Protein AF-A0A2D5FGM2-F1 (afdb_monomer_lite)

Secondary structure (DSSP, 8-state):
--------GGGSPPHHHHHHHEEE-TTS-EEESS--SSS-TTPBPPPEE-TTS-EEEEEEETTTTEEEEEEHHHHHHHHHHSSPPPTT-EEESSS-TT---GGGEEE---------TTTHHHHEEEETTTTEEEE-----TT-S-TTHHHHHTTSBP--EEETTEEEEEETTEEEEHHHHHHHHHHSSPPPTTEEEEETTS-TT---GGGEEEEEHHHHHHTS-----------PPP-PPPPPHHHHHHHEEEETTTTEEEEPPPP--SHHHHHHHHHHBTSBPSB--TTS--EEEETTEEEEHHHHHHHHTTPPPPTT-EEESSS-TT---GGGEEE----HHHHHHHHSGGGSHHHHHHHEEE-TTT--EEEPP-----TTTHHHHHHHTT--TT-EEETTEEEEEETTEEEEHHHHHHHHHHSSPPPTTTEEEEETTS-TT---GGGEEEEEHHHHHHTSPPPTT-TTSSTTEEE-TTTTTPEEEEETTEEEEEESSHHHHHHHHHHHHHHHTT--

Foldseek 3Di:
DPDDPQPPCVLDDFLVVLLCFWAQDPVRFIFGCDPQDVDDGGDGQDFDQDPLRFTKHWGADPVVRDIGIDTLLQSLCCNVVVGGDGSQDKAFCVLRNVDNDPVRIDRDHPPQPPDFQVCLVQAWDADQAQLWIAGAPHDDPDDSPVPPSVVRHRHTFDWDDDPQATWGDDSNDIDGSLQSSCRNPVRDGDDPQKDWAFQVNHRHRSRNVRIDIDGPVVNVVVDDPDDDDDPDDPDPDPDDQDAQVVLLLFWDADLVQLFIAGDQDDPPDPVSVVCCVPGHRHTAADDDPLDFGWGQDPNDIDGSLSSVCNNVVHDDQPVDKFQFVLPNSNNNNVRIDRDDDDPVQVVLVVPQCQALVSVVQFWDADLAQLFIDGDDDDPPDDPCPVVVVQQVPWPRRADDDDQFGWTADSNDIDTSLQSLCCNRRVGRPHPPQWDWDFQVNRRHRSRSVRIGIDGPVVNVVPDQDPPPQPLNDPQWDQDPVPDRWIWGDDPNHTQDTHNDSVVSRVSNVVVVVVVVVPD

Radius of gyration: 36.67 Å; chains: 1; bounding box: 67×70×108 Å

pLDDT: mean 72.75, std 15.91, range [26.27, 95.5]

Sequence (519 aa):
MTLVKKLDLSIYPTPLEIKNLFYLDSAGELRWKTDHLRNKAGDNVTFYLEKDRSLRLRYWSKKSRKFHLISGAIIVWVLIKGELPSERGIFALNGDNTDLSFANWAEQDVSPVKIDASNIKEFVYYDQQTGTFKWQFRRPRNSNDRSFLNKNAGKPVCVRYHDGYQTFKICNKDRKAHRWAWLYVFGELPAEGLVIDHIDRNPANNSINNLRVVTQAENARNTSKYKPKIKKGKTPIKQPYPYGAEVRAAFYYDAVRGELHWRKREEVTKSDKKHNKQYTGERAGRYTKGQPVLVRFKSRRYTAQELIWSYEGRPKPDHGLICKNGDKHDLRIDNWLAACPSEDYFQSEKDPIKKQAVLKELIHYDPHTGIFTLRQRNLKRKGDAGLNTRLTKAEPGGFRRNRYHYCTVLGKDYHSSHLAWLYCYGVWPPATGLEIDHINLNSLDNRIANLRLVSHAQNMANQPLMKSNNSGFAGVIKDSQHEGKWRAYLSGKTIGTFHTKEEAIKARKHAENKSKRFG

Structure (mmCIF, N/CA/C/O backbone):
data_AF-A0A2D5FGM2-F1
#
_entry.id   AF-A0A2D5FGM2-F1
#
loop_
_atom_site.group_PDB
_atom_site.id
_atom_site.type_symbol
_atom_site.label_atom_id
_atom_site.label_alt_id
_atom_site.label_comp_id
_atom_site.label_asym_id
_atom_site.label_entity_id
_atom_site.label_seq_id
_atom_site.pdbx_PDB_ins_code
_atom_site.Cartn_x
_atom_site.Cartn_y
_atom_site.Cartn_z
_atom_site.occupancy
_atom_site.B_iso_or_equiv
_atom_site.auth_seq_id
_atom_site.auth_comp_id
_atom_site.auth_asym_id
_atom_site.auth_atom_id
_atom_site.pdbx_PDB_model_num
ATOM 1 N N . MET A 1 1 ? 13.872 -4.547 32.664 1.00 26.27 1 MET A N 1
ATOM 2 C CA . MET A 1 1 ? 12.932 -4.149 33.736 1.00 26.27 1 MET A CA 1
ATOM 3 C C . MET A 1 1 ? 11.897 -3.181 33.178 1.00 26.27 1 MET A C 1
ATOM 5 O O . MET A 1 1 ? 12.220 -2.029 32.929 1.00 26.27 1 MET A O 1
ATOM 9 N N . THR A 1 2 ? 10.680 -3.637 32.874 1.00 27.05 2 THR A N 1
ATOM 10 C CA . THR A 1 2 ? 9.603 -2.719 32.464 1.00 27.05 2 THR A CA 1
ATOM 11 C C . THR A 1 2 ? 8.946 -2.186 33.731 1.00 27.05 2 THR A C 1
ATOM 13 O O . THR A 1 2 ? 8.292 -2.958 34.425 1.00 27.05 2 THR A O 1
ATOM 16 N N . LEU A 1 3 ? 9.149 -0.902 34.036 1.00 27.31 3 LEU A N 1
ATOM 17 C CA . LEU A 1 3 ? 8.467 -0.191 35.119 1.00 27.31 3 LEU A CA 1
ATOM 18 C C . LEU A 1 3 ? 6.952 -0.413 35.000 1.00 27.31 3 LEU A C 1
ATOM 20 O O . LEU A 1 3 ? 6.314 0.051 34.052 1.00 27.31 3 LEU A O 1
ATOM 24 N N . VAL A 1 4 ? 6.390 -1.172 35.942 1.00 37.75 4 VAL A N 1
ATOM 25 C CA . VAL A 1 4 ? 4.949 -1.198 36.198 1.00 37.75 4 VAL A CA 1
ATOM 26 C C . VAL A 1 4 ? 4.569 0.237 36.556 1.00 37.75 4 VAL A C 1
ATOM 28 O O . VAL A 1 4 ? 5.228 0.850 37.396 1.00 37.75 4 VAL A O 1
ATOM 31 N N . LYS A 1 5 ? 3.547 0.809 35.908 1.00 39.66 5 LYS A N 1
ATOM 32 C CA . LYS A 1 5 ? 2.931 2.030 36.437 1.00 39.66 5 LYS A CA 1
ATOM 33 C C . LYS A 1 5 ? 2.295 1.633 37.764 1.00 39.66 5 LYS A C 1
ATOM 35 O O . LYS A 1 5 ? 1.208 1.064 37.756 1.00 39.66 5 LYS A O 1
ATOM 40 N N . LYS A 1 6 ? 3.019 1.856 38.861 1.00 51.19 6 LYS A N 1
ATOM 41 C CA . LYS A 1 6 ? 2.490 1.758 40.219 1.00 51.19 6 LYS A CA 1
ATOM 42 C C . LYS A 1 6 ? 1.195 2.561 40.279 1.00 51.19 6 LYS A C 1
ATOM 44 O O . LYS A 1 6 ? 1.100 3.608 39.627 1.00 51.19 6 LYS A O 1
ATOM 49 N N . LEU A 1 7 ? 0.196 2.049 40.995 1.00 57.03 7 LEU A N 1
ATOM 50 C CA . LEU A 1 7 ? -0.999 2.830 41.277 1.00 57.03 7 LEU A CA 1
ATOM 51 C C . LEU A 1 7 ? -0.535 4.080 42.029 1.00 57.03 7 LEU A C 1
ATOM 53 O O . LEU A 1 7 ? -0.015 3.977 43.134 1.00 57.03 7 LEU A O 1
ATOM 57 N N . ASP A 1 8 ? -0.646 5.244 41.394 1.00 64.69 8 ASP A N 1
ATOM 58 C CA . ASP A 1 8 ? -0.300 6.501 42.041 1.00 64.69 8 ASP A CA 1
ATOM 59 C C . ASP A 1 8 ? -1.356 6.766 43.113 1.00 64.69 8 ASP A C 1
ATOM 61 O O . ASP A 1 8 ? -2.474 7.166 42.802 1.00 64.69 8 ASP A O 1
ATOM 65 N N . LEU A 1 9 ? -1.038 6.458 44.369 1.00 65.75 9 LEU A N 1
ATOM 66 C CA . LEU A 1 9 ? -1.963 6.644 45.483 1.00 65.75 9 LEU A CA 1
ATOM 67 C C . LEU A 1 9 ? -2.149 8.130 45.829 1.00 65.75 9 LEU A C 1
ATOM 69 O O . LEU A 1 9 ? -3.139 8.477 46.467 1.00 65.75 9 LEU A O 1
ATOM 73 N N . SER A 1 10 ? -1.256 9.015 45.361 1.00 66.44 10 SER A N 1
ATOM 74 C CA . SER A 1 10 ? -1.287 10.449 45.682 1.00 66.44 10 SER A CA 1
ATOM 75 C C . SER A 1 10 ? -2.453 11.204 45.038 1.00 66.44 10 SER A C 1
ATOM 77 O O . SER A 1 10 ? -2.830 12.278 45.508 1.00 66.44 10 SER A O 1
ATOM 79 N N . ILE A 1 11 ? -3.058 10.644 43.984 1.00 70.00 11 ILE A N 1
ATOM 80 C CA . ILE A 1 11 ? -4.236 11.228 43.324 1.00 70.00 11 ILE A CA 1
ATOM 81 C C . ILE A 1 11 ? -5.548 10.880 44.034 1.00 70.00 11 ILE A C 1
ATOM 83 O O . ILE A 1 11 ? -6.588 11.437 43.679 1.00 70.00 11 ILE A O 1
ATOM 87 N N . TYR A 1 12 ? -5.525 9.939 44.986 1.00 73.56 12 TYR A N 1
ATOM 88 C CA . TYR A 1 12 ? -6.716 9.524 45.711 1.00 73.56 12 TYR A CA 1
ATOM 89 C C . TYR A 1 12 ? -6.887 10.321 47.009 1.00 73.56 12 TYR A C 1
ATOM 91 O O . TYR A 1 12 ? -5.905 10.696 47.651 1.00 73.56 12 TYR A O 1
ATOM 99 N N . PRO A 1 13 ? -8.138 10.568 47.429 1.00 76.62 13 PRO A N 1
ATOM 100 C CA . PRO A 1 13 ? -8.422 11.124 48.744 1.00 76.62 13 PRO A CA 1
ATOM 101 C C . PRO A 1 13 ? -7.921 10.186 49.842 1.00 76.62 13 PRO A C 1
ATOM 103 O O . PRO A 1 13 ? -7.873 8.966 49.668 1.00 76.62 13 PRO A O 1
ATOM 106 N N . THR A 1 14 ? -7.587 10.752 50.995 1.00 84.06 14 THR A N 1
ATOM 107 C CA . THR A 1 14 ? -7.128 9.955 52.141 1.00 84.06 14 THR A CA 1
ATOM 108 C C . THR A 1 14 ? -8.234 9.010 52.639 1.00 84.06 14 THR A C 1
ATOM 110 O O . THR A 1 14 ? -9.420 9.340 52.512 1.00 84.06 14 THR A O 1
ATOM 113 N N . PRO A 1 15 ? -7.896 7.868 53.276 1.00 87.19 15 PRO A N 1
ATOM 114 C CA . PRO A 1 15 ? -8.894 6.983 53.877 1.00 87.19 15 PRO A CA 1
ATOM 115 C C . PRO A 1 15 ? -9.880 7.709 54.796 1.00 87.19 15 PRO A C 1
ATOM 117 O O . PRO A 1 15 ? -11.074 7.420 54.786 1.00 87.19 15 PRO A O 1
ATOM 120 N N . LEU A 1 16 ? -9.385 8.689 55.558 1.00 85.12 16 LEU A N 1
ATOM 121 C CA . LEU A 1 16 ? -10.200 9.513 56.445 1.00 85.12 16 LEU A CA 1
ATOM 122 C C . LEU A 1 16 ? -11.196 10.386 55.667 1.00 85.12 16 LEU A C 1
ATOM 124 O O . LEU A 1 16 ? -12.368 10.439 56.023 1.00 85.12 16 LEU A O 1
ATOM 128 N N . GLU A 1 17 ? -10.765 11.028 54.578 1.00 81.81 17 GLU A N 1
ATOM 129 C CA . GLU A 1 17 ? -11.656 11.816 53.715 1.00 81.81 17 GLU A CA 1
ATOM 130 C C . GLU A 1 17 ? -12.761 10.945 53.100 1.00 81.81 17 GLU A C 1
ATOM 132 O O . GLU A 1 17 ? -13.916 11.360 53.075 1.00 81.81 17 GLU A O 1
ATOM 137 N N . ILE A 1 18 ? -12.443 9.720 52.671 1.00 86.38 18 ILE A N 1
ATOM 138 C CA . ILE A 1 18 ? -13.432 8.775 52.128 1.00 86.38 18 ILE A CA 1
ATOM 139 C C . ILE A 1 18 ? -14.422 8.340 53.218 1.00 86.38 18 ILE A C 1
ATOM 141 O O . ILE A 1 18 ? -15.632 8.420 53.010 1.00 86.38 18 ILE A O 1
ATOM 145 N N . LYS A 1 19 ? -13.937 7.947 54.403 1.00 86.56 19 LYS A N 1
ATOM 146 C CA . LYS A 1 19 ? -14.789 7.547 55.541 1.00 86.56 19 LYS A CA 1
ATOM 147 C C . LYS A 1 19 ? -15.659 8.682 56.082 1.00 86.56 19 LYS A C 1
ATOM 149 O O . LYS A 1 19 ? -16.690 8.406 56.695 1.00 86.56 19 LYS A O 1
ATOM 154 N N . ASN A 1 20 ? -15.260 9.935 55.876 1.00 84.00 20 ASN A N 1
ATOM 155 C CA . ASN A 1 20 ? -16.061 11.104 56.236 1.00 84.00 20 ASN A CA 1
ATOM 156 C C . ASN A 1 20 ? -17.165 11.395 55.213 1.00 84.00 20 ASN A C 1
ATOM 158 O O . ASN A 1 20 ? -18.166 12.002 55.573 1.00 84.00 20 ASN A O 1
ATOM 162 N N . LEU A 1 21 ? -17.000 10.964 53.961 1.00 80.38 21 LEU A N 1
ATOM 163 C CA . LEU A 1 21 ? -17.951 11.217 52.876 1.00 80.38 21 LEU A CA 1
ATOM 164 C C . LEU A 1 21 ? -18.964 10.089 52.684 1.00 80.38 21 LEU A C 1
ATOM 166 O O . LEU A 1 21 ? -20.105 10.364 52.313 1.00 80.38 21 LEU A O 1
ATOM 170 N N . PHE A 1 22 ? -18.562 8.843 52.931 1.00 87.00 22 PHE A N 1
ATOM 171 C CA . PHE A 1 22 ? -19.337 7.660 52.564 1.00 87.00 22 PHE A CA 1
ATOM 172 C C . PHE A 1 22 ? -19.549 6.705 53.738 1.00 87.00 22 PHE A C 1
ATOM 174 O O . PHE A 1 22 ? -18.749 6.653 54.676 1.00 87.00 22 PHE A O 1
ATOM 181 N N . TYR A 1 23 ? -20.623 5.925 53.666 1.00 87.31 23 TYR A N 1
ATOM 182 C CA . TYR A 1 23 ? -20.852 4.748 54.503 1.00 87.31 23 TYR A CA 1
ATOM 183 C C . TYR A 1 23 ? -21.614 3.674 53.727 1.00 87.31 23 TYR A C 1
ATOM 185 O O . TYR A 1 23 ? -22.201 3.963 52.684 1.00 87.31 23 TYR A O 1
ATOM 193 N N . LEU A 1 24 ? -21.581 2.446 54.241 1.00 85.06 24 LEU A N 1
ATOM 194 C CA . LEU A 1 24 ? -22.469 1.365 53.823 1.00 85.06 24 LEU A CA 1
ATOM 195 C C . LEU A 1 24 ? -23.624 1.299 54.825 1.00 85.06 24 LEU A C 1
ATOM 197 O O . LEU A 1 24 ? -23.371 1.315 56.032 1.00 85.06 24 LEU A O 1
ATOM 201 N N . ASP A 1 25 ? -24.864 1.285 54.342 1.00 83.25 25 ASP A N 1
ATOM 202 C CA . ASP A 1 25 ? -26.036 1.096 55.202 1.00 83.25 25 ASP A CA 1
ATOM 203 C C . ASP A 1 25 ? -26.190 -0.370 55.653 1.00 83.25 25 ASP A C 1
ATOM 205 O O . ASP A 1 25 ? -25.366 -1.232 55.338 1.00 83.25 25 ASP A O 1
ATOM 209 N N . SER A 1 26 ? -27.245 -0.667 56.418 1.00 80.62 26 SER A N 1
ATOM 210 C CA . SER A 1 26 ? -27.527 -2.022 56.912 1.00 80.62 26 SER A CA 1
ATOM 211 C C . SER A 1 26 ? -27.820 -3.040 55.804 1.00 80.62 26 SER A C 1
ATOM 213 O O . SER A 1 26 ? -27.693 -4.238 56.050 1.00 80.62 26 SER A O 1
ATOM 215 N N . ALA A 1 27 ? -28.177 -2.590 54.597 1.00 79.06 27 ALA A N 1
ATOM 216 C CA . ALA A 1 27 ? -28.359 -3.433 53.418 1.00 79.06 27 ALA A CA 1
ATOM 217 C C . ALA A 1 27 ? -27.064 -3.584 52.594 1.00 79.06 27 ALA A C 1
ATOM 219 O O . ALA A 1 27 ? -27.037 -4.327 51.613 1.00 79.06 27 ALA A O 1
ATOM 220 N N . GLY A 1 28 ? -25.979 -2.909 52.990 1.00 74.12 28 GLY A N 1
ATOM 221 C CA . GLY A 1 28 ? -24.714 -2.894 52.262 1.00 74.12 28 GLY A CA 1
ATOM 222 C C . GLY A 1 28 ? -24.707 -1.951 51.056 1.00 74.12 28 GLY A C 1
ATOM 223 O O . GLY A 1 28 ? -23.795 -2.040 50.232 1.00 74.12 28 GLY A O 1
ATOM 224 N N . GLU A 1 29 ? -25.681 -1.043 50.934 1.00 79.94 29 GLU A N 1
ATOM 225 C CA . GLU A 1 29 ? -25.704 -0.037 49.872 1.00 79.94 29 GLU A CA 1
ATOM 226 C C . GLU A 1 29 ? -24.855 1.183 50.244 1.00 79.94 29 GLU A C 1
ATOM 228 O O . GLU A 1 29 ? -24.786 1.611 51.399 1.00 79.94 29 GLU A O 1
ATOM 233 N N . LEU A 1 30 ? -24.203 1.777 49.241 1.00 83.94 30 LEU A N 1
ATOM 234 C CA . LEU A 1 30 ? -23.332 2.930 49.441 1.00 83.94 30 LEU A CA 1
ATOM 235 C C . LEU A 1 30 ? -24.126 4.244 49.516 1.00 83.94 30 LEU A C 1
ATOM 237 O O . LEU A 1 30 ? -24.824 4.624 48.571 1.00 83.94 30 LEU A O 1
ATOM 241 N N . ARG A 1 31 ? -23.925 4.990 50.608 1.00 83.25 31 ARG A N 1
ATOM 242 C CA . ARG A 1 31 ? -24.637 6.234 50.944 1.00 83.25 31 ARG A CA 1
ATOM 243 C C . ARG A 1 31 ? -23.686 7.403 51.223 1.00 83.25 31 ARG A C 1
ATOM 245 O O . ARG A 1 31 ? -22.527 7.209 51.602 1.00 83.25 31 ARG A O 1
ATOM 252 N N . TRP A 1 32 ? -24.196 8.631 51.092 1.00 82.62 32 TRP A N 1
ATOM 253 C CA . TRP A 1 32 ? -23.503 9.865 51.496 1.00 82.62 32 TRP A CA 1
ATOM 254 C C . TRP A 1 32 ? -23.676 10.165 52.989 1.00 82.62 32 TRP A C 1
ATOM 256 O O . TRP A 1 32 ? -24.805 10.219 53.471 1.00 82.62 32 TRP A O 1
ATOM 266 N N . LYS A 1 33 ? -22.581 10.456 53.707 1.00 76.88 33 LYS A N 1
ATOM 267 C CA . LYS A 1 33 ? -22.616 10.966 55.096 1.00 76.88 33 LYS A CA 1
ATOM 268 C C . LYS A 1 33 ? -22.902 12.467 55.201 1.00 76.88 33 LYS A C 1
ATOM 270 O O . LYS A 1 33 ? -23.276 12.943 56.264 1.00 76.88 33 LYS A O 1
ATOM 275 N N . THR A 1 34 ? -22.659 13.223 54.134 1.00 64.81 34 THR A N 1
ATOM 276 C CA . THR A 1 34 ? -22.612 14.695 54.165 1.00 64.81 34 THR A CA 1
ATOM 277 C C . THR A 1 34 ? -23.330 15.303 52.968 1.00 64.81 34 THR A C 1
ATOM 279 O O . THR A 1 34 ? -23.246 14.738 51.877 1.00 64.81 34 THR A O 1
ATOM 282 N N . ASP A 1 35 ? -23.856 16.520 53.118 1.00 56.91 35 ASP A N 1
ATOM 283 C CA . ASP A 1 35 ? -24.500 17.337 52.066 1.00 56.91 35 ASP A CA 1
ATOM 284 C C . ASP A 1 35 ? -23.517 17.880 50.991 1.00 56.91 35 ASP A C 1
ATOM 286 O O . ASP A 1 35 ? -23.647 18.994 50.480 1.00 56.91 35 ASP A O 1
ATOM 290 N N . HIS A 1 36 ? -22.441 17.148 50.675 1.00 55.00 36 HIS A N 1
ATOM 291 C CA . HIS A 1 36 ? -21.347 17.607 49.803 1.00 55.00 36 HIS A CA 1
ATOM 292 C C . HIS A 1 36 ? -21.650 17.562 48.300 1.00 55.00 36 HIS A C 1
ATOM 294 O O . HIS A 1 36 ? -20.847 18.028 47.487 1.00 55.00 36 HIS A O 1
ATOM 300 N N . LEU A 1 37 ? -22.835 17.097 47.932 1.00 53.25 37 LEU A N 1
ATOM 301 C CA . LEU A 1 37 ? -23.458 17.293 46.630 1.00 53.25 37 LEU A CA 1
ATOM 302 C C . LEU A 1 37 ? -24.898 17.740 46.900 1.00 53.25 37 LEU A C 1
ATOM 304 O O . LEU A 1 37 ? -25.376 17.588 48.013 1.00 53.25 37 LEU A O 1
ATOM 308 N N . ARG A 1 38 ? -25.594 18.306 45.913 1.00 50.88 38 ARG A N 1
ATOM 309 C CA . ARG A 1 38 ? -26.974 18.834 46.022 1.00 50.88 38 ARG A CA 1
ATOM 310 C C . ARG A 1 38 ? -28.057 17.796 46.416 1.00 50.88 38 ARG A C 1
ATOM 312 O O . ARG A 1 38 ? -29.236 18.046 46.188 1.00 50.88 38 ARG A O 1
ATOM 319 N N . ASN A 1 39 ? -27.670 16.657 46.975 1.00 47.66 39 ASN A N 1
ATOM 320 C CA . ASN A 1 39 ? -28.517 15.541 47.359 1.00 47.66 39 ASN A CA 1
ATOM 321 C C . ASN A 1 39 ? -28.551 15.478 48.890 1.00 47.66 39 ASN A C 1
ATOM 323 O O . ASN A 1 39 ? -27.553 15.791 49.543 1.00 47.66 39 ASN A O 1
ATOM 327 N N . LYS A 1 40 ? -29.702 15.125 49.459 1.00 53.41 40 LYS A N 1
ATOM 328 C CA . LYS A 1 40 ? -29.896 15.126 50.912 1.00 53.41 40 LYS A CA 1
ATOM 329 C C . LYS A 1 40 ? -29.074 13.986 51.527 1.00 53.41 40 LYS A C 1
ATOM 331 O O . LYS A 1 40 ? -28.922 12.927 50.914 1.00 53.41 40 LYS A O 1
ATOM 336 N N . ALA A 1 41 ? -28.538 14.189 52.732 1.00 56.75 41 ALA A N 1
ATOM 337 C CA . ALA A 1 41 ? -27.931 13.107 53.507 1.00 56.75 41 ALA A CA 1
ATOM 338 C C . ALA A 1 41 ? -28.869 11.877 53.542 1.00 56.75 41 ALA A C 1
ATOM 340 O O . ALA A 1 41 ? -30.052 12.011 53.854 1.00 56.75 41 ALA A O 1
ATOM 341 N N . GLY A 1 42 ? -28.347 10.694 53.193 1.00 59.56 42 GLY A N 1
ATOM 342 C CA . GLY A 1 42 ? -29.123 9.444 53.094 1.00 59.56 42 GLY A CA 1
ATOM 343 C C . GLY A 1 42 ? -29.489 8.988 51.672 1.00 59.56 42 GLY A C 1
ATOM 344 O O . GLY A 1 42 ? -29.921 7.847 51.496 1.00 59.56 42 GLY A O 1
ATOM 345 N N . ASP A 1 43 ? -29.252 9.809 50.645 1.00 67.62 43 ASP A N 1
ATOM 346 C CA . ASP A 1 43 ? -29.471 9.403 49.251 1.00 67.62 43 ASP A CA 1
ATOM 347 C C . ASP A 1 43 ? -28.387 8.430 48.734 1.00 67.62 43 ASP A C 1
ATOM 349 O O . ASP A 1 43 ? -27.228 8.442 49.171 1.00 67.62 43 ASP A O 1
ATOM 353 N N . ASN A 1 44 ? -28.763 7.607 47.748 1.00 69.44 44 ASN A N 1
ATOM 354 C CA . ASN A 1 44 ? -27.861 6.675 47.065 1.00 69.44 44 ASN A CA 1
ATOM 355 C C . ASN A 1 44 ? -26.743 7.401 46.304 1.00 69.44 44 ASN A C 1
ATOM 357 O O . ASN A 1 44 ? -26.963 8.403 45.612 1.00 69.44 44 ASN A O 1
ATOM 361 N N . VAL A 1 45 ? -25.526 6.852 46.367 1.00 78.62 45 VAL A N 1
ATOM 362 C CA . VAL A 1 45 ? -24.404 7.342 45.560 1.00 78.62 45 VAL A CA 1
ATOM 363 C C . VAL A 1 45 ? -24.620 6.958 44.096 1.00 78.62 45 VAL A C 1
ATOM 365 O O . VAL A 1 45 ? -24.667 5.783 43.743 1.00 78.62 45 VAL A O 1
ATOM 368 N N . THR A 1 46 ? -24.722 7.953 43.213 1.00 78.19 46 THR A N 1
ATOM 369 C CA . THR A 1 46 ? -24.840 7.707 41.770 1.00 78.19 46 THR A CA 1
ATOM 370 C C . THR A 1 46 ? -23.462 7.623 41.125 1.00 78.19 46 THR A C 1
ATOM 372 O O . THR A 1 46 ? -22.708 8.598 41.098 1.00 78.19 46 THR A O 1
ATOM 375 N N . PHE A 1 47 ? -23.151 6.461 40.561 1.00 81.50 47 PHE A N 1
ATOM 376 C CA . PHE A 1 47 ? -21.959 6.245 39.751 1.00 81.50 47 PHE A CA 1
ATOM 377 C C . PHE A 1 47 ? -22.269 6.429 38.269 1.00 81.50 47 PHE A C 1
ATOM 379 O O . PHE A 1 47 ? -23.382 6.170 37.813 1.00 81.50 47 PHE A O 1
ATOM 386 N N . TYR A 1 48 ? -21.263 6.822 37.496 1.00 80.69 48 TYR A N 1
ATOM 387 C CA . TYR A 1 48 ? -21.316 6.723 36.044 1.00 80.69 48 TYR A CA 1
ATOM 388 C C . TYR A 1 48 ? -20.341 5.659 35.548 1.00 80.69 48 TYR A C 1
ATOM 390 O O . TYR A 1 48 ? -19.325 5.363 36.183 1.00 80.69 48 TYR A O 1
ATOM 398 N N . LEU A 1 49 ? -20.674 5.078 34.397 1.00 72.44 49 LEU A N 1
ATOM 399 C CA . LEU A 1 49 ? -19.880 4.033 33.772 1.00 72.44 49 LEU A CA 1
ATOM 400 C C . LEU A 1 49 ? -18.812 4.652 32.866 1.00 72.44 49 LEU A C 1
ATOM 402 O O . LEU A 1 49 ? -19.132 5.373 31.918 1.00 72.44 49 LEU A O 1
ATOM 406 N N . GLU A 1 50 ? -17.543 4.353 33.130 1.00 74.06 50 GLU A N 1
ATOM 407 C CA . GLU A 1 50 ? -16.439 4.754 32.255 1.00 74.06 50 GLU A CA 1
ATOM 408 C C . GLU A 1 50 ? -16.213 3.788 31.082 1.00 74.06 50 GLU A C 1
ATOM 410 O O . GLU A 1 50 ? -16.832 2.727 30.975 1.00 74.06 50 GLU A O 1
ATOM 415 N N . LYS A 1 51 ? -15.325 4.159 30.146 1.00 61.97 51 LYS A N 1
ATOM 416 C CA . LYS A 1 51 ? -15.057 3.361 28.930 1.00 61.97 51 LYS A CA 1
ATOM 417 C C . LYS A 1 51 ? -14.547 1.949 29.239 1.00 61.97 51 LYS A C 1
ATOM 419 O O . LYS A 1 51 ? -14.734 1.049 28.423 1.00 61.97 51 LYS A O 1
ATOM 424 N N . ASP A 1 52 ? -13.912 1.768 30.394 1.00 57.66 52 ASP A N 1
ATOM 425 C CA . ASP A 1 52 ? -13.414 0.491 30.912 1.00 57.66 52 ASP A CA 1
ATOM 426 C C . ASP A 1 52 ? -14.467 -0.308 31.704 1.00 57.66 52 ASP A C 1
ATOM 428 O O . ASP A 1 52 ? -14.159 -1.381 32.221 1.00 57.66 52 ASP A O 1
ATOM 432 N N . ARG A 1 53 ? -15.715 0.183 31.764 1.00 69.94 53 ARG A N 1
ATOM 433 C CA . ARG A 1 53 ? -16.830 -0.369 32.548 1.00 69.94 53 ARG A CA 1
ATOM 434 C C . ARG A 1 53 ? -16.615 -0.361 34.065 1.00 69.94 53 ARG A C 1
ATOM 436 O O . ARG A 1 53 ? -17.294 -1.101 34.768 1.00 69.94 53 ARG A O 1
ATOM 443 N N . SER A 1 54 ? -15.707 0.467 34.578 1.00 72.50 54 SER A N 1
ATOM 444 C CA . SER A 1 54 ? -15.622 0.729 36.016 1.00 72.50 54 SER A CA 1
ATOM 445 C C . SER A 1 54 ? -16.678 1.750 36.447 1.00 72.50 54 SER A C 1
ATOM 447 O O . SER A 1 54 ? -16.946 2.722 35.731 1.00 72.50 54 SER A O 1
ATOM 449 N N . LEU A 1 55 ? -17.280 1.532 37.621 1.00 80.44 55 LEU A N 1
ATOM 450 C CA . LEU A 1 55 ? -18.135 2.531 38.258 1.00 80.44 55 LEU A CA 1
ATOM 451 C C . LEU A 1 55 ? -17.272 3.620 38.893 1.00 80.44 55 LEU A C 1
ATOM 453 O O . LEU A 1 55 ? -16.419 3.358 39.748 1.00 80.44 55 LEU A O 1
ATOM 457 N N . ARG A 1 56 ? -17.492 4.859 38.459 1.00 86.00 56 ARG A N 1
ATOM 458 C CA . ARG A 1 56 ? -16.729 6.028 38.891 1.00 86.00 56 ARG A CA 1
ATOM 459 C C . ARG A 1 56 ? -17.648 7.099 39.446 1.00 86.00 56 ARG A C 1
ATOM 461 O O . ARG A 1 56 ? -18.762 7.301 38.966 1.00 86.00 56 ARG A O 1
ATOM 468 N N . LEU A 1 57 ? -17.154 7.784 40.467 1.00 85.38 57 LEU A N 1
ATOM 469 C CA . LEU A 1 57 ? -17.841 8.888 41.110 1.00 85.38 57 LEU A CA 1
ATOM 470 C C . LEU A 1 57 ? -16.994 10.147 41.000 1.00 85.38 57 LEU A C 1
ATOM 472 O O . LEU A 1 57 ? -15.818 10.160 41.369 1.00 85.38 57 LEU A O 1
ATOM 476 N N . ARG A 1 58 ? -17.624 11.222 40.529 1.00 84.12 58 ARG A N 1
ATOM 477 C CA . ARG A 1 58 ? -17.050 12.563 40.543 1.00 84.12 58 ARG A CA 1
ATOM 478 C C . ARG A 1 58 ? -17.645 13.342 41.708 1.00 84.12 58 ARG A C 1
ATOM 480 O O . ARG A 1 58 ? -18.856 13.522 41.756 1.00 84.12 58 ARG A O 1
ATOM 487 N N . TYR A 1 59 ? -16.802 13.847 42.603 1.00 77.19 59 TYR A N 1
ATOM 488 C CA . TYR A 1 59 ? -17.250 14.636 43.753 1.00 77.19 59 TYR A CA 1
ATOM 489 C C . TYR A 1 59 ? -16.395 15.892 43.941 1.00 77.19 59 TYR A C 1
ATOM 491 O O . TYR A 1 59 ? -15.270 15.971 43.449 1.00 77.19 59 TYR A O 1
ATOM 499 N N . TRP A 1 60 ? -16.936 16.903 44.618 1.00 73.12 60 TRP A N 1
ATOM 500 C CA . TRP A 1 60 ? -16.230 18.150 44.913 1.00 73.12 60 TRP A CA 1
ATOM 501 C C . TRP A 1 60 ? -15.584 18.096 46.303 1.00 73.12 60 TRP A C 1
ATOM 503 O O . TRP A 1 60 ? -16.279 17.893 47.295 1.00 73.12 60 TRP A O 1
ATOM 513 N N . SER A 1 61 ? -14.270 18.315 46.402 1.00 69.56 61 SER A N 1
ATOM 514 C CA . SER A 1 61 ? -13.585 18.426 47.699 1.00 69.56 61 SER A CA 1
ATOM 515 C C . SER A 1 61 ? -13.528 19.881 48.158 1.00 69.56 61 SER A C 1
ATOM 517 O O . SER A 1 61 ? -12.959 20.732 47.470 1.00 69.56 61 SER A O 1
ATOM 519 N N . LYS A 1 62 ? -14.067 20.173 49.353 1.00 66.12 62 LYS A N 1
ATOM 520 C CA . LYS A 1 62 ? -13.966 21.506 49.976 1.00 66.12 62 LYS A CA 1
ATOM 521 C C . LYS A 1 62 ? -12.517 21.881 50.302 1.00 66.12 62 LYS A C 1
ATOM 523 O O . LYS A 1 62 ? -12.126 23.018 50.064 1.00 66.12 62 LYS A O 1
ATOM 528 N N . LYS A 1 63 ? -11.719 20.918 50.779 1.00 67.62 63 LYS A N 1
ATOM 529 C CA . LYS A 1 63 ? -10.318 21.119 51.182 1.00 67.62 63 LYS A CA 1
ATOM 530 C C . LYS A 1 63 ? -9.427 21.489 50.000 1.00 67.62 63 LYS A C 1
ATOM 532 O O . LYS A 1 63 ? -8.648 22.428 50.091 1.00 67.62 63 LYS A O 1
ATOM 537 N N . SER A 1 64 ? -9.565 20.788 48.873 1.00 70.81 64 SER A N 1
ATOM 538 C CA . SER A 1 64 ? -8.748 21.064 47.683 1.00 70.81 64 SER A CA 1
ATOM 539 C C . SER A 1 64 ? -9.398 22.036 46.694 1.00 70.81 64 SER A C 1
ATOM 541 O O . SER A 1 64 ? -8.771 22.368 45.691 1.00 70.81 64 SER A O 1
ATOM 543 N N . ARG A 1 65 ? -10.667 22.421 46.910 1.00 74.81 65 ARG A N 1
ATOM 544 C CA . ARG A 1 65 ? -11.500 23.228 45.994 1.00 74.81 65 ARG A CA 1
ATOM 545 C C . ARG A 1 65 ? -11.456 22.735 44.538 1.00 74.81 65 ARG A C 1
ATOM 547 O O . ARG A 1 65 ? -11.343 23.531 43.607 1.00 74.81 65 ARG A O 1
ATOM 554 N N . LYS A 1 66 ? -11.494 21.412 44.339 1.00 76.94 66 LYS A N 1
ATOM 555 C CA . LYS A 1 66 ? -11.433 20.755 43.019 1.00 76.94 66 LYS A CA 1
ATOM 556 C C . LYS A 1 66 ? -12.347 19.532 42.976 1.00 76.94 66 LYS A C 1
ATOM 558 O O . LYS A 1 66 ? -12.664 18.946 44.011 1.00 76.94 66 LYS A O 1
ATOM 563 N N . PHE A 1 67 ? -12.736 19.142 41.762 1.00 77.88 67 PHE A N 1
ATOM 564 C CA . PHE A 1 67 ? -13.389 17.859 41.528 1.00 77.88 67 PHE A CA 1
ATOM 565 C C . PHE A 1 67 ? -12.369 16.724 41.557 1.00 77.88 67 PHE A C 1
ATOM 567 O O . PHE A 1 67 ? -11.335 16.812 40.898 1.00 77.88 67 PHE A O 1
ATOM 574 N N . HIS A 1 68 ? -12.716 15.654 42.259 1.00 77.06 68 HIS A N 1
ATOM 575 C CA . HIS A 1 68 ? -11.971 14.403 42.297 1.00 77.06 68 HIS A CA 1
ATOM 576 C C . HIS A 1 68 ? -12.766 13.300 41.624 1.00 77.06 68 HIS A C 1
ATOM 578 O O . HIS A 1 68 ? -14.000 13.306 41.649 1.00 77.06 68 HIS A O 1
ATOM 584 N N . LEU A 1 69 ? -12.039 12.361 41.028 1.00 81.75 69 LEU A N 1
ATOM 585 C CA . LEU A 1 69 ? -12.588 11.165 40.416 1.00 81.75 69 LEU A CA 1
ATOM 586 C C . LEU A 1 69 ? -12.111 9.950 41.203 1.00 81.75 69 LEU A C 1
ATOM 588 O O . LEU A 1 69 ? -10.911 9.705 41.285 1.00 81.75 69 LEU A O 1
ATOM 592 N N . ILE A 1 70 ? -13.041 9.169 41.740 1.00 85.25 70 ILE A N 1
ATOM 593 C CA . ILE A 1 70 ? -12.714 7.987 42.536 1.00 85.25 70 ILE A CA 1
ATOM 594 C C . ILE A 1 70 ? -13.472 6.755 42.031 1.00 85.25 70 ILE A C 1
ATOM 596 O O . ILE A 1 70 ? -14.582 6.855 41.507 1.00 85.25 70 ILE A O 1
ATOM 600 N N . SER A 1 71 ? -12.828 5.590 42.121 1.00 86.12 71 SER A N 1
ATOM 601 C CA . SER A 1 71 ? -13.436 4.293 41.797 1.00 86.12 71 SER A CA 1
ATOM 602 C C . SER A 1 71 ? -14.381 3.854 42.908 1.00 86.12 71 SER A C 1
ATOM 604 O O . SER A 1 71 ? -13.999 3.919 44.076 1.00 86.12 71 SER A O 1
ATOM 606 N N . GLY A 1 72 ? -15.567 3.349 42.552 1.00 86.06 72 GLY A N 1
ATOM 607 C CA . GLY A 1 72 ? -16.485 2.740 43.518 1.00 86.06 72 GLY A CA 1
ATOM 608 C C . GLY A 1 72 ? -15.825 1.603 44.301 1.00 86.06 72 GLY A C 1
ATOM 609 O O . GLY A 1 72 ? -15.963 1.541 45.518 1.00 86.06 72 GLY A O 1
ATOM 610 N N . ALA A 1 73 ? -14.997 0.795 43.632 1.00 85.25 73 ALA A N 1
ATOM 611 C CA . ALA A 1 73 ? -14.238 -0.284 44.264 1.00 85.25 73 ALA A CA 1
ATOM 612 C C . ALA A 1 73 ? -13.289 0.221 45.364 1.00 85.25 73 ALA A C 1
ATOM 614 O O . ALA A 1 73 ? -13.172 -0.399 46.415 1.00 85.25 73 ALA A O 1
ATOM 615 N N . ILE A 1 74 ? -12.638 1.373 45.152 1.00 87.44 74 ILE A N 1
ATOM 616 C CA . ILE A 1 74 ? -11.724 1.970 46.142 1.00 87.44 74 ILE A CA 1
ATOM 617 C C . ILE A 1 74 ? -12.510 2.516 47.335 1.00 87.44 74 ILE A C 1
ATOM 619 O O . ILE A 1 74 ? -12.056 2.377 48.467 1.00 87.44 74 ILE A O 1
ATOM 623 N N . ILE A 1 75 ? -13.690 3.103 47.100 1.00 88.12 75 ILE A N 1
ATOM 624 C CA . ILE A 1 75 ? -14.561 3.557 48.191 1.00 88.12 75 ILE A CA 1
ATOM 625 C C . ILE A 1 75 ? -14.943 2.363 49.071 1.00 88.12 75 ILE A C 1
ATOM 627 O O . ILE A 1 75 ? -14.701 2.402 50.275 1.00 88.12 75 ILE A O 1
ATOM 631 N N . VAL A 1 76 ? -15.483 1.292 48.477 1.00 87.62 76 VAL A N 1
ATOM 632 C CA . VAL A 1 76 ? -15.884 0.086 49.221 1.00 87.62 76 VAL A CA 1
ATOM 633 C C . VAL A 1 76 ? -14.696 -0.529 49.961 1.00 87.62 76 VAL A C 1
ATOM 635 O O . VAL A 1 76 ? -14.808 -0.846 51.144 1.00 87.62 76 VAL A O 1
ATOM 638 N N . TRP A 1 77 ? -13.538 -0.625 49.305 1.00 89.25 77 TRP A N 1
ATOM 639 C CA . TRP A 1 77 ? -12.314 -1.132 49.920 1.00 89.25 77 TRP A CA 1
ATOM 640 C C . TRP A 1 77 ? -11.932 -0.355 51.180 1.00 89.25 77 TRP A C 1
ATOM 642 O O . TRP A 1 77 ? -11.752 -0.944 52.242 1.00 89.25 77 TRP A O 1
ATOM 652 N N . VAL A 1 78 ? -11.869 0.974 51.090 1.00 89.94 78 VAL A N 1
ATOM 653 C CA . VAL A 1 78 ? -11.476 1.845 52.204 1.00 89.94 78 VAL A CA 1
ATOM 654 C C . VAL A 1 78 ? -12.491 1.812 53.345 1.00 89.94 78 VAL A C 1
ATOM 656 O O . VAL A 1 78 ? -12.097 1.864 54.512 1.00 89.94 78 VAL A O 1
ATOM 659 N N . LEU A 1 79 ? -13.788 1.729 53.037 1.00 88.69 79 LEU A N 1
ATOM 660 C CA . LEU A 1 79 ? -14.827 1.647 54.064 1.00 88.69 79 LEU A CA 1
ATOM 661 C C . LEU A 1 79 ? -14.730 0.357 54.884 1.00 88.69 79 LEU A C 1
ATOM 663 O O . LEU A 1 79 ? -15.040 0.386 56.071 1.00 88.69 79 LEU A O 1
ATOM 667 N N . ILE A 1 80 ? -14.259 -0.738 54.281 1.00 85.25 80 ILE A N 1
ATOM 668 C CA . ILE A 1 80 ? -14.225 -2.056 54.928 1.00 85.25 80 ILE A CA 1
ATOM 669 C C . ILE A 1 80 ? -12.849 -2.382 55.511 1.00 85.25 80 ILE A C 1
ATOM 671 O O . ILE A 1 80 ? -12.749 -2.817 56.654 1.00 85.25 80 ILE A O 1
ATOM 675 N N . LYS A 1 81 ? -11.777 -2.180 54.741 1.00 86.81 81 LYS A N 1
ATOM 676 C CA . LYS A 1 81 ? -10.393 -2.461 55.162 1.00 86.81 81 LYS A CA 1
ATOM 677 C C . LYS A 1 81 ? -9.772 -1.325 55.957 1.00 86.81 81 LYS A C 1
ATOM 679 O O . LYS A 1 81 ? -8.819 -1.526 56.694 1.00 86.81 81 LYS A O 1
ATOM 684 N N . GLY A 1 82 ? -10.329 -0.128 55.834 1.00 88.06 82 GLY A N 1
ATOM 685 C CA . GLY A 1 82 ? -9.917 1.023 56.613 1.00 88.06 82 GLY A CA 1
ATOM 686 C C . GLY A 1 82 ? -8.711 1.786 56.066 1.00 88.06 82 GLY A C 1
ATOM 687 O O . GLY A 1 82 ? -8.421 2.861 56.595 1.00 88.06 82 GLY A O 1
ATOM 688 N N . GLU A 1 83 ? -8.082 1.283 55.009 1.00 88.06 83 GLU A N 1
ATOM 689 C CA . GLU A 1 83 ? -6.868 1.799 54.378 1.00 88.06 83 GLU A CA 1
ATOM 690 C C . GLU A 1 83 ? -7.013 1.851 52.850 1.00 88.06 83 GLU A C 1
ATOM 692 O O . GLU A 1 83 ? -7.917 1.237 52.276 1.00 88.06 83 GLU A O 1
ATOM 697 N N . LEU A 1 84 ? -6.148 2.622 52.181 1.00 85.12 84 LEU A N 1
ATOM 698 C CA . LEU A 1 84 ? -6.046 2.572 50.721 1.00 85.12 84 LEU A CA 1
ATOM 699 C C . LEU A 1 84 ? -5.445 1.221 50.307 1.00 85.12 84 LEU A C 1
ATOM 701 O O . LEU A 1 84 ? -4.612 0.690 51.039 1.00 85.12 84 LEU A O 1
ATOM 705 N N . PRO A 1 85 ? -5.825 0.676 49.139 1.00 81.62 85 PRO A N 1
ATOM 706 C CA . PRO A 1 85 ? -5.176 -0.521 48.628 1.00 81.62 85 PRO A CA 1
ATOM 707 C C . PRO A 1 85 ? -3.685 -0.265 48.404 1.00 81.62 85 PRO A C 1
ATOM 709 O O . PRO A 1 85 ? -3.273 0.865 48.119 1.00 81.62 85 PRO A O 1
ATOM 712 N N . SER A 1 86 ? -2.881 -1.319 48.496 1.00 79.06 86 SER A N 1
ATOM 713 C CA . SER A 1 86 ? -1.454 -1.237 48.206 1.00 79.06 86 SER A CA 1
ATOM 714 C C . SER A 1 86 ? -1.198 -0.787 46.759 1.00 79.06 86 SER A C 1
ATOM 716 O O . SER A 1 86 ? -2.090 -0.765 45.904 1.00 79.06 86 SER A O 1
ATOM 718 N N . GLU A 1 87 ? 0.058 -0.469 46.427 1.00 65.75 87 GLU A N 1
ATOM 719 C CA . GLU A 1 87 ? 0.451 -0.128 45.048 1.00 65.75 87 GLU A CA 1
ATOM 720 C C . GLU A 1 87 ? 0.137 -1.249 44.027 1.00 65.75 87 GLU A C 1
ATOM 722 O O . GLU A 1 87 ? 0.184 -1.005 42.816 1.00 65.75 87 GLU A O 1
ATOM 727 N N . ARG A 1 88 ? -0.192 -2.461 44.510 1.00 65.25 88 ARG A N 1
ATOM 728 C CA . ARG A 1 88 ? -0.659 -3.615 43.729 1.00 65.25 88 ARG A CA 1
ATOM 729 C C . ARG A 1 88 ? -2.075 -3.422 43.171 1.00 65.25 88 ARG A C 1
ATOM 731 O O . ARG A 1 88 ? -2.405 -4.015 42.154 1.00 65.25 88 ARG A O 1
ATOM 738 N N . GLY A 1 89 ? -2.897 -2.557 43.761 1.00 70.12 89 GLY A N 1
ATOM 739 C CA . GLY A 1 89 ? -4.277 -2.329 43.325 1.00 70.12 89 GLY A CA 1
ATOM 740 C C . GLY A 1 89 ? -5.238 -3.483 43.647 1.00 70.12 89 GLY A C 1
ATOM 741 O O . GLY A 1 89 ? -4.849 -4.526 44.167 1.00 70.12 89 GLY A O 1
ATOM 742 N N . ILE A 1 90 ? -6.522 -3.266 43.345 1.00 75.00 90 ILE A N 1
ATOM 743 C CA . ILE A 1 90 ? -7.638 -4.171 43.671 1.00 75.00 90 ILE A CA 1
ATOM 744 C C . ILE A 1 90 ? -8.398 -4.590 42.414 1.00 75.00 90 ILE A C 1
ATOM 746 O O . ILE A 1 90 ? -8.556 -3.794 41.483 1.00 75.00 90 ILE A O 1
ATOM 750 N N . PHE A 1 91 ? -8.887 -5.830 42.395 1.00 72.81 91 PHE A N 1
ATOM 751 C CA . PHE A 1 91 ? -9.552 -6.430 41.237 1.00 72.81 91 PHE A CA 1
ATOM 752 C C . PHE A 1 91 ? -10.825 -7.184 41.619 1.00 72.81 91 PHE A C 1
ATOM 754 O O . PHE A 1 91 ? -10.907 -7.752 42.707 1.00 72.81 91 PHE A O 1
ATOM 761 N N . ALA A 1 92 ? -11.792 -7.189 40.694 1.00 71.31 92 ALA A N 1
ATOM 762 C CA . ALA A 1 92 ? -13.041 -7.928 40.825 1.00 71.31 92 ALA A CA 1
ATOM 763 C C . ALA A 1 92 ? -12.794 -9.438 40.651 1.00 71.31 92 ALA A C 1
ATOM 765 O O . ALA A 1 92 ? -12.422 -9.887 39.564 1.00 71.31 92 ALA A O 1
ATOM 766 N N . LEU A 1 93 ? -13.038 -10.229 41.692 1.00 66.75 93 LEU A N 1
ATOM 767 C CA . LEU A 1 93 ? -12.906 -11.684 41.743 1.00 66.75 93 LEU A CA 1
ATOM 768 C C . LEU A 1 93 ? -13.900 -12.373 40.809 1.00 66.75 93 LEU A C 1
ATOM 770 O O . LEU A 1 93 ? -13.545 -13.309 40.091 1.00 66.75 93 LEU A O 1
ATOM 774 N N . ASN A 1 94 ? -15.134 -11.877 40.751 1.00 67.81 94 ASN A N 1
ATOM 775 C CA . ASN A 1 94 ? -16.126 -12.345 39.790 1.00 67.81 94 ASN A CA 1
ATOM 776 C C . ASN A 1 94 ? -15.921 -11.730 38.395 1.00 67.81 94 ASN A C 1
ATOM 778 O O . ASN A 1 94 ? -16.566 -12.170 37.439 1.00 67.81 94 ASN A O 1
ATOM 782 N N . GLY A 1 95 ? -15.006 -10.759 38.259 1.00 59.03 95 GLY A N 1
ATOM 783 C CA . GLY A 1 95 ? -14.649 -10.025 37.044 1.00 59.03 95 GLY A CA 1
ATOM 784 C C . GLY A 1 95 ? -15.720 -9.059 36.524 1.00 59.03 95 GLY A C 1
ATOM 785 O O . GLY A 1 95 ? -15.690 -8.706 35.339 1.00 59.03 95 GLY A O 1
ATOM 786 N N . ASP A 1 96 ? -16.698 -8.706 37.352 1.00 68.31 96 ASP A N 1
ATOM 787 C CA . ASP A 1 96 ? -17.667 -7.642 37.127 1.00 68.31 96 ASP A CA 1
ATOM 788 C C . ASP A 1 96 ? -17.257 -6.404 37.935 1.00 68.31 96 ASP A C 1
ATOM 790 O O . ASP A 1 96 ? -17.382 -6.359 39.154 1.00 68.31 96 ASP A O 1
ATOM 794 N N . ASN A 1 97 ? -16.765 -5.378 37.237 1.00 69.38 97 ASN A N 1
ATOM 795 C CA . ASN A 1 97 ? -16.331 -4.121 37.854 1.00 69.38 97 ASN A CA 1
ATOM 796 C C . ASN A 1 97 ? -17.497 -3.189 38.232 1.00 69.38 97 ASN A C 1
ATOM 798 O O . ASN A 1 97 ? -17.259 -2.065 38.684 1.00 69.38 97 ASN A O 1
ATOM 802 N N . THR A 1 98 ? -18.736 -3.622 37.991 1.00 75.38 98 THR A N 1
ATOM 803 C CA . THR A 1 98 ? -19.949 -2.924 38.423 1.00 75.38 98 THR A CA 1
ATOM 804 C C . THR A 1 98 ? -20.517 -3.485 39.722 1.00 75.38 98 THR A C 1
ATOM 806 O O . THR A 1 98 ? -21.282 -2.796 40.391 1.00 75.38 98 THR A O 1
ATOM 809 N N . ASP A 1 99 ? -20.077 -4.677 40.129 1.00 78.31 99 ASP A N 1
ATOM 810 C CA . ASP A 1 99 ? -20.450 -5.281 41.399 1.00 78.31 99 ASP A CA 1
ATOM 811 C C . ASP A 1 99 ? -19.555 -4.754 42.531 1.00 78.31 99 ASP A C 1
ATOM 813 O O . ASP A 1 99 ? -18.394 -5.141 42.688 1.00 78.31 99 ASP A O 1
ATOM 817 N N . LEU A 1 100 ? -20.118 -3.844 43.326 1.00 80.62 100 LEU A N 1
ATOM 818 C CA . LEU A 1 100 ? -19.464 -3.229 44.479 1.00 80.62 100 LEU A CA 1
ATOM 819 C C . LEU A 1 100 ? -19.584 -4.062 45.765 1.00 80.62 100 LEU A C 1
ATOM 821 O O . LEU A 1 100 ? -19.240 -3.561 46.833 1.00 80.62 100 LEU A O 1
ATOM 825 N N . SER A 1 101 ? -20.033 -5.319 45.696 1.00 78.38 101 SER A N 1
ATOM 826 C CA . SER A 1 101 ? -20.062 -6.200 46.862 1.00 78.38 101 SER A CA 1
ATOM 827 C C . SER A 1 101 ? -18.654 -6.444 47.410 1.00 78.38 101 SER A C 1
ATOM 829 O O . SER A 1 101 ? -17.683 -6.611 46.672 1.00 78.38 101 SER A O 1
ATOM 831 N N . PHE A 1 102 ? -18.525 -6.472 48.737 1.00 73.81 102 PHE A N 1
ATOM 832 C CA . PHE A 1 102 ? -17.228 -6.628 49.399 1.00 73.81 102 PHE A CA 1
ATOM 833 C C . PHE A 1 102 ? -16.482 -7.895 48.973 1.00 73.81 102 PHE A C 1
ATOM 835 O O . PHE A 1 102 ? -15.289 -7.848 48.674 1.00 73.81 102 PHE A O 1
ATOM 842 N N . ALA A 1 103 ? -17.204 -9.017 48.918 1.00 76.88 103 ALA A N 1
ATOM 843 C CA . ALA A 1 103 ? -16.659 -10.325 48.572 1.00 76.88 103 ALA A CA 1
ATOM 844 C C . ALA A 1 103 ? -16.099 -10.383 47.144 1.00 76.88 103 ALA A C 1
ATOM 846 O O . ALA A 1 103 ? -15.425 -11.347 46.796 1.00 76.88 103 ALA A O 1
ATOM 847 N N . ASN A 1 104 ? -16.368 -9.365 46.322 1.00 76.69 104 ASN A N 1
ATOM 848 C CA . ASN A 1 104 ? -15.870 -9.281 44.968 1.00 76.69 104 ASN A CA 1
ATOM 849 C C . ASN A 1 104 ? -14.459 -8.682 44.868 1.00 76.69 104 ASN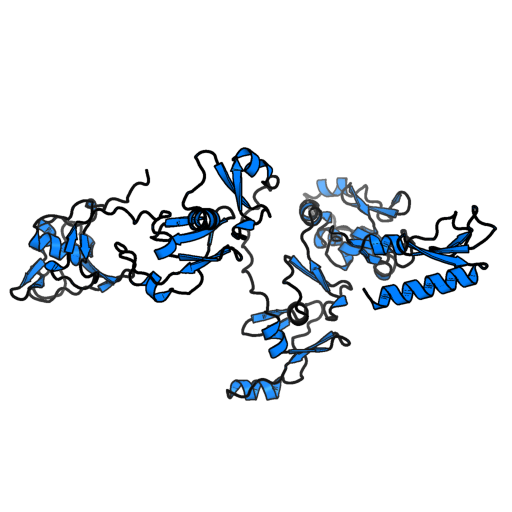 A C 1
ATOM 851 O O . ASN A 1 104 ? -13.873 -8.766 43.804 1.00 76.69 104 ASN A O 1
ATOM 855 N N . TRP A 1 105 ? -13.860 -8.091 45.906 1.00 79.88 105 TRP A N 1
ATOM 856 C CA . TRP A 1 105 ? -12.591 -7.361 45.738 1.00 79.88 105 TRP A CA 1
ATOM 857 C C . TRP A 1 105 ? -11.422 -8.013 46.477 1.00 79.88 105 TRP A C 1
ATOM 859 O O . TRP A 1 105 ? -11.504 -8.288 47.672 1.00 79.88 105 TRP A O 1
ATOM 869 N N . ALA A 1 106 ? -10.299 -8.200 45.778 1.00 77.31 106 ALA A N 1
ATOM 870 C CA . ALA A 1 106 ? -9.041 -8.676 46.357 1.00 77.31 106 ALA A CA 1
ATOM 871 C C . ALA A 1 106 ? -7.833 -7.891 45.826 1.00 77.31 106 ALA A C 1
ATOM 873 O O . ALA A 1 106 ? -7.846 -7.416 44.685 1.00 77.31 106 ALA A O 1
ATOM 874 N N . GLU A 1 107 ? -6.776 -7.786 46.639 1.00 75.38 107 GLU A N 1
ATOM 875 C CA . GLU A 1 107 ? -5.470 -7.333 46.152 1.00 75.38 107 GLU A CA 1
ATOM 876 C C . GLU A 1 107 ? -4.813 -8.434 45.324 1.00 75.38 107 GLU A C 1
ATOM 878 O O . GLU A 1 107 ? -4.777 -9.598 45.725 1.00 75.38 107 GLU A O 1
ATOM 883 N N . GLN A 1 108 ? -4.256 -8.065 44.176 1.00 61.78 108 GLN A N 1
ATOM 884 C CA . GLN A 1 108 ? -3.493 -8.986 43.344 1.00 61.78 108 GLN A CA 1
ATOM 885 C C . GLN A 1 108 ? -2.275 -8.265 42.776 1.00 61.78 108 GLN A C 1
ATOM 887 O O . GLN A 1 108 ? -2.379 -7.122 42.339 1.00 61.78 108 GLN A O 1
ATOM 892 N N . ASP A 1 109 ? -1.118 -8.931 42.746 1.00 47.91 109 ASP A N 1
ATOM 893 C CA . ASP A 1 109 ? 0.059 -8.394 42.066 1.00 47.91 109 ASP A CA 1
ATOM 894 C C . ASP A 1 109 ? -0.258 -8.141 40.585 1.00 47.91 109 ASP A C 1
ATOM 896 O O . ASP A 1 109 ? -0.571 -9.068 39.833 1.00 47.91 109 ASP A O 1
ATOM 900 N N . VAL A 1 110 ? -0.113 -6.888 40.136 1.00 46.84 110 VAL A N 1
ATOM 901 C CA . VAL A 1 110 ? -0.193 -6.507 38.715 1.00 46.84 110 VAL A CA 1
ATOM 902 C C . VAL A 1 110 ? 1.058 -6.976 37.970 1.00 46.84 110 VAL A C 1
ATOM 904 O O . VAL A 1 110 ? 1.788 -6.190 37.367 1.00 46.84 110 VAL A O 1
ATOM 907 N N . SER A 1 111 ? 1.346 -8.272 37.985 1.00 42.16 111 SER A N 1
ATOM 908 C CA . SER A 1 111 ? 2.234 -8.833 36.978 1.00 42.16 111 SER A CA 1
ATOM 909 C C . SER A 1 111 ? 1.427 -8.902 35.682 1.00 42.16 111 SER A C 1
ATOM 911 O O . SER A 1 111 ? 0.487 -9.696 35.603 1.00 42.16 111 SER A O 1
ATOM 913 N N . PRO A 1 112 ? 1.713 -8.070 34.656 1.00 47.25 112 PRO A N 1
ATOM 914 C CA . PRO A 1 112 ? 1.032 -8.211 33.378 1.00 47.25 112 PRO A CA 1
ATOM 915 C C . PRO A 1 112 ? 1.235 -9.647 32.919 1.00 47.25 112 PRO A C 1
ATOM 917 O O . PRO A 1 112 ? 2.379 -10.104 32.951 1.00 47.25 112 PRO A O 1
ATOM 920 N N . VAL A 1 113 ? 0.161 -10.328 32.500 1.00 49.84 113 VAL A N 1
ATOM 921 C CA . VAL A 1 113 ? 0.240 -11.700 31.981 1.00 49.84 113 VAL A CA 1
ATOM 922 C C . VAL A 1 113 ? 1.449 -11.787 31.054 1.00 49.84 113 VAL A C 1
ATOM 924 O O . VAL A 1 113 ? 1.497 -11.126 30.006 1.00 49.84 113 VAL A O 1
ATOM 927 N N . LYS A 1 114 ? 2.486 -12.501 31.503 1.00 57.69 114 LYS A N 1
ATOM 928 C CA . LYS A 1 114 ? 3.710 -12.670 30.733 1.00 57.69 114 LYS A CA 1
ATOM 929 C C . LYS A 1 114 ? 3.334 -13.612 29.609 1.00 57.69 114 LYS A C 1
ATOM 931 O O . LYS A 1 114 ? 3.086 -14.789 29.841 1.00 57.69 114 LYS A O 1
ATOM 936 N N . ILE A 1 115 ? 3.199 -13.049 28.416 1.00 63.06 115 ILE A N 1
ATOM 937 C CA . ILE A 1 115 ? 2.938 -13.856 27.236 1.00 63.06 115 ILE A CA 1
ATOM 938 C C . ILE A 1 115 ? 4.278 -14.356 26.733 1.00 63.06 115 ILE A C 1
ATOM 940 O O . ILE A 1 115 ? 5.133 -13.559 26.333 1.00 63.06 115 ILE A O 1
ATOM 944 N N . ASP A 1 116 ? 4.437 -15.661 26.811 1.00 69.94 116 ASP A N 1
ATOM 945 C CA . ASP A 1 116 ? 5.576 -16.417 26.331 1.00 69.94 116 ASP A CA 1
ATOM 946 C C . ASP A 1 116 ? 5.058 -17.624 25.541 1.00 69.94 116 ASP A C 1
ATOM 948 O O . ASP A 1 116 ? 3.869 -17.730 25.231 1.00 69.94 116 ASP A O 1
ATOM 952 N N . ALA A 1 117 ? 5.951 -18.518 25.144 1.00 73.44 117 ALA A N 1
ATOM 953 C CA . ALA A 1 117 ? 5.569 -19.654 24.324 1.00 73.44 117 ALA A CA 1
ATOM 954 C C . ALA A 1 117 ? 4.573 -20.609 24.976 1.00 73.44 117 ALA A C 1
ATOM 956 O O . ALA A 1 117 ? 3.832 -21.278 24.256 1.00 73.44 117 ALA A O 1
ATOM 957 N N . SER A 1 118 ? 4.522 -20.651 26.310 1.00 74.50 118 SER A N 1
ATOM 958 C CA . SER A 1 118 ? 3.636 -21.565 27.028 1.00 74.50 118 SER A CA 1
ATOM 959 C C . SER A 1 118 ? 2.162 -21.197 26.853 1.00 74.50 118 SER A C 1
ATOM 961 O O . SER A 1 118 ? 1.307 -22.077 26.833 1.00 74.50 118 SER A O 1
ATOM 963 N N . ASN A 1 119 ? 1.863 -19.907 26.668 1.00 73.25 119 ASN A N 1
ATOM 964 C CA . ASN A 1 119 ? 0.496 -19.393 26.655 1.00 73.25 119 ASN A CA 1
ATOM 965 C C . ASN A 1 119 ? 0.148 -18.556 25.410 1.00 73.25 119 ASN A C 1
ATOM 967 O O . ASN A 1 119 ? -1.010 -18.189 25.239 1.00 73.25 119 ASN A O 1
ATOM 971 N N . ILE A 1 120 ? 1.086 -18.283 24.490 1.00 80.88 120 ILE A N 1
ATOM 972 C CA . ILE A 1 120 ? 0.835 -17.478 23.275 1.00 80.88 120 ILE A CA 1
ATOM 973 C C . ILE A 1 120 ? -0.334 -18.003 22.426 1.00 80.88 120 ILE A C 1
ATOM 975 O O . ILE A 1 120 ? -1.120 -17.212 21.893 1.00 80.88 120 ILE A O 1
ATOM 979 N N . LYS A 1 121 ? -0.480 -19.331 22.344 1.00 83.69 121 LYS A N 1
ATOM 980 C CA . LYS A 1 121 ? -1.547 -20.006 21.593 1.00 83.69 121 LYS A CA 1
ATOM 981 C C . LYS A 1 121 ? -2.932 -19.760 22.190 1.00 83.69 121 LYS A C 1
ATOM 983 O O . LYS A 1 121 ? -3.909 -19.838 21.462 1.00 83.69 121 LYS A O 1
ATOM 988 N N . GLU A 1 122 ? -3.024 -19.398 23.470 1.00 75.81 122 GLU A N 1
ATOM 989 C CA . GLU A 1 122 ? -4.298 -19.058 24.114 1.00 75.81 122 GLU A CA 1
ATOM 990 C C . GLU A 1 122 ? -4.860 -17.715 23.622 1.00 75.81 122 GLU A C 1
ATOM 992 O O . GLU A 1 122 ? -6.072 -17.512 23.632 1.00 75.81 122 GLU A O 1
ATOM 997 N N . PHE A 1 123 ? -3.997 -16.798 23.169 1.00 74.69 123 PHE A N 1
ATOM 998 C CA . PHE A 1 123 ? -4.394 -15.445 22.762 1.00 74.69 123 PHE A CA 1
ATOM 999 C C . PHE A 1 123 ? -4.631 -15.325 21.260 1.00 74.69 123 PHE A C 1
ATOM 1001 O O . PHE A 1 123 ? -5.559 -14.641 20.818 1.00 74.69 123 PHE A O 1
ATOM 1008 N N . VAL A 1 124 ? -3.765 -15.943 20.458 1.00 81.62 124 VAL A N 1
ATOM 1009 C CA . VAL A 1 124 ? -3.762 -15.777 19.004 1.00 81.62 124 VAL A CA 1
ATOM 1010 C C . VAL A 1 124 ? -3.556 -17.102 18.290 1.00 81.62 124 VAL A C 1
ATOM 1012 O O . VAL A 1 124 ? -2.851 -17.986 18.757 1.00 81.62 124 VAL A O 1
ATOM 1015 N N . TYR A 1 125 ? -4.159 -17.214 17.115 1.00 86.44 125 TYR A N 1
ATOM 1016 C CA . TYR A 1 125 ? -3.827 -18.198 16.101 1.00 86.44 125 TYR A CA 1
ATOM 1017 C C . TYR A 1 125 ? -2.941 -17.511 15.071 1.00 86.44 125 TYR A C 1
ATOM 1019 O O . TYR A 1 125 ? -3.257 -16.403 14.632 1.00 86.44 125 TYR A O 1
ATOM 1027 N N . TYR A 1 126 ? -1.858 -18.168 14.686 1.00 90.06 126 TYR A N 1
ATOM 1028 C CA . TYR A 1 126 ? -0.941 -17.681 13.672 1.00 90.06 126 TYR A CA 1
ATOM 1029 C C . TYR A 1 126 ? -0.913 -18.661 12.499 1.00 90.06 126 TYR A C 1
ATOM 1031 O O . TYR A 1 126 ? -0.655 -19.851 12.679 1.00 90.06 126 TYR A O 1
ATOM 1039 N N . ASP A 1 127 ? -1.190 -18.146 11.306 1.00 85.25 127 ASP A N 1
ATOM 1040 C CA . ASP A 1 127 ? -1.062 -18.888 10.059 1.00 85.25 127 ASP A CA 1
ATOM 1041 C C . ASP A 1 127 ? 0.365 -18.730 9.527 1.00 85.25 127 ASP A C 1
ATOM 1043 O O . ASP A 1 127 ? 0.772 -17.656 9.076 1.00 85.25 127 ASP A O 1
ATOM 1047 N N . GLN A 1 128 ? 1.119 -19.826 9.587 1.00 86.94 128 GLN A N 1
ATOM 1048 C CA . GLN A 1 128 ? 2.529 -19.872 9.218 1.00 86.94 128 GLN A CA 1
ATOM 1049 C C . GLN A 1 128 ? 2.782 -19.550 7.742 1.00 86.94 128 GLN A C 1
ATOM 1051 O O . GLN A 1 128 ? 3.831 -18.989 7.427 1.00 86.94 128 GLN A O 1
ATOM 1056 N N . GLN A 1 129 ? 1.840 -19.872 6.848 1.00 72.62 129 GLN A N 1
ATOM 1057 C CA . GLN A 1 129 ? 1.998 -19.651 5.411 1.00 72.62 129 GLN A CA 1
ATOM 1058 C C . GLN A 1 129 ? 1.721 -18.194 5.053 1.00 72.62 129 GLN A C 1
ATOM 1060 O O . GLN A 1 129 ? 2.516 -17.570 4.352 1.00 72.62 129 GLN A O 1
ATOM 1065 N N . THR A 1 130 ? 0.620 -17.635 5.558 1.00 72.88 130 THR A N 1
ATOM 1066 C CA . THR A 1 130 ? 0.209 -16.264 5.216 1.00 72.88 130 THR A CA 1
ATOM 1067 C C . THR A 1 130 ? 0.869 -15.196 6.086 1.00 72.88 130 THR A C 1
ATOM 1069 O O . THR A 1 130 ? 0.864 -14.019 5.725 1.00 72.88 130 THR A O 1
ATOM 1072 N N . GLY A 1 131 ? 1.426 -15.570 7.240 1.00 81.50 131 GLY A N 1
ATOM 1073 C CA . GLY A 1 131 ? 2.011 -14.627 8.190 1.00 81.50 131 GLY A CA 1
ATOM 1074 C C . GLY A 1 131 ? 0.974 -13.829 8.987 1.00 81.50 131 GLY A C 1
ATOM 1075 O O . GLY A 1 131 ? 1.304 -12.796 9.576 1.00 81.50 131 GLY A O 1
ATOM 1076 N N . THR A 1 132 ? -0.292 -14.255 8.975 1.00 86.31 132 THR A N 1
ATOM 1077 C CA . THR A 1 132 ? -1.406 -13.505 9.567 1.00 86.31 132 THR A CA 1
ATOM 1078 C C . THR A 1 132 ? -1.815 -14.051 10.930 1.00 86.31 132 THR A C 1
ATOM 1080 O O . THR A 1 132 ? -1.721 -15.245 11.209 1.00 86.31 132 THR A O 1
ATOM 1083 N N . PHE A 1 133 ? -2.298 -13.156 11.795 1.00 85.44 133 PHE A N 1
ATOM 1084 C CA . PHE A 1 133 ? -2.784 -13.502 13.128 1.00 85.44 133 PHE A CA 1
ATOM 1085 C C . PHE A 1 133 ? -4.302 -13.348 13.206 1.00 85.44 133 PHE A C 1
ATOM 1087 O O . PHE A 1 133 ? -4.870 -12.388 12.677 1.00 85.44 133 PHE A O 1
ATOM 1094 N N . LYS A 1 134 ? -4.954 -14.250 13.935 1.00 84.50 134 LYS A N 1
ATOM 1095 C CA . LYS A 1 134 ? -6.369 -14.174 14.323 1.00 84.50 134 LYS A CA 1
ATOM 1096 C C . LYS A 1 134 ? -6.483 -14.311 15.836 1.00 84.50 134 LYS A C 1
ATOM 1098 O O . LYS A 1 134 ? -5.661 -14.980 16.452 1.00 84.50 134 LYS A O 1
ATOM 1103 N N . TRP A 1 135 ? -7.491 -13.705 16.450 1.00 77.12 135 TRP A N 1
ATOM 1104 C CA . TRP A 1 135 ? -7.727 -13.885 17.888 1.00 77.12 135 TRP A CA 1
ATOM 1105 C C . TRP A 1 135 ? -8.259 -15.291 18.180 1.00 77.12 135 TRP A C 1
ATOM 1107 O O . TRP A 1 135 ? -9.220 -15.714 17.532 1.00 77.12 135 TRP A O 1
ATOM 1117 N N . GLN A 1 136 ? -7.667 -16.008 19.144 1.00 68.62 136 GLN A N 1
ATOM 1118 C CA . GLN A 1 136 ? -8.185 -17.311 19.579 1.00 68.62 136 GLN A CA 1
ATOM 1119 C C . GLN A 1 136 ? -9.219 -17.190 20.697 1.00 68.62 136 GLN A C 1
ATOM 1121 O O . GLN A 1 136 ? -9.189 -16.285 21.527 1.00 68.62 136 GLN A O 1
ATOM 1126 N N . PHE A 1 137 ? -10.153 -18.142 20.685 1.00 54.00 137 PHE A N 1
ATOM 1127 C CA . PHE A 1 137 ? -11.255 -18.259 21.630 1.00 54.00 137 PHE A CA 1
ATOM 1128 C C . PHE A 1 137 ? -10.833 -19.140 22.809 1.00 54.00 137 PHE A C 1
ATOM 1130 O O . PHE A 1 137 ? -11.312 -20.262 22.943 1.00 54.00 137 PHE A O 1
ATOM 1137 N N . ARG A 1 138 ? -9.927 -18.671 23.673 1.00 48.44 138 ARG A N 1
ATOM 1138 C CA . ARG A 1 138 ? -9.771 -19.259 25.012 1.00 48.44 138 ARG A CA 1
ATOM 1139 C C . ARG A 1 138 ? -9.523 -18.187 26.062 1.00 48.44 138 ARG A C 1
ATOM 1141 O O . ARG A 1 138 ? -8.851 -17.192 25.823 1.00 48.44 138 ARG A O 1
ATOM 1148 N N . ARG A 1 139 ? -10.146 -18.399 27.225 1.00 44.91 139 ARG A N 1
ATOM 1149 C CA . ARG A 1 139 ? -10.039 -17.557 28.420 1.00 44.91 139 ARG A CA 1
ATOM 1150 C C . ARG A 1 139 ? -8.580 -17.571 28.899 1.00 44.91 139 ARG A C 1
ATOM 1152 O O . ARG A 1 139 ? -8.148 -18.631 29.347 1.00 44.91 139 ARG A O 1
ATOM 1159 N N . PRO A 1 140 ? -7.835 -16.453 28.888 1.00 45.41 140 PRO A N 1
ATOM 1160 C CA . PRO A 1 140 ? -6.589 -16.398 29.637 1.00 45.41 140 PRO A CA 1
ATOM 1161 C C . PRO A 1 140 ? -6.946 -16.424 31.124 1.00 45.41 140 PRO A C 1
ATOM 1163 O O . PRO A 1 140 ? -7.773 -15.617 31.556 1.00 45.41 140 PRO A O 1
ATOM 1166 N N . ARG A 1 141 ? -6.337 -17.325 31.906 1.00 39.44 141 ARG A N 1
ATOM 1167 C CA . ARG A 1 141 ? -6.670 -17.524 33.335 1.00 39.44 141 ARG A CA 1
ATOM 1168 C C . ARG A 1 141 ? -6.617 -16.243 34.183 1.00 39.44 141 ARG A C 1
ATOM 1170 O O . ARG A 1 141 ? -7.332 -16.177 35.169 1.00 39.44 141 ARG A O 1
ATOM 1177 N N . ASN A 1 142 ? -5.855 -15.223 33.769 1.00 41.38 142 ASN A N 1
ATOM 1178 C CA . ASN A 1 142 ? -5.533 -14.042 34.585 1.00 41.38 142 ASN A CA 1
ATOM 1179 C C . ASN A 1 142 ? -5.679 -12.694 33.832 1.00 41.38 142 ASN A C 1
ATOM 1181 O O . ASN A 1 142 ? -4.888 -11.777 34.044 1.00 41.38 142 ASN A O 1
ATOM 1185 N N . SER A 1 143 ? -6.622 -12.561 32.889 1.00 44.88 143 SER A N 1
ATOM 1186 C CA . SER A 1 143 ? -6.808 -11.323 32.104 1.00 44.88 143 SER A CA 1
ATOM 1187 C C . SER A 1 143 ? -8.146 -10.636 32.398 1.00 44.88 143 SER A C 1
ATOM 1189 O O . SER A 1 143 ? -9.205 -11.188 32.104 1.00 44.88 143 SER A O 1
ATOM 1191 N N . ASN A 1 144 ? -8.097 -9.381 32.865 1.00 45.56 144 ASN A N 1
ATOM 1192 C CA . ASN A 1 144 ? -9.270 -8.502 33.025 1.00 45.56 144 ASN A CA 1
ATOM 1193 C C . ASN A 1 144 ? -9.890 -8.047 31.691 1.00 45.56 144 ASN A C 1
ATOM 1195 O O . ASN A 1 144 ? -10.909 -7.358 31.673 1.00 45.56 144 ASN A O 1
ATOM 1199 N N . ASP A 1 145 ? -9.310 -8.431 30.552 1.00 47.28 145 ASP A N 1
ATOM 1200 C CA . ASP A 1 145 ? -9.738 -8.009 29.216 1.00 47.28 145 ASP A CA 1
ATOM 1201 C C . ASP A 1 145 ? -10.885 -8.897 28.679 1.00 47.28 145 ASP A C 1
ATOM 1203 O O . ASP A 1 145 ? -10.866 -9.420 27.560 1.00 47.28 145 ASP A O 1
ATOM 1207 N N . ARG A 1 146 ? -11.921 -9.086 29.510 1.00 43.00 146 ARG A N 1
ATOM 1208 C CA . ARG A 1 146 ? -13.090 -9.955 29.260 1.00 43.00 146 ARG A CA 1
ATOM 1209 C C . ARG A 1 146 ? -13.878 -9.583 28.000 1.00 43.00 146 ARG A C 1
ATOM 1211 O O . ARG A 1 146 ? -14.553 -10.434 27.425 1.00 43.00 146 ARG A O 1
ATOM 1218 N N . SER A 1 147 ? -13.840 -8.317 27.576 1.00 46.69 147 SER A N 1
ATOM 1219 C CA . SER A 1 147 ? -14.718 -7.813 26.508 1.00 46.69 147 SER A CA 1
ATOM 1220 C C . SER A 1 147 ? -14.077 -7.787 25.118 1.00 46.69 147 SER A C 1
ATOM 1222 O O . SER A 1 147 ? -14.794 -7.887 24.122 1.00 46.69 147 SER A O 1
ATOM 1224 N N . PHE A 1 148 ? -12.748 -7.671 25.025 1.00 46.78 148 PHE A N 1
ATOM 1225 C CA . PHE A 1 148 ? -12.067 -7.460 23.747 1.00 46.78 148 PHE A CA 1
ATOM 1226 C C . PHE A 1 148 ? -11.825 -8.769 22.988 1.00 46.78 148 PHE A C 1
ATOM 1228 O O . PHE A 1 148 ? -12.160 -8.853 21.806 1.00 46.78 148 PHE A O 1
ATOM 1235 N N . LEU A 1 149 ? -11.296 -9.801 23.657 1.00 48.97 149 LEU A N 1
ATOM 1236 C CA . LEU A 1 149 ? -11.021 -11.101 23.028 1.00 48.97 149 LEU A CA 1
ATOM 1237 C C . LEU A 1 149 ? -12.321 -11.816 22.640 1.00 48.97 149 LEU A C 1
ATOM 1239 O O . LEU A 1 149 ? -12.456 -12.259 21.505 1.00 48.97 149 LEU A O 1
ATOM 1243 N N . ASN A 1 150 ? -13.330 -11.804 23.516 1.00 49.97 150 ASN A N 1
ATOM 1244 C CA . ASN A 1 150 ? -14.631 -12.428 23.249 1.00 49.97 150 ASN A CA 1
ATOM 1245 C C . ASN A 1 150 ? -15.384 -11.788 22.064 1.00 49.97 150 ASN A C 1
ATOM 1247 O O . ASN A 1 150 ? -16.035 -12.493 21.301 1.00 49.97 150 ASN A O 1
ATOM 1251 N N . LYS A 1 151 ? -15.273 -10.466 21.851 1.00 52.81 151 LYS A N 1
ATOM 1252 C CA . LYS A 1 151 ? -15.898 -9.777 20.697 1.00 52.81 151 LYS A CA 1
ATOM 1253 C C . LYS A 1 151 ? -15.139 -9.954 19.380 1.00 52.81 151 LYS A C 1
ATOM 1255 O O . LYS A 1 151 ? -15.707 -9.716 18.306 1.00 52.81 151 LYS A O 1
ATOM 1260 N N . ASN A 1 152 ? -13.850 -10.278 19.452 1.00 54.50 152 ASN A N 1
ATOM 1261 C CA . ASN A 1 152 ? -12.956 -10.313 18.296 1.00 54.50 152 ASN A CA 1
ATOM 1262 C C . ASN A 1 152 ? -12.436 -11.708 17.960 1.00 54.50 152 ASN A C 1
ATOM 1264 O O . ASN A 1 152 ? -11.692 -11.842 16.993 1.00 54.50 152 ASN A O 1
ATOM 1268 N N . ALA A 1 153 ? -12.837 -12.733 18.705 1.00 58.25 153 ALA A N 1
ATOM 1269 C CA . ALA A 1 153 ? -12.429 -14.101 18.454 1.00 58.25 153 ALA A CA 1
ATOM 1270 C C . ALA A 1 153 ? -12.747 -14.534 17.013 1.00 58.25 153 ALA A C 1
ATOM 1272 O O . ALA A 1 153 ? -13.794 -14.200 16.455 1.00 58.25 153 ALA A O 1
ATOM 1273 N N . GLY A 1 154 ? -11.788 -15.207 16.379 1.00 62.00 154 GLY A N 1
ATOM 1274 C CA . GLY A 1 154 ? -11.830 -15.585 14.965 1.00 62.00 154 GLY A CA 1
ATOM 1275 C C . GLY A 1 154 ? -11.555 -14.443 13.976 1.00 62.00 154 GLY A C 1
ATOM 1276 O O . GLY A 1 154 ? -11.202 -14.715 12.827 1.00 62.00 154 GLY A O 1
ATOM 1277 N N . LYS A 1 155 ? -11.647 -13.170 14.390 1.00 70.62 155 LYS A N 1
ATOM 1278 C CA . LYS A 1 155 ? -11.342 -12.025 13.519 1.00 70.62 155 LYS A CA 1
ATOM 1279 C C . LYS A 1 155 ? -9.829 -11.854 13.352 1.00 70.62 155 LYS A C 1
ATOM 1281 O O . LYS A 1 155 ? -9.072 -12.127 14.292 1.00 70.62 155 LYS A O 1
ATOM 1286 N N . PRO A 1 156 ? -9.375 -11.366 12.183 1.00 73.31 156 PRO A N 1
ATOM 1287 C CA . PRO A 1 156 ? -7.977 -11.008 11.988 1.00 73.31 156 PRO A CA 1
ATOM 1288 C C . PRO A 1 156 ? -7.546 -9.934 12.991 1.00 73.31 156 PRO A C 1
ATOM 1290 O O . PRO A 1 156 ? -8.292 -8.998 13.296 1.00 73.31 156 PRO A O 1
ATOM 1293 N N . VAL A 1 157 ? -6.325 -10.071 13.503 1.00 76.94 157 VAL A N 1
ATOM 1294 C CA . VAL A 1 157 ? -5.720 -9.084 14.395 1.00 76.94 157 VAL A CA 1
ATOM 1295 C C . VAL A 1 157 ? -5.517 -7.782 13.624 1.00 76.94 157 VAL A C 1
ATOM 1297 O O . VAL A 1 157 ? -4.941 -7.760 12.537 1.00 76.94 157 VAL A O 1
ATOM 1300 N N . CYS A 1 158 ? -5.980 -6.672 14.198 1.00 70.56 158 CYS A N 1
ATOM 1301 C CA . CYS A 1 158 ? -5.738 -5.354 13.627 1.00 70.56 158 CYS A CA 1
ATOM 1302 C C . CYS A 1 158 ? -4.262 -4.978 13.813 1.00 70.56 158 CYS A C 1
ATOM 1304 O O . CYS A 1 158 ? -3.790 -4.821 14.943 1.00 70.56 158 CYS A O 1
ATOM 1306 N N . VAL A 1 159 ? -3.545 -4.831 12.699 1.00 77.88 159 VAL A N 1
ATOM 1307 C CA . VAL A 1 159 ? -2.127 -4.465 12.679 1.00 77.88 159 VAL A CA 1
ATOM 1308 C C . VAL A 1 159 ? -1.939 -2.967 12.446 1.00 77.88 159 VAL A C 1
ATOM 1310 O O . VAL A 1 159 ? -2.646 -2.322 11.671 1.00 77.88 159 VAL A O 1
ATOM 1313 N N . ARG A 1 160 ? -0.943 -2.407 13.122 1.00 81.31 160 ARG A N 1
ATOM 1314 C CA . ARG A 1 160 ? -0.385 -1.069 12.919 1.00 81.31 160 ARG A CA 1
ATOM 1315 C C . ARG A 1 160 ? 1.043 -1.205 12.406 1.00 81.31 160 ARG A C 1
ATOM 1317 O O . ARG A 1 160 ? 1.576 -2.304 12.345 1.00 81.31 160 ARG A O 1
ATOM 1324 N N . TYR A 1 161 ? 1.656 -0.091 12.024 1.00 80.50 161 TYR A N 1
ATOM 1325 C CA . TYR A 1 161 ? 3.051 -0.067 11.597 1.00 80.50 161 TYR A CA 1
ATOM 1326 C C . TYR A 1 161 ? 3.866 0.824 12.531 1.00 80.50 161 TYR A C 1
ATOM 1328 O O . TYR A 1 161 ? 3.479 1.967 12.780 1.00 80.50 161 TYR A O 1
ATOM 1336 N N . HIS A 1 162 ? 4.987 0.306 13.029 1.00 69.56 162 HIS A N 1
ATOM 1337 C CA . HIS A 1 162 ? 5.966 1.047 13.827 1.00 69.56 162 HIS A CA 1
ATOM 1338 C C . HIS A 1 162 ? 7.379 0.652 13.388 1.00 69.56 162 HIS A C 1
ATOM 1340 O O . HIS A 1 162 ? 7.670 -0.536 13.254 1.00 69.56 162 HIS A O 1
ATOM 1346 N N . ASP A 1 163 ? 8.242 1.638 13.129 1.00 73.12 163 ASP A N 1
ATOM 1347 C CA . ASP A 1 163 ? 9.591 1.450 12.562 1.00 73.12 163 ASP A CA 1
ATOM 1348 C C . ASP A 1 163 ? 9.622 0.570 11.301 1.00 73.12 163 ASP A C 1
ATOM 1350 O O . ASP A 1 163 ? 10.540 -0.214 11.090 1.00 73.12 163 ASP A O 1
ATOM 1354 N N . GLY A 1 164 ? 8.575 0.658 10.477 1.00 75.75 164 GLY A N 1
ATOM 1355 C CA . GLY A 1 164 ? 8.422 -0.144 9.262 1.00 75.75 164 GLY A CA 1
ATOM 1356 C C . GLY A 1 164 ? 7.804 -1.528 9.477 1.00 75.75 164 GLY A C 1
ATOM 1357 O O . GLY A 1 164 ? 7.253 -2.067 8.528 1.00 75.75 164 GLY A O 1
ATOM 1358 N N . TYR A 1 165 ? 7.780 -2.066 10.697 1.00 80.75 165 TYR A N 1
ATOM 1359 C CA . TYR A 1 165 ? 7.261 -3.407 10.987 1.00 80.75 165 TYR A CA 1
ATOM 1360 C C . TYR A 1 165 ? 5.781 -3.400 11.354 1.00 80.75 165 TYR A C 1
ATOM 1362 O O . TYR A 1 165 ? 5.301 -2.472 12.011 1.00 80.75 165 TYR A O 1
ATOM 1370 N N . GLN A 1 166 ? 5.072 -4.477 11.005 1.00 84.69 166 GLN A N 1
ATOM 1371 C CA . GLN A 1 166 ? 3.736 -4.715 11.546 1.00 84.69 166 GLN A CA 1
ATOM 1372 C C . GLN A 1 166 ? 3.803 -4.941 13.060 1.00 84.69 166 GLN A C 1
ATOM 1374 O O . GLN A 1 166 ? 4.595 -5.744 13.562 1.00 84.69 166 GLN A O 1
ATOM 1379 N N . THR A 1 167 ? 2.949 -4.232 13.789 1.00 85.75 167 THR A N 1
ATOM 1380 C CA . THR A 1 167 ? 2.769 -4.358 15.229 1.00 85.75 167 THR A CA 1
ATOM 1381 C C . THR A 1 167 ? 1.298 -4.505 15.580 1.00 85.75 167 THR A C 1
ATOM 1383 O O . THR A 1 167 ? 0.423 -4.009 14.877 1.00 85.75 167 THR A O 1
ATOM 1386 N N . PHE A 1 168 ? 0.992 -5.167 16.683 1.00 78.62 168 PHE A N 1
ATOM 1387 C CA . PHE A 1 168 ? -0.364 -5.225 17.222 1.00 78.62 168 PHE A CA 1
ATOM 1388 C C . PHE A 1 168 ? -0.324 -5.168 18.746 1.00 78.62 168 PHE A C 1
ATOM 1390 O O . PHE A 1 168 ? 0.709 -5.436 19.363 1.00 78.62 168 PHE A O 1
ATOM 1397 N N . LYS A 1 169 ? -1.442 -4.782 19.366 1.00 73.25 169 LYS A N 1
ATOM 1398 C CA . LYS A 1 169 ? -1.547 -4.714 20.826 1.00 73.25 169 LYS A CA 1
ATOM 1399 C C . LYS A 1 169 ? -2.092 -6.011 21.392 1.00 73.25 169 LYS A C 1
ATOM 1401 O O . LYS A 1 169 ? -3.178 -6.419 21.005 1.00 73.25 169 LYS A O 1
ATOM 1406 N N . ILE A 1 170 ? -1.386 -6.578 22.366 1.00 69.00 170 ILE A N 1
ATOM 1407 C CA . ILE A 1 170 ? -1.906 -7.620 23.261 1.00 69.00 170 ILE A CA 1
ATOM 1408 C C . ILE A 1 170 ? -1.610 -7.201 24.698 1.00 69.00 170 ILE A C 1
ATOM 1410 O O . ILE A 1 170 ? -0.491 -6.768 24.990 1.00 69.00 170 ILE A O 1
ATOM 1414 N N . CYS A 1 171 ? -2.611 -7.295 25.581 1.00 62.34 171 CYS A N 1
ATOM 1415 C CA . CYS A 1 171 ? -2.524 -6.866 26.984 1.00 62.34 171 CYS A CA 1
ATOM 1416 C C . CYS A 1 171 ? -1.942 -5.443 27.114 1.00 62.34 171 CYS A C 1
ATOM 1418 O O . CYS A 1 171 ? -1.021 -5.188 27.889 1.00 62.34 171 CYS A O 1
ATOM 1420 N N . ASN A 1 172 ? -2.424 -4.533 26.258 1.00 59.47 172 ASN A N 1
ATOM 1421 C CA . ASN A 1 172 ? -2.000 -3.133 26.140 1.00 59.47 172 ASN A CA 1
ATOM 1422 C C . ASN A 1 172 ? -0.506 -2.880 25.815 1.00 59.47 172 ASN A C 1
ATOM 1424 O O . ASN A 1 172 ? -0.065 -1.731 25.829 1.00 59.47 172 ASN A O 1
ATOM 1428 N N . LYS A 1 173 ? 0.268 -3.912 25.457 1.00 65.88 173 LYS A N 1
ATOM 1429 C CA . LYS A 1 173 ? 1.653 -3.777 24.975 1.00 65.88 173 LYS A CA 1
ATOM 1430 C C . LYS A 1 173 ? 1.711 -3.953 23.460 1.00 65.88 173 LYS A C 1
ATOM 1432 O O . LYS A 1 173 ? 1.096 -4.873 22.925 1.00 65.88 173 LYS A O 1
ATOM 1437 N N . ASP A 1 174 ? 2.457 -3.087 22.774 1.00 76.38 174 ASP A N 1
ATOM 1438 C CA . ASP A 1 174 ? 2.714 -3.213 21.337 1.00 76.38 174 ASP A CA 1
ATOM 1439 C C . ASP A 1 174 ? 3.745 -4.317 21.074 1.00 76.38 174 ASP A C 1
ATOM 1441 O O . ASP A 1 174 ? 4.804 -4.388 21.702 1.00 76.38 174 ASP A O 1
ATOM 1445 N N . ARG A 1 175 ? 3.412 -5.210 20.147 1.00 83.50 175 ARG A N 1
ATOM 1446 C CA . ARG A 1 175 ? 4.161 -6.424 19.835 1.00 83.50 175 ARG A CA 1
ATOM 1447 C C . ARG A 1 175 ? 4.490 -6.454 18.352 1.00 83.50 175 ARG A C 1
ATOM 1449 O O . ARG A 1 175 ? 3.601 -6.241 17.537 1.00 83.50 175 ARG A O 1
ATOM 1456 N N . LYS A 1 176 ? 5.755 -6.703 17.998 1.00 89.69 176 LYS A N 1
ATOM 1457 C CA . LYS A 1 176 ? 6.185 -6.866 16.598 1.00 89.69 176 LYS A CA 1
ATOM 1458 C C . LYS A 1 176 ? 5.711 -8.217 16.067 1.00 89.69 176 LYS A C 1
ATOM 1460 O O . LYS A 1 176 ? 6.032 -9.243 16.664 1.00 89.69 176 LYS A O 1
ATOM 1465 N N . ALA A 1 177 ? 4.998 -8.202 14.944 1.00 89.75 177 ALA A N 1
ATOM 1466 C CA . ALA A 1 177 ? 4.351 -9.377 14.374 1.00 89.75 177 ALA A CA 1
ATOM 1467 C C . ALA A 1 177 ? 5.350 -10.492 14.032 1.00 89.75 177 ALA A C 1
ATOM 1469 O O . ALA A 1 177 ? 5.162 -11.611 14.490 1.00 89.75 177 ALA A O 1
ATOM 1470 N N . HIS A 1 178 ? 6.463 -10.186 13.356 1.00 90.38 178 HIS A N 1
ATOM 1471 C CA . HIS A 1 178 ? 7.501 -11.181 13.037 1.00 90.38 178 HIS A CA 1
ATOM 1472 C C . HIS A 1 178 ? 8.108 -11.857 14.278 1.00 90.38 178 HIS A C 1
ATOM 1474 O O . HIS A 1 178 ? 8.332 -13.062 14.280 1.00 90.38 178 HIS A O 1
ATOM 1480 N N . ARG A 1 179 ? 8.334 -11.110 15.373 1.00 90.38 179 ARG A N 1
ATOM 1481 C CA . ARG A 1 179 ? 8.859 -11.692 16.625 1.00 90.38 179 ARG A CA 1
ATOM 1482 C C . ARG A 1 179 ? 7.850 -12.639 17.259 1.00 90.38 179 ARG A C 1
ATOM 1484 O O . ARG A 1 179 ? 8.231 -13.636 17.853 1.00 90.38 179 ARG A O 1
ATOM 1491 N N . TRP A 1 180 ? 6.571 -12.301 17.149 1.00 89.88 180 TRP A N 1
ATOM 1492 C CA . TRP A 1 180 ? 5.484 -13.123 17.666 1.00 89.88 180 TRP A CA 1
ATOM 1493 C C . TRP A 1 180 ? 5.212 -14.344 16.798 1.00 89.88 180 TRP A C 1
ATOM 1495 O O . TRP A 1 180 ? 4.910 -15.393 17.348 1.00 89.88 180 TRP A O 1
ATOM 1505 N N . ALA A 1 181 ? 5.382 -14.238 15.480 1.00 90.38 181 ALA A N 1
ATOM 1506 C CA . ALA A 1 181 ? 5.320 -15.368 14.557 1.00 90.38 181 ALA A CA 1
ATOM 1507 C C . ALA A 1 181 ? 6.410 -16.384 14.904 1.00 90.38 181 ALA A C 1
ATOM 1509 O O . ALA A 1 181 ? 6.132 -17.569 15.061 1.00 90.38 181 ALA A O 1
ATOM 1510 N N . TRP A 1 182 ? 7.629 -15.888 15.126 1.00 89.94 182 TRP A N 1
ATOM 1511 C CA . TRP A 1 182 ? 8.757 -16.706 15.551 1.00 89.94 182 TRP A CA 1
ATOM 1512 C C . TRP A 1 182 ? 8.504 -17.385 16.900 1.00 89.94 182 TRP A C 1
ATOM 1514 O O . TRP A 1 182 ? 8.573 -18.606 16.996 1.00 89.94 182 TRP A O 1
ATOM 1524 N N . LEU A 1 183 ? 8.120 -16.612 17.922 1.00 88.94 183 LEU A N 1
ATOM 1525 C CA . LEU A 1 183 ? 7.801 -17.144 19.250 1.00 88.94 183 LEU A CA 1
ATOM 1526 C C . LEU A 1 183 ? 6.662 -18.178 19.211 1.00 88.94 183 LEU A C 1
ATOM 1528 O O . LEU A 1 183 ? 6.683 -19.136 19.974 1.00 88.94 183 LEU A O 1
ATOM 1532 N N . TYR A 1 184 ? 5.674 -18.001 18.328 1.00 89.19 184 TYR A N 1
ATOM 1533 C CA . TYR A 1 184 ? 4.551 -18.927 18.178 1.00 89.19 184 TYR A CA 1
ATOM 1534 C C . TYR A 1 184 ? 4.974 -20.297 17.636 1.00 89.19 184 TYR A C 1
ATOM 1536 O O . TYR A 1 184 ? 4.432 -21.317 18.064 1.00 89.19 184 TYR A O 1
ATOM 1544 N N . VAL A 1 185 ? 5.903 -20.313 16.675 1.00 86.38 185 VAL A N 1
ATOM 1545 C CA . VAL A 1 185 ? 6.350 -21.537 15.994 1.00 86.38 185 VAL A CA 1
ATOM 1546 C C . VAL A 1 185 ? 7.467 -22.229 16.767 1.00 86.38 185 VAL A C 1
ATOM 1548 O O . VAL A 1 185 ? 7.381 -23.429 17.002 1.00 86.38 185 VAL A O 1
ATOM 1551 N N . PHE A 1 186 ? 8.484 -21.476 17.185 1.00 85.06 186 PHE A N 1
ATOM 1552 C CA . PHE A 1 186 ? 9.709 -22.027 17.768 1.00 85.06 186 PHE A CA 1
ATOM 1553 C C . PHE A 1 186 ? 9.706 -22.056 19.295 1.00 85.06 186 PHE A C 1
ATOM 1555 O O . PHE A 1 186 ? 10.558 -22.692 19.896 1.00 85.06 186 PHE A O 1
ATOM 1562 N N . GLY A 1 187 ? 8.758 -21.378 19.943 1.00 83.69 187 GLY A N 1
ATOM 1563 C CA . GLY A 1 187 ? 8.628 -21.402 21.399 1.00 83.69 187 GLY A CA 1
ATOM 1564 C C . GLY A 1 187 ? 9.678 -20.578 22.159 1.00 83.69 187 GLY A C 1
ATOM 1565 O O . GLY A 1 187 ? 9.619 -20.440 23.378 1.00 83.69 187 GLY A O 1
ATOM 1566 N N . GLU A 1 188 ? 10.606 -19.945 21.459 1.00 84.44 188 GLU A N 1
ATOM 1567 C CA . GLU A 1 188 ? 11.587 -19.052 22.055 1.00 84.44 188 GLU A CA 1
ATOM 1568 C C . GLU A 1 188 ? 11.940 -17.930 21.086 1.00 84.44 188 GLU A C 1
ATOM 1570 O O . GLU A 1 188 ? 11.766 -18.040 19.871 1.00 84.44 188 GLU A O 1
ATOM 1575 N N . LEU A 1 189 ? 12.377 -16.798 21.632 1.00 85.00 189 LEU A N 1
ATOM 1576 C CA . LEU A 1 189 ? 12.965 -15.739 20.820 1.00 85.00 189 LEU A CA 1
ATOM 1577 C C . LEU A 1 189 ? 14.457 -16.036 20.638 1.00 85.00 189 LEU A C 1
ATOM 1579 O O . LEU A 1 189 ? 15.046 -16.645 21.527 1.00 85.00 189 LEU A O 1
ATOM 1583 N N . PRO A 1 190 ? 15.079 -15.570 19.541 1.00 84.69 190 PRO A N 1
ATOM 1584 C CA . PRO A 1 190 ? 16.505 -15.779 19.330 1.00 84.69 190 PRO A CA 1
ATOM 1585 C C . PRO A 1 190 ? 17.344 -15.291 20.510 1.00 84.69 190 PRO A C 1
ATOM 1587 O O . PRO A 1 190 ? 16.988 -14.295 21.153 1.00 84.69 190 PRO A O 1
ATOM 1590 N N . ALA A 1 191 ? 18.459 -15.986 20.743 1.00 80.56 191 ALA A N 1
ATOM 1591 C CA . ALA A 1 191 ? 19.440 -15.640 21.761 1.00 80.56 191 ALA A CA 1
ATOM 1592 C C . ALA A 1 191 ? 19.909 -14.180 21.636 1.00 80.56 191 ALA A C 1
ATOM 1594 O O . ALA A 1 191 ? 19.811 -13.545 20.579 1.00 80.56 191 ALA A O 1
ATOM 1595 N N . GLU A 1 192 ? 20.410 -13.638 22.741 1.00 76.81 192 GLU A N 1
ATOM 1596 C CA . GLU A 1 192 ? 20.871 -12.256 22.805 1.00 76.81 192 GLU A CA 1
ATOM 1597 C C . GLU A 1 192 ? 21.930 -11.971 21.722 1.00 76.81 192 GLU A C 1
ATOM 1599 O O . GLU A 1 192 ? 22.831 -12.769 21.480 1.00 76.81 192 GLU A O 1
ATOM 1604 N N . GLY A 1 193 ? 21.774 -10.856 21.001 1.00 77.50 193 GLY A N 1
ATOM 1605 C CA . GLY A 1 193 ? 22.617 -10.501 19.847 1.00 77.50 193 GLY A CA 1
ATOM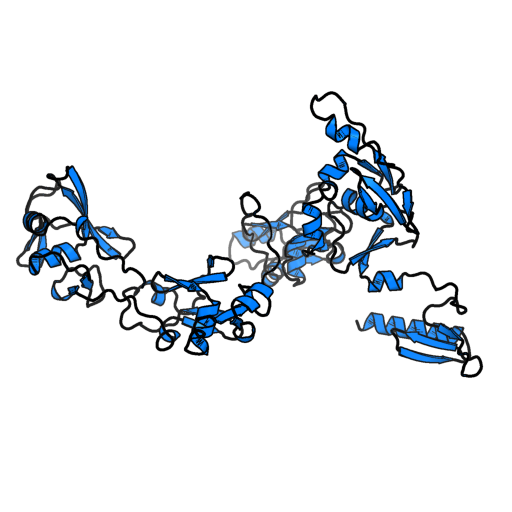 1606 C C . GLY A 1 193 ? 22.077 -10.937 18.476 1.00 77.50 193 GLY A C 1
ATOM 1607 O O . GLY A 1 193 ? 22.489 -10.372 17.458 1.00 77.50 193 GLY A O 1
ATOM 1608 N N . LEU A 1 194 ? 21.097 -11.844 18.429 1.00 84.75 194 LEU A N 1
ATOM 1609 C CA . LEU A 1 194 ? 20.434 -12.259 17.193 1.00 84.75 194 LEU A CA 1
ATOM 1610 C C . LEU A 1 194 ? 19.098 -11.530 16.983 1.00 84.75 194 LEU A C 1
ATOM 1612 O O . LEU A 1 194 ? 18.368 -11.186 17.917 1.00 84.75 194 LEU A O 1
ATOM 1616 N N . VAL A 1 195 ? 18.766 -11.269 15.720 1.00 89.25 195 VAL A N 1
ATOM 1617 C CA . VAL A 1 195 ? 17.536 -10.594 15.298 1.00 89.25 195 VAL A CA 1
ATOM 1618 C C . VAL A 1 195 ? 16.821 -11.401 14.224 1.00 89.25 195 VAL A C 1
ATOM 1620 O O . VAL A 1 195 ? 17.426 -12.181 13.499 1.00 89.25 195 VAL A O 1
ATOM 1623 N N . ILE A 1 196 ? 15.508 -11.211 14.140 1.00 89.88 196 ILE A N 1
ATOM 1624 C CA . ILE A 1 196 ? 14.674 -11.841 13.119 1.00 89.88 196 ILE A CA 1
ATOM 1625 C C . ILE A 1 196 ? 14.593 -10.873 11.937 1.00 89.88 196 ILE A C 1
ATOM 1627 O O . ILE A 1 196 ? 14.098 -9.757 12.105 1.00 89.88 196 ILE A O 1
ATOM 1631 N N . ASP A 1 197 ? 15.091 -11.307 10.786 1.00 86.81 197 ASP A N 1
ATOM 1632 C CA . ASP A 1 197 ? 15.132 -10.578 9.516 1.00 86.81 197 ASP A CA 1
ATOM 1633 C C . ASP A 1 197 ? 14.109 -11.150 8.526 1.00 86.81 197 ASP A C 1
ATOM 1635 O O . ASP A 1 197 ? 13.773 -12.337 8.571 1.00 86.81 197 ASP A O 1
ATOM 1639 N N . HIS A 1 198 ? 13.629 -10.292 7.627 1.00 88.38 198 HIS A N 1
ATOM 1640 C CA . HIS A 1 198 ? 12.709 -10.642 6.548 1.00 88.38 198 HIS A CA 1
ATOM 1641 C C . HIS A 1 198 ? 13.515 -10.926 5.281 1.00 88.38 198 HIS A C 1
ATOM 1643 O O . HIS A 1 198 ? 14.146 -10.019 4.735 1.00 88.38 198 HIS A O 1
ATOM 1649 N N . ILE A 1 199 ? 13.478 -12.165 4.785 1.00 80.94 199 ILE A N 1
ATOM 1650 C CA . ILE A 1 199 ? 14.267 -12.607 3.623 1.00 80.94 199 ILE A CA 1
ATOM 1651 C C . ILE A 1 199 ? 13.957 -11.745 2.389 1.00 80.94 199 ILE A C 1
ATOM 1653 O O . ILE A 1 199 ? 14.872 -11.297 1.698 1.00 80.94 199 ILE A O 1
ATOM 1657 N N . ASP A 1 200 ? 12.676 -11.462 2.147 1.00 78.44 200 ASP A N 1
ATOM 1658 C CA . ASP A 1 200 ? 12.190 -10.637 1.034 1.00 78.44 200 ASP A CA 1
ATOM 1659 C C . ASP A 1 200 ? 12.316 -9.116 1.251 1.00 78.44 200 ASP A C 1
ATOM 1661 O O . ASP A 1 200 ? 11.900 -8.332 0.394 1.00 78.44 200 ASP A O 1
ATOM 1665 N N . ARG A 1 201 ? 12.874 -8.676 2.388 1.00 77.44 201 ARG A N 1
ATOM 1666 C CA . ARG A 1 201 ? 12.984 -7.262 2.792 1.00 77.44 201 ARG A CA 1
ATOM 1667 C C . ARG A 1 201 ? 11.639 -6.530 2.891 1.00 77.44 201 ARG A C 1
ATOM 1669 O O . ARG A 1 201 ? 11.606 -5.298 2.845 1.00 77.44 201 ARG A O 1
ATOM 1676 N N . ASN A 1 202 ? 10.534 -7.256 3.053 1.00 79.00 202 ASN A N 1
ATOM 1677 C CA . ASN A 1 202 ? 9.201 -6.707 3.262 1.00 79.00 202 ASN A CA 1
ATOM 1678 C C . ASN A 1 202 ? 8.732 -6.957 4.709 1.00 79.00 202 ASN A C 1
ATOM 1680 O O . ASN A 1 202 ? 8.204 -8.025 5.021 1.00 79.00 202 ASN A O 1
ATOM 1684 N N . PRO A 1 203 ? 8.795 -5.944 5.595 1.00 81.62 203 PRO A N 1
ATOM 1685 C CA . PRO A 1 203 ? 8.379 -6.068 6.996 1.00 81.62 203 PRO A CA 1
ATOM 1686 C C . PRO A 1 203 ? 6.891 -6.388 7.229 1.00 81.62 203 PRO A C 1
ATOM 1688 O O . PRO A 1 203 ? 6.466 -6.572 8.376 1.00 81.62 203 PRO A O 1
ATOM 1691 N N . ALA A 1 204 ? 6.068 -6.363 6.174 1.00 79.31 204 ALA A N 1
ATOM 1692 C CA . ALA A 1 204 ? 4.668 -6.769 6.218 1.00 79.31 204 ALA A CA 1
ATOM 1693 C C . ALA A 1 204 ? 4.469 -8.270 5.954 1.00 79.31 204 ALA A C 1
ATOM 1695 O O . ALA A 1 204 ? 3.421 -8.799 6.321 1.00 79.31 204 ALA A O 1
ATOM 1696 N N . ASN A 1 205 ? 5.445 -8.947 5.340 1.00 82.62 205 ASN A N 1
ATOM 1697 C CA . ASN A 1 205 ? 5.379 -10.374 5.053 1.00 82.62 205 ASN A CA 1
ATOM 1698 C C . ASN A 1 205 ? 5.914 -11.177 6.242 1.00 82.62 205 ASN A C 1
ATOM 1700 O O . ASN A 1 205 ? 7.083 -11.542 6.301 1.00 82.62 205 ASN A O 1
ATOM 1704 N N . ASN A 1 206 ? 5.048 -11.448 7.214 1.00 88.50 206 ASN A N 1
ATOM 1705 C CA . ASN A 1 206 ? 5.438 -12.190 8.411 1.00 88.50 206 ASN A CA 1
ATOM 1706 C C . ASN A 1 206 ? 5.316 -13.710 8.255 1.00 88.50 206 ASN A C 1
ATOM 1708 O O . ASN A 1 206 ? 5.297 -14.374 9.279 1.00 88.50 206 ASN A O 1
ATOM 1712 N N . SER A 1 207 ? 5.207 -14.248 7.030 1.00 86.75 207 SER A N 1
ATOM 1713 C CA . SER A 1 207 ? 5.196 -15.699 6.780 1.00 86.75 207 SER A CA 1
ATOM 1714 C C . SER A 1 207 ? 6.432 -16.352 7.390 1.00 86.75 207 SER A C 1
ATOM 1716 O O . SER A 1 207 ? 7.526 -15.802 7.272 1.00 86.75 207 SER A O 1
ATOM 1718 N N . ILE A 1 208 ? 6.292 -17.520 8.026 1.00 89.94 208 ILE A N 1
ATOM 1719 C CA . ILE A 1 208 ? 7.409 -18.117 8.775 1.00 89.94 208 ILE A CA 1
ATOM 1720 C C . ILE A 1 208 ? 8.589 -18.448 7.856 1.00 89.94 208 ILE A C 1
ATOM 1722 O O . ILE A 1 208 ? 9.734 -18.217 8.226 1.00 89.94 208 ILE A O 1
ATOM 1726 N N . ASN A 1 209 ? 8.302 -18.867 6.620 1.00 83.06 209 ASN A N 1
ATOM 1727 C CA . ASN A 1 209 ? 9.306 -19.172 5.599 1.00 83.06 209 ASN A CA 1
ATOM 1728 C C . ASN A 1 209 ? 10.029 -17.921 5.081 1.00 83.06 209 ASN A C 1
ATOM 1730 O O . ASN A 1 209 ? 11.053 -18.037 4.419 1.00 83.06 209 ASN A O 1
ATOM 1734 N N . ASN A 1 210 ? 9.489 -16.730 5.356 1.00 86.56 210 ASN A N 1
ATOM 1735 C CA . ASN A 1 210 ? 10.102 -15.450 5.021 1.00 86.56 210 ASN A CA 1
ATOM 1736 C C . ASN A 1 210 ? 10.900 -14.850 6.193 1.00 86.56 210 ASN A C 1
ATOM 1738 O O . ASN A 1 210 ? 11.498 -13.786 6.046 1.00 86.56 210 ASN A O 1
ATOM 1742 N N . LEU A 1 211 ? 10.916 -15.498 7.360 1.00 88.88 211 LEU A N 1
ATOM 1743 C CA . LEU A 1 211 ? 11.656 -15.038 8.530 1.00 88.88 211 LEU A CA 1
ATOM 1744 C C . LEU A 1 211 ? 12.908 -15.890 8.733 1.00 88.88 211 LEU A C 1
ATOM 1746 O O . LEU A 1 211 ? 12.869 -17.111 8.622 1.00 88.88 211 LEU A O 1
ATOM 1750 N N . ARG A 1 212 ? 14.020 -15.247 9.087 1.00 88.25 212 ARG A N 1
ATOM 1751 C CA . ARG A 1 212 ? 15.265 -15.929 9.462 1.00 88.25 212 ARG A CA 1
ATOM 1752 C C . ARG A 1 212 ? 15.928 -15.258 10.652 1.00 88.25 212 ARG A C 1
ATOM 1754 O O . ARG A 1 212 ? 15.778 -14.054 10.850 1.00 88.25 212 ARG A O 1
ATOM 1761 N N . VAL A 1 213 ? 16.694 -16.024 11.420 1.00 90.06 213 VAL A N 1
ATOM 1762 C CA . VAL A 1 213 ? 17.556 -15.479 12.473 1.00 90.06 213 VAL A CA 1
ATOM 1763 C C . VAL A 1 213 ? 18.887 -15.086 11.858 1.00 90.06 213 VAL A C 1
ATOM 1765 O O . VAL A 1 213 ? 19.508 -15.883 11.163 1.00 90.06 213 VAL A O 1
ATOM 1768 N N . VAL A 1 214 ? 19.310 -13.856 12.110 1.00 86.75 214 VAL A N 1
ATOM 1769 C CA . VAL A 1 214 ? 20.588 -13.311 11.650 1.00 86.75 214 VAL A CA 1
ATOM 1770 C C . VAL A 1 214 ? 21.214 -12.464 12.750 1.00 86.75 214 VAL A C 1
ATOM 1772 O O . VAL A 1 214 ? 20.544 -12.023 13.686 1.00 86.75 214 VAL A O 1
ATOM 1775 N N . THR A 1 215 ? 22.503 -12.182 12.634 1.00 87.75 215 THR A N 1
ATOM 1776 C CA . THR A 1 215 ? 23.167 -11.187 13.482 1.00 87.75 215 THR A CA 1
ATOM 1777 C C . THR A 1 215 ? 22.695 -9.771 13.138 1.00 87.75 215 THR A C 1
ATOM 1779 O O . THR A 1 215 ? 22.249 -9.485 12.022 1.00 87.75 215 THR A O 1
ATOM 1782 N N . GLN A 1 216 ? 22.835 -8.826 14.073 1.00 83.38 216 GLN A N 1
ATOM 1783 C CA . GLN A 1 216 ? 22.520 -7.418 13.787 1.00 83.38 216 GLN A CA 1
ATOM 1784 C C . GLN A 1 216 ? 23.327 -6.856 12.603 1.00 83.38 216 GLN A C 1
ATOM 1786 O O . GLN A 1 216 ? 22.796 -6.062 11.829 1.00 83.38 216 GLN A O 1
ATOM 1791 N N . ALA A 1 217 ? 24.578 -7.294 12.430 1.00 81.31 217 ALA A N 1
ATOM 1792 C CA . ALA A 1 217 ? 25.442 -6.875 11.328 1.00 81.31 217 ALA A CA 1
ATOM 1793 C C . ALA A 1 217 ? 24.965 -7.405 9.964 1.00 81.31 217 ALA A C 1
ATOM 1795 O O . ALA A 1 217 ? 25.060 -6.711 8.953 1.00 81.31 217 ALA A O 1
ATOM 1796 N N . GLU A 1 218 ? 24.442 -8.628 9.910 1.00 80.56 218 GLU A N 1
ATOM 1797 C CA . GLU A 1 218 ? 23.832 -9.195 8.699 1.00 80.56 218 GLU A CA 1
ATOM 1798 C C . GLU A 1 218 ? 22.504 -8.519 8.369 1.00 80.56 218 GLU A C 1
ATOM 1800 O O . GLU A 1 218 ? 22.272 -8.147 7.220 1.00 80.56 218 GLU A O 1
ATOM 1805 N N . ASN A 1 219 ? 21.677 -8.263 9.385 1.00 81.62 219 ASN A N 1
ATOM 1806 C CA . ASN A 1 219 ? 20.452 -7.488 9.221 1.00 81.62 219 ASN A CA 1
ATOM 1807 C C . ASN A 1 219 ? 20.751 -6.073 8.696 1.00 81.62 219 ASN A C 1
ATOM 1809 O O . ASN A 1 219 ? 20.101 -5.599 7.770 1.00 81.62 219 ASN A O 1
ATOM 1813 N N . ALA A 1 220 ? 21.788 -5.410 9.224 1.00 75.00 220 ALA A N 1
ATOM 1814 C CA . ALA A 1 220 ? 22.233 -4.099 8.753 1.00 75.00 220 ALA A CA 1
ATOM 1815 C C . ALA A 1 220 ? 22.687 -4.134 7.281 1.00 75.00 220 ALA A C 1
ATOM 1817 O O . ALA A 1 220 ? 22.357 -3.225 6.519 1.00 75.00 220 ALA A O 1
ATOM 1818 N N . ARG A 1 221 ? 23.367 -5.204 6.845 1.00 72.81 221 ARG A N 1
ATOM 1819 C CA . ARG A 1 221 ? 23.727 -5.426 5.430 1.00 72.81 221 ARG A CA 1
ATOM 1820 C C . ARG A 1 221 ? 22.505 -5.617 4.520 1.00 72.81 221 ARG A C 1
ATOM 1822 O O . ARG A 1 221 ? 22.584 -5.294 3.337 1.00 72.81 221 ARG A O 1
ATOM 1829 N N . ASN A 1 222 ? 21.374 -6.063 5.068 1.00 64.38 222 ASN A N 1
ATOM 1830 C CA . ASN A 1 222 ? 20.090 -6.143 4.364 1.00 64.38 222 ASN A CA 1
ATOM 1831 C C . ASN A 1 222 ? 19.277 -4.841 4.392 1.00 64.38 222 ASN A C 1
ATOM 1833 O O . ASN A 1 222 ? 18.227 -4.770 3.747 1.00 64.38 222 ASN A O 1
ATOM 1837 N N . THR A 1 223 ? 19.749 -3.789 5.072 1.00 56.72 223 THR A N 1
ATOM 1838 C CA . THR A 1 223 ? 19.078 -2.485 5.041 1.00 56.72 223 THR A CA 1
ATOM 1839 C C . THR A 1 223 ? 19.363 -1.759 3.727 1.00 56.72 223 THR A C 1
ATOM 1841 O O . THR A 1 223 ? 20.505 -1.625 3.286 1.00 56.72 223 THR A O 1
ATOM 1844 N N . SER A 1 224 ? 18.314 -1.264 3.065 1.00 55.00 224 SER A N 1
ATOM 1845 C CA . SER A 1 224 ? 18.485 -0.382 1.907 1.00 55.00 224 SER A CA 1
ATOM 1846 C C . SER A 1 224 ? 19.250 0.877 2.331 1.00 55.00 224 SER A C 1
ATOM 1848 O O . SER A 1 224 ? 18.936 1.440 3.383 1.00 55.00 224 SER A O 1
ATOM 1850 N N . LYS A 1 225 ? 20.189 1.356 1.503 1.00 49.16 225 LYS A N 1
ATOM 1851 C CA . LYS A 1 225 ? 20.962 2.589 1.749 1.00 49.16 225 LYS A CA 1
ATOM 1852 C C . LYS A 1 225 ? 20.056 3.731 2.247 1.00 49.16 225 LYS A C 1
ATOM 1854 O O . LYS A 1 225 ? 18.984 3.970 1.690 1.00 49.16 225 LYS A O 1
ATOM 1859 N N . TYR A 1 226 ? 20.506 4.429 3.293 1.00 34.56 226 TYR A N 1
ATOM 1860 C CA . TYR A 1 226 ? 19.825 5.554 3.947 1.00 34.56 226 TYR A CA 1
ATOM 1861 C C . TYR A 1 226 ? 19.187 6.530 2.937 1.00 34.56 226 TYR A C 1
ATOM 1863 O O . TYR A 1 226 ? 19.883 7.166 2.143 1.00 34.56 226 TYR A O 1
ATOM 1871 N N . LYS A 1 227 ? 17.852 6.672 2.979 1.00 42.19 227 LYS A N 1
ATOM 1872 C CA . LYS A 1 227 ? 17.117 7.733 2.269 1.00 42.19 227 LYS A CA 1
ATOM 1873 C C . LYS A 1 227 ? 16.980 8.954 3.198 1.00 42.19 227 LYS A C 1
ATOM 1875 O O . LYS A 1 227 ? 16.502 8.789 4.321 1.00 42.19 227 LYS A O 1
ATOM 1880 N N . PRO A 1 228 ? 17.349 10.177 2.772 1.00 32.78 228 PRO A N 1
ATOM 1881 C CA . PRO A 1 228 ? 17.200 11.372 3.602 1.00 32.78 228 PRO A CA 1
ATOM 1882 C C . PRO A 1 228 ? 15.720 11.649 3.923 1.00 32.78 228 PRO A C 1
ATOM 1884 O O . PRO A 1 228 ? 14.844 11.471 3.075 1.00 32.78 228 PRO A O 1
ATOM 1887 N N . LYS A 1 229 ? 15.434 12.086 5.158 1.00 32.12 229 LYS A N 1
ATOM 1888 C CA . LYS A 1 229 ? 14.072 12.384 5.638 1.00 32.12 229 LYS A CA 1
ATOM 1889 C C . LYS A 1 229 ? 13.425 13.504 4.807 1.00 32.12 229 LYS A C 1
ATOM 1891 O O . LYS A 1 229 ? 13.818 14.663 4.906 1.00 32.12 229 LYS A O 1
ATOM 1896 N N . ILE A 1 230 ? 12.384 13.169 4.044 1.00 39.16 230 ILE A N 1
ATOM 1897 C CA . ILE A 1 230 ? 11.494 14.136 3.383 1.00 39.16 230 ILE A CA 1
ATOM 1898 C C . ILE A 1 230 ? 10.615 14.798 4.462 1.00 39.16 230 ILE A C 1
ATOM 1900 O O . ILE A 1 230 ? 10.028 14.108 5.300 1.00 39.16 230 ILE A O 1
ATOM 1904 N N . LYS A 1 231 ? 10.528 16.137 4.470 1.00 32.78 231 LYS A N 1
ATOM 1905 C CA . LYS A 1 231 ? 9.653 16.896 5.387 1.00 32.78 231 LYS A CA 1
ATOM 1906 C C . LYS A 1 231 ? 8.196 16.425 5.239 1.00 32.78 231 LYS A C 1
ATOM 1908 O O . LYS A 1 231 ? 7.718 16.263 4.121 1.00 32.78 231 LYS A O 1
ATOM 1913 N N . LYS A 1 232 ? 7.493 16.225 6.366 1.00 35.75 232 LYS A N 1
ATOM 1914 C CA . LYS A 1 232 ? 6.078 15.799 6.441 1.00 35.75 232 LYS A CA 1
ATOM 1915 C C . LYS A 1 232 ? 5.151 16.769 5.685 1.00 35.75 232 LYS A C 1
ATOM 1917 O O . LYS A 1 232 ? 4.593 17.689 6.273 1.00 35.75 232 LYS A O 1
ATOM 1922 N N . GLY A 1 233 ? 4.953 16.529 4.394 1.00 34.16 233 GLY A N 1
ATOM 1923 C CA . GLY A 1 233 ? 3.756 16.922 3.657 1.00 34.16 233 GLY A CA 1
ATOM 1924 C C . GLY A 1 233 ? 2.713 15.811 3.785 1.00 34.16 233 GLY A C 1
ATOM 1925 O O . GLY A 1 233 ? 3.067 14.636 3.762 1.00 34.16 233 GLY A O 1
ATOM 1926 N N . LYS A 1 234 ? 1.447 16.187 3.993 1.00 35.41 234 LYS A N 1
ATOM 1927 C CA . LYS A 1 234 ? 0.280 15.314 4.220 1.00 35.41 234 LYS A CA 1
ATOM 1928 C C . LYS A 1 234 ? 0.358 13.998 3.426 1.00 35.41 234 LYS A C 1
ATOM 1930 O O . LYS A 1 234 ? 0.346 14.013 2.199 1.00 35.41 234 LYS A O 1
ATOM 1935 N N . THR A 1 235 ? 0.400 12.865 4.127 1.00 30.47 235 THR A N 1
ATOM 1936 C CA . THR A 1 235 ? 0.281 11.533 3.521 1.00 30.47 235 THR A CA 1
ATOM 1937 C C . THR A 1 235 ? -1.035 11.462 2.736 1.00 30.47 235 THR A C 1
ATOM 1939 O O . THR A 1 235 ? -2.078 11.787 3.313 1.00 30.47 235 THR A O 1
ATOM 1942 N N . PRO A 1 236 ? -1.046 11.041 1.458 1.00 33.00 236 PRO A N 1
ATOM 1943 C CA . PRO A 1 236 ? -2.295 10.819 0.745 1.00 33.00 236 PRO A CA 1
ATOM 1944 C C . PRO A 1 236 ? -3.097 9.747 1.482 1.00 33.00 236 PRO A C 1
ATOM 1946 O O . PRO A 1 236 ? -2.571 8.685 1.826 1.00 33.00 236 PRO A O 1
ATOM 1949 N N . ILE A 1 237 ? -4.372 10.026 1.742 1.00 33.44 237 ILE A N 1
ATOM 1950 C CA . ILE A 1 237 ? -5.331 9.039 2.241 1.00 33.44 237 ILE A CA 1
ATOM 1951 C C . ILE A 1 237 ? -5.272 7.835 1.291 1.00 33.44 237 ILE A C 1
ATOM 1953 O O . ILE A 1 237 ? -5.547 7.982 0.100 1.00 33.44 237 ILE A O 1
ATOM 1957 N N . LYS A 1 238 ? -4.885 6.652 1.793 1.00 40.03 238 LYS A N 1
ATOM 1958 C CA . LYS A 1 238 ? -4.887 5.404 1.014 1.00 40.03 238 LYS A CA 1
ATOM 1959 C C . LYS A 1 238 ? -6.318 5.140 0.531 1.00 40.03 238 LYS A C 1
ATOM 1961 O O . LYS A 1 238 ? -7.144 4.655 1.298 1.00 40.03 238 LYS A O 1
ATOM 1966 N N . GLN A 1 239 ? -6.619 5.461 -0.726 1.00 47.22 239 GLN A N 1
ATOM 1967 C CA . GLN A 1 239 ? -7.859 5.040 -1.373 1.00 47.22 239 GLN A CA 1
ATOM 1968 C C . GLN A 1 239 ? -7.815 3.507 -1.538 1.00 47.22 239 GLN A C 1
ATOM 1970 O O . GLN A 1 239 ? -6.851 2.989 -2.119 1.00 47.22 239 GLN A O 1
ATOM 1975 N N . PRO A 1 240 ? -8.790 2.745 -1.004 1.00 63.91 240 PRO A N 1
ATOM 1976 C CA . PRO A 1 240 ? -8.859 1.305 -1.230 1.00 63.91 240 PRO A CA 1
ATOM 1977 C C . PRO A 1 240 ? -9.159 1.039 -2.705 1.00 63.91 240 PRO A C 1
ATOM 1979 O O . PRO A 1 240 ? -10.146 1.550 -3.241 1.00 63.91 240 PRO A O 1
ATOM 1982 N N . TYR A 1 241 ? -8.276 0.275 -3.344 1.00 71.38 241 TYR A N 1
ATOM 1983 C CA . TYR A 1 241 ? -8.356 -0.065 -4.763 1.00 71.38 241 TYR A CA 1
ATOM 1984 C C . TYR A 1 241 ? -9.582 -0.953 -5.022 1.00 71.38 241 TYR A C 1
ATOM 1986 O O . TYR A 1 241 ? -9.902 -1.774 -4.157 1.00 71.38 241 TYR A O 1
ATOM 1994 N N . PRO A 1 242 ? -10.304 -0.774 -6.143 1.00 80.69 242 PRO A N 1
ATOM 1995 C CA . PRO A 1 242 ? -11.525 -1.528 -6.397 1.00 80.69 242 PRO A CA 1
ATOM 1996 C C . PRO A 1 242 ? -11.188 -3.013 -6.575 1.00 80.69 242 PRO A C 1
ATOM 1998 O O . PRO A 1 242 ? -10.210 -3.347 -7.243 1.00 80.69 242 PRO A O 1
ATOM 2001 N N . TYR A 1 243 ? -11.969 -3.909 -5.967 1.00 81.88 243 TYR A N 1
ATOM 2002 C CA . TYR A 1 243 ? -11.738 -5.352 -6.067 1.00 81.88 243 TYR A CA 1
ATOM 2003 C C . TYR A 1 243 ? -12.369 -5.914 -7.344 1.00 81.88 243 TYR A C 1
ATOM 2005 O O . TYR A 1 243 ? -13.551 -5.683 -7.599 1.00 81.88 243 TYR A O 1
ATOM 2013 N N . GLY A 1 244 ? -11.603 -6.671 -8.132 1.00 82.69 244 GLY A N 1
ATOM 2014 C CA . GLY A 1 244 ? -11.993 -7.055 -9.494 1.00 82.69 244 GLY A CA 1
ATOM 2015 C C . GLY A 1 244 ? -13.313 -7.816 -9.584 1.00 82.69 244 GLY A C 1
ATOM 2016 O O . GLY A 1 244 ? -14.100 -7.568 -10.493 1.00 82.69 244 GLY A O 1
ATOM 2017 N N . ALA A 1 245 ? -13.615 -8.678 -8.606 1.00 83.75 245 ALA A N 1
ATOM 2018 C CA . ALA A 1 245 ? -14.891 -9.395 -8.566 1.00 83.75 245 ALA A CA 1
ATOM 2019 C C . ALA A 1 245 ? -16.088 -8.439 -8.419 1.00 83.75 245 ALA A C 1
ATOM 2021 O O . ALA A 1 245 ? -17.115 -8.616 -9.068 1.00 83.75 245 ALA A O 1
ATOM 2022 N N . GLU A 1 246 ? -15.937 -7.378 -7.622 1.00 88.56 246 GLU A N 1
ATOM 2023 C CA . GLU A 1 246 ? -16.986 -6.375 -7.432 1.00 88.56 246 GLU A CA 1
ATOM 2024 C C . GLU A 1 246 ? -17.163 -5.493 -8.666 1.00 88.56 246 GLU A C 1
ATOM 2026 O O . GLU A 1 246 ? -18.284 -5.111 -8.997 1.00 88.56 246 GLU A O 1
ATOM 2031 N N . VAL A 1 247 ? -16.061 -5.175 -9.351 1.00 90.88 247 VAL A N 1
ATOM 2032 C CA . VAL A 1 247 ? -16.112 -4.423 -10.608 1.00 90.88 247 VAL A CA 1
ATOM 2033 C C . VAL A 1 247 ? -16.810 -5.253 -11.684 1.00 90.88 247 VAL A C 1
ATOM 2035 O O . VAL A 1 247 ? -17.715 -4.747 -12.336 1.00 90.88 247 VAL A O 1
ATOM 2038 N N . ARG A 1 248 ? -16.470 -6.540 -11.827 1.00 91.75 248 ARG A N 1
ATOM 2039 C CA . ARG A 1 248 ? -17.125 -7.447 -12.786 1.00 91.75 248 ARG A CA 1
ATOM 2040 C C . ARG A 1 248 ? -18.610 -7.658 -12.498 1.00 91.75 248 ARG A C 1
ATOM 2042 O O . ARG A 1 248 ? -19.384 -7.824 -13.435 1.00 91.75 248 ARG A O 1
ATOM 2049 N N . ALA A 1 249 ? -19.019 -7.618 -11.231 1.00 89.38 249 ALA A N 1
ATOM 2050 C CA . ALA A 1 249 ? -20.431 -7.672 -10.862 1.00 89.38 249 ALA A CA 1
ATOM 2051 C C . ALA A 1 249 ? -21.193 -6.395 -11.266 1.00 89.38 249 ALA A C 1
ATOM 2053 O O . ALA A 1 249 ? -22.358 -6.464 -11.645 1.00 89.38 249 ALA A O 1
ATOM 2054 N N . ALA A 1 250 ? -20.542 -5.230 -11.208 1.00 90.50 250 ALA A N 1
ATOM 2055 C CA . ALA A 1 250 ? -21.184 -3.937 -11.444 1.00 90.50 250 ALA A CA 1
ATOM 2056 C C . ALA A 1 250 ? -21.058 -3.407 -12.881 1.00 90.50 250 ALA A C 1
ATOM 2058 O O . ALA A 1 250 ? -21.867 -2.570 -13.283 1.00 90.50 250 ALA A O 1
ATOM 2059 N N . PHE A 1 251 ? -20.070 -3.870 -13.650 1.00 95.50 251 PHE A N 1
ATOM 2060 C CA . PHE A 1 251 ? -19.740 -3.326 -14.966 1.00 95.50 251 PHE A CA 1
ATOM 2061 C C . PHE A 1 251 ? -19.471 -4.408 -16.014 1.00 95.50 251 PHE A C 1
ATOM 2063 O O . PHE A 1 251 ? -19.028 -5.511 -15.698 1.00 95.50 251 PHE A O 1
ATOM 2070 N N . TYR A 1 252 ? -19.717 -4.077 -17.278 1.00 93.69 252 TYR A N 1
ATOM 2071 C CA . TYR A 1 252 ? -19.206 -4.790 -18.448 1.00 93.69 252 TYR A CA 1
ATOM 2072 C C . TYR A 1 252 ? -18.207 -3.883 -19.173 1.00 93.69 252 TYR A C 1
ATOM 2074 O O . TYR A 1 252 ? -18.437 -2.678 -19.275 1.00 93.69 252 TYR A O 1
ATOM 2082 N N . TYR A 1 253 ? -17.098 -4.451 -19.637 1.00 94.31 253 TYR A N 1
ATOM 2083 C CA . TYR A 1 253 ? -16.050 -3.727 -20.352 1.00 94.31 253 TYR A CA 1
ATOM 2084 C C . TYR A 1 253 ? -15.987 -4.200 -21.809 1.00 94.31 253 TYR A C 1
ATOM 2086 O O . TYR A 1 253 ? -15.756 -5.383 -22.058 1.00 94.31 253 TYR A O 1
ATOM 2094 N N . ASP A 1 254 ? -16.186 -3.277 -22.751 1.00 91.44 254 ASP A N 1
ATOM 2095 C CA . ASP A 1 254 ? -15.926 -3.476 -24.179 1.00 91.44 254 ASP A CA 1
ATOM 2096 C C . ASP A 1 254 ? -14.456 -3.123 -24.447 1.00 91.44 254 ASP A C 1
ATOM 2098 O O . ASP A 1 254 ? -14.079 -1.951 -24.542 1.00 91.44 254 ASP A O 1
ATOM 2102 N N . ALA A 1 255 ? -13.614 -4.152 -24.545 1.00 86.38 255 ALA A N 1
ATOM 2103 C CA . ALA A 1 255 ? -12.179 -3.996 -24.763 1.00 86.38 255 ALA A CA 1
ATOM 2104 C C . ALA A 1 255 ? -11.827 -3.434 -26.151 1.00 86.38 255 ALA A C 1
ATOM 2106 O O . ALA A 1 255 ? -10.766 -2.831 -26.304 1.00 86.38 255 ALA A O 1
ATOM 2107 N N . VAL A 1 256 ? -12.701 -3.604 -27.151 1.00 86.00 256 VAL A N 1
ATOM 2108 C CA . VAL A 1 256 ? -12.464 -3.124 -28.522 1.00 86.00 256 VAL A CA 1
ATOM 2109 C C . VAL A 1 256 ? -12.668 -1.617 -28.582 1.00 86.00 256 VAL A C 1
ATOM 2111 O O . VAL A 1 256 ? -11.834 -0.893 -29.126 1.00 86.00 256 VAL A O 1
ATOM 2114 N N . ARG A 1 257 ? -13.766 -1.139 -27.988 1.00 86.75 257 ARG A N 1
ATOM 2115 C CA . ARG A 1 257 ? -14.100 0.291 -27.953 1.00 86.75 257 ARG A CA 1
ATOM 2116 C C . ARG A 1 257 ? -13.436 1.044 -26.802 1.00 86.75 257 ARG A C 1
ATOM 2118 O O . ARG A 1 257 ? -13.372 2.268 -26.840 1.00 86.75 257 ARG A O 1
ATOM 2125 N N . GLY A 1 258 ? -12.935 0.337 -25.789 1.00 89.50 258 GLY A N 1
ATOM 2126 C CA . GLY A 1 258 ? -12.422 0.954 -24.568 1.00 89.50 258 GLY A CA 1
ATOM 2127 C C . GLY A 1 258 ? -13.544 1.596 -23.752 1.00 89.50 258 GLY A C 1
ATOM 2128 O O . GLY A 1 258 ? -13.384 2.696 -23.231 1.00 89.50 258 GLY A O 1
ATOM 2129 N N . GLU A 1 259 ? -14.702 0.943 -23.657 1.00 93.06 259 GLU A N 1
ATOM 2130 C CA . GLU A 1 259 ? -15.877 1.499 -22.982 1.00 93.06 259 GLU A CA 1
ATOM 2131 C C . GLU A 1 259 ? -16.285 0.645 -21.782 1.00 93.06 259 GLU A C 1
ATOM 2133 O O . GLU A 1 259 ? -16.337 -0.582 -21.839 1.00 93.06 259 GLU A O 1
ATOM 2138 N N . LEU A 1 260 ? -16.577 1.305 -20.661 1.00 94.56 260 LEU A N 1
ATOM 2139 C CA . LEU A 1 260 ? -17.095 0.668 -19.454 1.00 94.56 260 LEU A CA 1
ATOM 2140 C C . LEU A 1 260 ? -18.590 0.974 -19.352 1.00 94.56 260 LEU A C 1
ATOM 2142 O O . LEU A 1 260 ? -18.961 2.142 -19.405 1.00 94.56 260 LEU A O 1
ATOM 2146 N N . HIS A 1 261 ? -19.431 -0.038 -19.164 1.00 94.31 261 HIS A N 1
ATOM 2147 C CA . HIS A 1 261 ? -20.890 0.086 -19.084 1.00 94.31 261 HIS A CA 1
ATOM 2148 C C . HIS A 1 261 ? -21.415 -0.474 -17.766 1.00 94.31 261 HIS A C 1
ATOM 2150 O O . HIS A 1 261 ? -20.854 -1.431 -17.228 1.00 94.31 261 HIS A O 1
ATOM 2156 N N . TRP A 1 262 ? -22.501 0.087 -17.235 1.00 94.56 262 TRP A N 1
ATOM 2157 C CA . TRP A 1 262 ? -23.132 -0.453 -16.026 1.00 94.56 262 TRP A CA 1
ATOM 2158 C C . TRP A 1 262 ? -23.915 -1.735 -16.317 1.00 94.56 262 TRP A C 1
ATOM 2160 O O . TRP A 1 262 ? -24.709 -1.800 -17.257 1.00 94.56 262 TRP A O 1
ATOM 2170 N N . ARG A 1 263 ? -23.750 -2.743 -15.457 1.00 92.94 263 ARG A N 1
ATOM 2171 C CA . ARG A 1 263 ? -24.596 -3.942 -15.451 1.00 92.94 263 ARG A CA 1
ATOM 2172 C C . ARG A 1 263 ? -25.904 -3.687 -14.712 1.00 92.94 263 ARG A C 1
ATOM 2174 O O . ARG A 1 263 ? -25.968 -2.875 -13.787 1.00 92.94 263 ARG A O 1
ATOM 2181 N N . LYS A 1 264 ? -26.928 -4.454 -15.087 1.00 91.12 264 LYS A N 1
ATOM 2182 C CA . LYS A 1 264 ? -28.187 -4.525 -14.346 1.00 91.12 264 LYS A CA 1
ATOM 2183 C C . LYS A 1 264 ? -27.929 -5.107 -12.954 1.00 91.12 264 LYS A C 1
ATOM 2185 O O . LYS A 1 264 ? -27.271 -6.138 -12.829 1.00 91.12 264 LYS A O 1
ATOM 2190 N N . ARG A 1 265 ? -28.452 -4.454 -11.920 1.00 86.38 265 ARG A N 1
ATOM 2191 C CA . ARG A 1 265 ? -28.429 -4.935 -10.532 1.00 86.38 265 ARG A CA 1
ATOM 2192 C C . ARG A 1 265 ? -29.646 -5.798 -10.238 1.00 86.38 265 ARG A C 1
ATOM 2194 O O . ARG A 1 265 ? -30.686 -5.647 -10.878 1.00 86.38 265 ARG A O 1
ATOM 2201 N N . GLU A 1 266 ? -29.534 -6.639 -9.222 1.00 86.06 266 GLU A N 1
ATOM 2202 C CA . GLU A 1 266 ? -30.687 -7.310 -8.632 1.00 86.06 266 GLU A CA 1
ATOM 2203 C C . GLU A 1 266 ? -31.613 -6.274 -7.973 1.00 86.06 266 GLU A C 1
ATOM 2205 O O . GLU A 1 266 ? -31.162 -5.405 -7.223 1.00 86.06 266 GLU A O 1
ATOM 2210 N N . GLU A 1 267 ? -32.907 -6.314 -8.293 1.00 86.31 267 GLU A N 1
ATOM 2211 C CA . GLU A 1 267 ? -33.884 -5.304 -7.861 1.00 86.31 267 GLU A CA 1
ATOM 2212 C C . GLU A 1 267 ? -34.411 -5.584 -6.448 1.00 86.31 267 GLU A C 1
ATOM 2214 O O . GLU A 1 267 ? -35.603 -5.781 -6.239 1.00 86.31 267 GLU A O 1
ATOM 2219 N N . VAL A 1 268 ? -33.511 -5.584 -5.462 1.00 82.19 268 VAL A N 1
ATOM 2220 C CA . VAL A 1 268 ? -33.860 -5.813 -4.048 1.00 82.19 268 VAL A CA 1
ATOM 2221 C C . VAL A 1 268 ? -34.509 -4.572 -3.427 1.00 82.19 268 VAL A C 1
ATOM 2223 O O . VAL A 1 268 ? -35.398 -4.674 -2.584 1.00 82.19 268 VAL A O 1
ATOM 2226 N N . THR A 1 269 ? -34.092 -3.370 -3.844 1.00 84.81 269 THR A N 1
ATOM 2227 C CA . THR A 1 269 ? -34.616 -2.106 -3.308 1.00 84.81 269 THR A CA 1
ATOM 2228 C C . THR A 1 269 ? -35.198 -1.196 -4.393 1.00 84.81 269 THR A C 1
ATOM 2230 O O . THR A 1 269 ? -34.838 -1.260 -5.571 1.00 84.81 269 THR A O 1
ATOM 2233 N N . LYS A 1 270 ? -36.048 -0.237 -3.989 1.00 81.94 270 LYS A N 1
ATOM 2234 C CA . LYS A 1 270 ? -36.547 0.831 -4.884 1.00 81.94 270 LYS A CA 1
ATOM 2235 C C . LYS A 1 270 ? -35.407 1.666 -5.499 1.00 81.94 270 LYS A C 1
ATOM 2237 O O . LYS A 1 270 ? -35.559 2.201 -6.597 1.00 81.94 270 LYS A O 1
ATOM 2242 N N . SER A 1 271 ? -34.267 1.766 -4.806 1.00 81.25 271 SER A N 1
ATOM 2243 C CA . SER A 1 271 ? -33.061 2.444 -5.297 1.00 81.25 271 SER A CA 1
ATOM 2244 C C . SER A 1 271 ? -32.407 1.673 -6.445 1.00 81.25 271 SER A C 1
ATOM 2246 O O . SER A 1 271 ? -32.016 2.282 -7.439 1.00 81.25 271 SER A O 1
ATOM 2248 N N . ASP A 1 272 ? -32.356 0.341 -6.357 1.00 83.00 272 ASP A N 1
ATOM 2249 C CA . ASP A 1 272 ? -31.788 -0.512 -7.408 1.00 83.00 272 ASP A CA 1
ATOM 2250 C C . ASP A 1 272 ? -32.636 -0.465 -8.677 1.00 83.00 272 ASP A C 1
ATOM 2252 O O . ASP A 1 272 ? -32.095 -0.292 -9.765 1.00 83.00 272 ASP A O 1
ATOM 2256 N N . LYS A 1 273 ? -33.968 -0.465 -8.541 1.00 85.94 273 LYS A N 1
ATOM 2257 C CA . LYS A 1 273 ? -34.890 -0.281 -9.672 1.00 85.94 273 LYS A CA 1
ATOM 2258 C C . LYS A 1 273 ? -34.696 1.071 -10.372 1.00 85.94 273 LYS A C 1
ATOM 2260 O O . LYS A 1 273 ? -34.639 1.139 -11.601 1.00 85.94 273 LYS A O 1
ATOM 2265 N N . LYS A 1 274 ? -34.537 2.158 -9.604 1.00 88.00 274 LYS A N 1
ATOM 2266 C CA . LYS A 1 274 ? -34.243 3.496 -10.153 1.00 88.00 274 LYS A CA 1
ATOM 2267 C C . LYS A 1 274 ? -32.872 3.539 -10.832 1.00 88.00 274 LYS A C 1
ATOM 2269 O O . LYS A 1 274 ? -32.755 4.094 -11.921 1.00 88.00 274 LYS A O 1
ATOM 2274 N N . HIS A 1 275 ? -31.854 2.950 -10.205 1.00 88.62 275 HIS A N 1
ATOM 2275 C CA . HIS A 1 275 ? -30.513 2.861 -10.774 1.00 88.62 275 HIS A CA 1
ATOM 2276 C C . HIS A 1 275 ? -30.525 2.086 -12.092 1.00 88.62 275 HIS A C 1
ATOM 2278 O O . HIS A 1 275 ? -29.987 2.572 -13.082 1.00 88.62 275 HIS A O 1
ATOM 2284 N N . ASN A 1 276 ? -31.182 0.925 -12.120 1.00 88.44 276 ASN A N 1
ATOM 2285 C CA . ASN A 1 276 ? -31.270 0.090 -13.308 1.00 88.44 276 ASN A CA 1
ATOM 2286 C C . ASN A 1 276 ? -31.927 0.837 -14.468 1.00 88.44 276 ASN A C 1
ATOM 2288 O O . ASN A 1 276 ? -31.379 0.834 -15.566 1.00 88.44 276 ASN A O 1
ATOM 2292 N N . LYS A 1 277 ? -33.048 1.523 -14.218 1.00 89.31 277 LYS A N 1
ATOM 2293 C CA . LYS A 1 277 ? -33.740 2.326 -15.235 1.00 89.31 277 LYS A CA 1
ATOM 2294 C C . LYS A 1 277 ? -32.859 3.435 -15.821 1.00 89.31 277 LYS A C 1
ATOM 2296 O O . LYS A 1 277 ? -33.017 3.776 -16.984 1.00 89.31 277 LYS A O 1
ATOM 2301 N N . GLN A 1 278 ? -31.983 4.025 -15.010 1.00 85.56 278 GLN A N 1
ATOM 2302 C CA . GLN A 1 278 ? -31.198 5.193 -15.405 1.00 85.56 278 GLN A CA 1
ATOM 2303 C C . GLN A 1 278 ? -29.838 4.847 -16.023 1.00 85.56 278 GLN A C 1
ATOM 2305 O O . GLN A 1 278 ? -29.327 5.636 -16.809 1.00 85.56 278 GLN A O 1
ATOM 2310 N N . TYR A 1 279 ? -29.221 3.734 -15.623 1.00 88.81 279 TYR A N 1
ATOM 2311 C CA . TYR A 1 279 ? -27.812 3.483 -15.927 1.00 88.81 279 TYR A CA 1
ATOM 2312 C C . TYR A 1 279 ? -27.537 2.147 -16.612 1.00 88.81 279 TYR A C 1
ATOM 2314 O O . TYR A 1 279 ? -26.457 2.003 -17.165 1.00 88.81 279 TYR A O 1
ATOM 2322 N N . THR A 1 280 ? -28.446 1.167 -16.593 1.00 90.19 280 THR A N 1
ATOM 2323 C CA . THR A 1 280 ? -28.163 -0.163 -17.172 1.00 90.19 280 THR A CA 1
ATOM 2324 C C . THR A 1 280 ? -27.795 -0.049 -18.650 1.00 90.19 280 THR A C 1
ATOM 2326 O O . THR A 1 280 ? -28.571 0.492 -19.427 1.00 90.19 280 THR A O 1
ATOM 2329 N N . GLY A 1 281 ? -26.630 -0.572 -19.039 1.00 86.00 281 GLY A N 1
ATOM 2330 C CA . GLY A 1 281 ? -26.124 -0.500 -20.413 1.00 86.00 281 GLY A CA 1
ATOM 2331 C C . GLY A 1 281 ? -25.500 0.847 -20.796 1.00 86.00 281 GLY A C 1
ATOM 2332 O O . GLY A 1 281 ? -24.749 0.906 -21.765 1.00 86.00 281 GLY A O 1
ATOM 2333 N N . GLU A 1 282 ? -25.717 1.907 -20.018 1.00 91.56 282 GLU A N 1
ATOM 2334 C CA . GLU A 1 282 ? -25.138 3.226 -20.272 1.00 91.56 282 GLU A CA 1
ATOM 2335 C C . GLU A 1 282 ? -23.638 3.258 -19.970 1.00 91.56 282 GLU A C 1
ATOM 2337 O O . GLU A 1 282 ? -23.141 2.575 -19.059 1.00 91.56 282 GLU A O 1
ATOM 2342 N N . ARG A 1 283 ? -22.911 4.113 -20.702 1.00 92.56 283 ARG A N 1
ATOM 2343 C CA . ARG A 1 283 ? -21.479 4.338 -20.471 1.00 92.56 283 ARG A CA 1
ATOM 2344 C C . ARG A 1 283 ? -21.247 4.893 -19.067 1.00 92.56 283 ARG A C 1
ATOM 2346 O O . ARG A 1 283 ? -21.829 5.888 -18.633 1.00 92.56 283 ARG A O 1
ATOM 2353 N N . ALA A 1 284 ? -20.342 4.251 -18.346 1.00 91.81 284 ALA A N 1
ATOM 2354 C CA . ALA A 1 284 ? -19.968 4.610 -16.998 1.00 91.81 284 ALA A CA 1
ATOM 2355 C C . ALA A 1 284 ? -18.965 5.771 -16.994 1.00 91.81 284 ALA A C 1
ATOM 2357 O O . ALA A 1 284 ? -17.895 5.717 -17.599 1.00 91.81 284 ALA A O 1
ATOM 2358 N N . GLY A 1 285 ? -19.286 6.794 -16.204 1.00 90.19 285 GLY A N 1
ATOM 2359 C CA . GLY A 1 285 ? -18.370 7.874 -15.857 1.00 90.19 285 GLY A CA 1
ATOM 2360 C C . GLY A 1 285 ? -18.643 9.195 -16.561 1.00 90.19 285 GLY A C 1
ATOM 2361 O O . GLY A 1 285 ? -19.501 9.313 -17.428 1.00 90.19 285 GLY A O 1
ATOM 2362 N N . ARG A 1 286 ? -17.919 10.225 -16.123 1.00 87.81 286 ARG A N 1
ATOM 2363 C CA . ARG A 1 286 ? -18.018 11.585 -16.659 1.00 87.81 286 ARG A CA 1
ATOM 2364 C C . ARG A 1 286 ? -16.788 11.911 -17.497 1.00 87.81 286 ARG A C 1
ATOM 2366 O O . ARG A 1 286 ? -15.670 11.814 -16.990 1.00 87.81 286 ARG A O 1
ATOM 2373 N N . TYR A 1 287 ? -17.016 12.362 -18.727 1.00 87.00 287 TYR A N 1
ATOM 2374 C CA . TYR A 1 287 ? -15.975 12.761 -19.670 1.00 87.00 287 TYR A CA 1
ATOM 2375 C C . TYR A 1 287 ? -15.783 14.275 -19.609 1.00 87.00 287 TYR A C 1
ATOM 2377 O O . TYR A 1 287 ? -16.683 15.047 -19.930 1.00 87.00 287 TYR A O 1
ATOM 2385 N N . THR A 1 288 ? -14.600 14.697 -19.170 1.00 85.50 288 THR A N 1
ATOM 2386 C CA . THR A 1 288 ? -14.196 16.106 -19.133 1.00 85.50 288 THR A CA 1
ATOM 2387 C C . THR A 1 288 ? -12.894 16.244 -19.915 1.00 85.50 288 THR A C 1
ATOM 2389 O O . THR A 1 288 ? -11.962 15.465 -19.704 1.00 85.50 288 THR A O 1
ATOM 2392 N N . LYS A 1 289 ? -12.810 17.229 -20.816 1.00 77.50 289 LYS A N 1
ATOM 2393 C CA . LYS A 1 289 ? -11.637 17.445 -21.679 1.00 77.50 289 LYS A CA 1
ATOM 2394 C C . LYS A 1 289 ? -10.352 17.584 -20.848 1.00 77.50 289 LYS A C 1
ATOM 2396 O O . LYS A 1 289 ? -10.303 18.362 -19.897 1.00 77.50 289 LYS A O 1
ATOM 2401 N N . GLY A 1 290 ? -9.321 16.809 -21.192 1.00 68.50 290 GLY A N 1
ATOM 2402 C CA . GLY A 1 290 ? -8.007 16.822 -20.527 1.00 68.50 290 GLY A CA 1
ATOM 2403 C C . GLY A 1 290 ? -7.950 16.164 -19.139 1.00 68.50 290 GLY A C 1
ATOM 2404 O O . GLY A 1 290 ? -6.868 16.061 -18.552 1.00 68.50 290 GLY A O 1
ATOM 2405 N N . GLN A 1 291 ? -9.083 15.690 -18.612 1.00 79.56 291 GLN A N 1
ATOM 2406 C CA . GLN A 1 291 ? -9.175 15.011 -17.320 1.00 79.56 291 GLN A CA 1
ATOM 2407 C C . GLN A 1 291 ? -9.469 13.514 -17.506 1.00 79.56 291 GLN A C 1
ATOM 2409 O O . GLN A 1 291 ? -10.120 13.142 -18.483 1.00 79.56 291 GLN A O 1
ATOM 2414 N N . PRO A 1 292 ? -9.022 12.651 -16.574 1.00 81.69 292 PRO A N 1
ATOM 2415 C CA . PRO A 1 292 ? -9.404 11.243 -16.568 1.00 81.69 292 PRO A CA 1
ATOM 2416 C C . PRO A 1 292 ? -10.918 11.070 -16.425 1.00 81.69 292 PRO A C 1
ATOM 2418 O O . PRO A 1 292 ? -11.576 11.850 -15.731 1.00 81.69 292 PRO A O 1
ATOM 2421 N N . VAL A 1 293 ? -11.455 10.007 -17.019 1.00 90.94 293 VAL A N 1
ATOM 2422 C CA . VAL A 1 293 ? -12.863 9.635 -16.853 1.00 90.94 293 VAL A CA 1
ATOM 2423 C C . VAL A 1 293 ? -13.087 9.185 -15.412 1.00 90.94 293 VAL A C 1
ATOM 2425 O O . VAL A 1 293 ? -12.420 8.269 -14.931 1.00 90.94 293 VAL A O 1
ATOM 2428 N N . LEU A 1 294 ? -14.014 9.832 -14.705 1.00 91.88 294 LEU A N 1
ATOM 2429 C CA . LEU A 1 294 ? -14.314 9.522 -13.304 1.00 91.88 294 LEU A CA 1
ATOM 2430 C C . LEU A 1 294 ? -15.647 8.790 -13.177 1.00 91.88 294 LEU A C 1
ATOM 2432 O O . LEU A 1 294 ? -16.675 9.282 -13.642 1.00 91.88 294 LEU A O 1
ATOM 2436 N N . VAL A 1 295 ? -15.643 7.665 -12.468 1.00 92.69 295 VAL A N 1
ATOM 2437 C CA . VAL A 1 295 ? -16.807 6.810 -12.218 1.00 92.69 295 VAL A CA 1
ATOM 2438 C C . VAL A 1 295 ? -17.105 6.788 -10.722 1.00 92.69 295 VAL A C 1
ATOM 2440 O O . VAL A 1 295 ? -16.215 6.569 -9.899 1.00 92.69 295 VAL A O 1
ATOM 2443 N N . ARG A 1 296 ? -18.367 7.017 -10.337 1.00 90.25 296 ARG A N 1
ATOM 2444 C CA . ARG A 1 296 ? -18.796 6.918 -8.935 1.00 90.25 296 ARG A CA 1
ATOM 2445 C C . ARG A 1 296 ? -19.279 5.498 -8.636 1.00 90.25 296 ARG A C 1
ATOM 2447 O O . ARG A 1 296 ? -20.334 5.110 -9.117 1.00 90.25 296 ARG A O 1
ATOM 2454 N N . PHE A 1 297 ? -18.548 4.753 -7.810 1.00 88.06 297 PHE A N 1
ATOM 2455 C CA . PHE A 1 297 ? -18.833 3.358 -7.457 1.00 88.06 297 PHE A CA 1
ATOM 2456 C C . PHE A 1 297 ? -18.699 3.136 -5.940 1.00 88.06 297 PHE A C 1
ATOM 2458 O O . PHE A 1 297 ? -17.757 3.640 -5.330 1.00 88.06 297 PHE A O 1
ATOM 2465 N N . LYS A 1 298 ? -19.670 2.441 -5.317 1.00 79.38 298 LYS A N 1
ATOM 2466 C CA . LYS A 1 298 ? -19.744 2.149 -3.862 1.00 79.38 298 LYS A CA 1
ATOM 2467 C C . LYS A 1 298 ? -19.331 3.333 -2.965 1.00 79.38 298 LYS A C 1
ATOM 2469 O O . LYS A 1 298 ? -18.437 3.238 -2.127 1.00 79.38 298 LYS A O 1
ATOM 2474 N N . SER A 1 299 ? -19.976 4.481 -3.186 1.00 77.75 299 SER A N 1
ATOM 2475 C CA . SER A 1 299 ? -19.761 5.746 -2.453 1.00 77.75 299 SER A CA 1
ATOM 2476 C C . SER A 1 299 ? -18.411 6.442 -2.672 1.00 77.75 299 SER A C 1
ATOM 2478 O O . SER A 1 299 ? -18.123 7.434 -2.004 1.00 77.75 299 SER A O 1
ATOM 2480 N N . ARG A 1 300 ? -17.600 5.994 -3.636 1.00 81.81 300 ARG A N 1
ATOM 2481 C CA . ARG A 1 300 ? -16.294 6.580 -3.973 1.00 81.81 300 ARG A CA 1
ATOM 2482 C C . ARG A 1 300 ? -16.206 6.950 -5.444 1.00 81.81 300 ARG A C 1
ATOM 2484 O O . ARG A 1 300 ? -17.047 6.550 -6.242 1.00 81.81 300 ARG A O 1
ATOM 2491 N N . ARG A 1 301 ? -15.202 7.754 -5.795 1.00 87.31 301 ARG A N 1
ATOM 2492 C CA . ARG A 1 301 ? -14.854 8.057 -7.185 1.00 87.31 301 ARG A CA 1
ATOM 2493 C C . ARG A 1 301 ? -13.585 7.299 -7.538 1.00 87.31 301 ARG A C 1
ATOM 2495 O O . ARG A 1 301 ? -12.599 7.427 -6.822 1.00 87.31 301 ARG A O 1
ATOM 2502 N N . TYR A 1 302 ? -13.646 6.553 -8.625 1.00 90.69 302 TYR A N 1
ATOM 2503 C CA . TYR A 1 302 ? -12.516 5.868 -9.234 1.00 90.69 302 TYR A CA 1
ATOM 2504 C C . TYR A 1 302 ? -12.286 6.449 -10.617 1.00 90.69 302 TYR A C 1
ATOM 2506 O O . TYR A 1 302 ? -13.215 6.988 -11.228 1.00 90.69 302 TYR A O 1
ATOM 2514 N N . THR A 1 303 ? -11.069 6.338 -11.125 1.00 91.81 303 THR A N 1
ATOM 2515 C CA . THR A 1 303 ? -10.859 6.551 -12.552 1.00 91.81 303 THR A CA 1
ATOM 2516 C C . THR A 1 303 ? -11.351 5.327 -13.331 1.00 91.81 303 THR A C 1
ATOM 2518 O O . THR A 1 303 ? -11.308 4.202 -12.826 1.00 91.81 303 THR A O 1
ATOM 2521 N N . ALA A 1 304 ? -11.857 5.525 -14.548 1.00 92.12 304 ALA A N 1
ATOM 2522 C CA . ALA A 1 304 ? -12.372 4.422 -15.354 1.00 92.12 304 ALA A CA 1
ATOM 2523 C C . ALA A 1 304 ? -11.272 3.395 -15.664 1.00 92.12 304 ALA A C 1
ATOM 2525 O O . ALA A 1 304 ? -11.521 2.195 -15.575 1.00 92.12 304 ALA A O 1
ATOM 2526 N N . GLN A 1 305 ? -10.038 3.848 -15.906 1.00 90.69 305 GLN A N 1
ATOM 2527 C CA . GLN A 1 305 ? -8.899 2.960 -16.131 1.00 90.69 305 GLN A CA 1
ATOM 2528 C C . GLN A 1 305 ? -8.552 2.096 -14.909 1.00 90.69 305 GLN A C 1
ATOM 2530 O O . GLN A 1 305 ? -8.168 0.947 -15.082 1.00 90.69 305 GLN A O 1
ATOM 2535 N N . GLU A 1 306 ? -8.719 2.581 -13.672 1.00 90.62 306 GLU A N 1
ATOM 2536 C CA . GLU A 1 306 ? -8.493 1.760 -12.468 1.00 90.62 306 GLU A CA 1
ATOM 2537 C C . GLU A 1 306 ? -9.550 0.665 -12.317 1.00 90.62 306 GLU A C 1
ATOM 2539 O O . GLU A 1 306 ? -9.234 -0.446 -11.890 1.00 90.62 306 GLU A O 1
ATOM 2544 N N . LEU A 1 307 ? -10.804 0.971 -12.669 1.00 93.00 307 LEU A N 1
ATOM 2545 C CA . LEU A 1 307 ? -11.871 -0.026 -12.688 1.00 93.00 307 LEU A CA 1
ATOM 2546 C C . LEU A 1 307 ? -11.593 -1.078 -13.760 1.00 93.00 307 LEU A C 1
ATOM 2548 O O . LEU A 1 307 ? -11.643 -2.261 -13.452 1.00 93.00 307 LEU A O 1
ATOM 2552 N N . ILE A 1 308 ? -11.227 -0.665 -14.973 1.00 92.94 308 ILE A N 1
ATOM 2553 C CA . ILE A 1 308 ? -10.899 -1.572 -16.083 1.00 92.94 308 ILE A CA 1
ATOM 2554 C C . ILE A 1 308 ? -9.672 -2.437 -15.753 1.00 92.94 308 ILE A C 1
ATOM 2556 O O . ILE A 1 308 ? -9.695 -3.649 -15.936 1.00 92.94 308 ILE A O 1
ATOM 2560 N N . TRP A 1 309 ? -8.626 -1.852 -15.169 1.00 91.00 309 TRP A N 1
ATOM 2561 C CA . TRP A 1 309 ? -7.440 -2.591 -14.729 1.00 91.00 309 TRP A CA 1
ATOM 2562 C C . TRP A 1 309 ? -7.787 -3.690 -13.718 1.00 91.00 309 TRP A C 1
ATOM 2564 O O . TRP A 1 309 ? -7.314 -4.821 -13.822 1.00 91.00 309 TRP A O 1
ATOM 2574 N N . SER A 1 310 ? -8.671 -3.375 -12.771 1.00 88.56 310 SER A N 1
ATOM 2575 C CA . SER A 1 310 ? -9.182 -4.340 -11.797 1.00 88.56 310 SER A CA 1
ATOM 2576 C C . SER A 1 310 ? -10.153 -5.362 -12.414 1.00 88.56 310 SER A C 1
ATOM 2578 O O . SER A 1 310 ? -10.136 -6.537 -12.039 1.00 88.56 310 SER A O 1
ATOM 2580 N N . TYR A 1 311 ? -10.968 -4.950 -13.392 1.00 91.56 311 TYR A N 1
ATOM 2581 C CA . TYR A 1 311 ? -11.877 -5.815 -14.154 1.00 91.56 311 TYR A CA 1
ATOM 2582 C C . TYR A 1 311 ? -11.112 -6.950 -14.847 1.00 91.56 311 TYR A C 1
ATOM 2584 O O . TYR A 1 311 ? -11.513 -8.109 -14.726 1.00 91.56 311 TYR A O 1
ATOM 2592 N N . GLU A 1 312 ? -9.962 -6.632 -15.444 1.00 86.44 312 GLU A N 1
ATOM 2593 C CA . GLU A 1 312 ? -9.019 -7.573 -16.072 1.00 86.44 312 GLU A CA 1
ATOM 2594 C C . GLU A 1 312 ? -8.246 -8.444 -15.060 1.00 86.44 312 GLU A C 1
ATOM 2596 O O . GLU A 1 312 ? -7.405 -9.257 -15.433 1.00 86.44 312 GLU A O 1
ATOM 2601 N N . GLY A 1 313 ? -8.495 -8.280 -13.756 1.00 77.38 313 GLY A N 1
ATOM 2602 C CA . GLY A 1 313 ? -7.839 -9.063 -12.707 1.00 77.38 313 GLY A CA 1
ATOM 2603 C C . GLY A 1 313 ? -6.379 -8.685 -12.462 1.00 77.38 313 GLY A C 1
ATOM 2604 O O . GLY A 1 313 ? -5.659 -9.435 -11.804 1.00 77.38 313 GLY A O 1
ATOM 2605 N N . ARG A 1 314 ? -5.927 -7.527 -12.957 1.00 75.25 314 ARG A N 1
ATOM 2606 C CA . ARG A 1 314 ? -4.548 -7.072 -12.764 1.00 75.25 314 ARG A CA 1
ATOM 2607 C C . ARG A 1 314 ? -4.345 -6.554 -11.333 1.00 75.25 314 ARG A C 1
ATOM 2609 O O . ARG A 1 314 ? -5.251 -5.939 -10.760 1.00 75.25 314 ARG A O 1
ATOM 2616 N N . PRO A 1 315 ? -3.157 -6.767 -10.736 1.00 68.75 315 PRO A N 1
ATOM 2617 C CA . PRO A 1 315 ? -2.868 -6.286 -9.392 1.00 68.75 315 PRO A CA 1
ATOM 2618 C C . PRO A 1 315 ? -2.866 -4.756 -9.346 1.00 68.75 315 PRO A C 1
ATOM 2620 O O . PRO A 1 315 ? -2.595 -4.082 -10.347 1.00 68.75 315 PRO A O 1
ATOM 2623 N N . LYS A 1 316 ? -3.144 -4.210 -8.156 1.00 74.31 316 LYS A N 1
ATOM 2624 C CA . LYS A 1 316 ? -3.067 -2.770 -7.909 1.00 74.31 316 LYS A CA 1
ATOM 2625 C C . LYS A 1 316 ? -1.667 -2.266 -8.291 1.00 74.31 316 LYS A C 1
ATOM 2627 O O . LYS A 1 316 ? -0.698 -2.755 -7.718 1.00 74.31 316 LYS A O 1
ATOM 2632 N N . PRO A 1 317 ? -1.551 -1.262 -9.171 1.00 66.12 317 PRO A N 1
ATOM 2633 C CA . PRO A 1 317 ? -0.266 -0.647 -9.452 1.00 66.12 317 PRO A CA 1
ATOM 2634 C C . PRO A 1 317 ? 0.187 0.203 -8.258 1.00 66.12 317 PRO A C 1
ATOM 2636 O O . PRO A 1 317 ? -0.580 1.027 -7.747 1.00 66.12 317 PRO A O 1
ATOM 2639 N N . ASP A 1 318 ? 1.438 0.030 -7.832 1.00 56.56 318 ASP A N 1
ATOM 2640 C CA . ASP A 1 318 ? 2.001 0.712 -6.659 1.00 56.56 318 ASP A CA 1
ATOM 2641 C C . ASP A 1 318 ? 2.013 2.240 -6.809 1.00 56.56 318 ASP A C 1
ATOM 2643 O O . ASP A 1 318 ? 1.782 2.962 -5.836 1.00 56.56 318 ASP A O 1
ATOM 2647 N N . HIS A 1 319 ? 2.209 2.736 -8.037 1.00 58.00 319 HIS A N 1
ATOM 2648 C CA . HIS A 1 319 ? 2.309 4.168 -8.344 1.00 58.00 319 HIS A CA 1
ATOM 2649 C C . HIS A 1 319 ? 1.281 4.665 -9.375 1.00 58.00 319 HIS A C 1
ATOM 2651 O O . HIS A 1 319 ? 1.460 5.725 -9.972 1.00 58.00 319 HIS A O 1
ATOM 2657 N N . GLY A 1 320 ? 0.176 3.936 -9.559 1.00 71.94 320 GLY A N 1
ATOM 2658 C CA . GLY A 1 320 ? -0.904 4.318 -10.477 1.00 71.94 320 GLY A CA 1
ATOM 2659 C C . GLY A 1 320 ? -0.700 3.842 -11.919 1.00 71.94 320 GLY A C 1
ATOM 2660 O O . GLY A 1 320 ? 0.172 3.024 -12.202 1.00 71.94 320 GLY A O 1
ATOM 2661 N N . LEU A 1 321 ? -1.554 4.313 -12.829 1.00 74.88 321 LEU A N 1
ATOM 2662 C CA . LEU A 1 321 ? -1.554 3.905 -14.237 1.00 74.88 321 LEU A CA 1
ATOM 2663 C C . LEU A 1 321 ? -1.036 5.023 -15.142 1.00 74.88 321 LEU A C 1
ATOM 2665 O O . LEU A 1 321 ? -1.430 6.181 -14.998 1.00 74.88 321 LEU A O 1
ATOM 2669 N N . ILE A 1 322 ? -0.181 4.653 -16.092 1.00 72.31 322 ILE A N 1
ATOM 2670 C CA . ILE A 1 322 ? 0.408 5.539 -17.096 1.00 72.31 322 ILE A CA 1
ATOM 2671 C C . ILE A 1 322 ? -0.311 5.307 -18.421 1.00 72.31 322 ILE A C 1
ATOM 2673 O O . ILE A 1 322 ? -0.383 4.176 -18.894 1.00 72.31 322 ILE A O 1
ATOM 2677 N N . CYS A 1 323 ? -0.825 6.385 -19.007 1.00 74.19 323 CYS A N 1
ATOM 2678 C CA . CYS A 1 323 ? -1.415 6.399 -20.343 1.00 74.19 323 CYS A CA 1
ATOM 2679 C C . CYS A 1 323 ? -0.296 6.483 -21.393 1.00 74.19 323 CYS A C 1
ATOM 2681 O O . CYS A 1 323 ? 0.504 7.420 -21.346 1.00 74.19 323 CYS A O 1
ATOM 2683 N N . LYS A 1 324 ? -0.223 5.518 -22.318 1.00 71.94 324 LYS A N 1
ATOM 2684 C CA . LYS A 1 324 ? 0.853 5.419 -23.318 1.00 71.94 324 LYS A CA 1
ATOM 2685 C C . LYS A 1 324 ? 0.737 6.478 -24.405 1.00 71.94 324 LYS A C 1
ATOM 2687 O O . LYS A 1 324 ? 1.740 7.076 -24.763 1.00 71.94 324 LYS A O 1
ATOM 2692 N N . ASN A 1 325 ? -0.464 6.695 -24.937 1.00 69.50 325 ASN A N 1
ATOM 2693 C CA . ASN A 1 325 ? -0.693 7.625 -26.045 1.00 69.50 325 ASN A CA 1
ATOM 2694 C C . ASN A 1 325 ? -1.047 9.051 -25.592 1.00 69.50 325 ASN A C 1
ATOM 2696 O O . ASN A 1 325 ? -1.187 9.942 -26.425 1.00 69.50 325 ASN A O 1
ATOM 2700 N N . GLY A 1 326 ? -1.150 9.290 -24.280 1.00 66.50 326 GLY A N 1
ATOM 2701 C CA . GLY A 1 326 ? -1.485 10.592 -23.697 1.00 66.50 326 GLY A CA 1
ATOM 2702 C C . GLY A 1 326 ? -2.975 10.944 -23.745 1.00 66.50 326 GLY A C 1
ATOM 2703 O O . GLY A 1 326 ? -3.393 11.881 -23.056 1.00 66.50 326 GLY A O 1
ATOM 2704 N N . ASP A 1 327 ? -3.782 10.184 -24.488 1.00 76.81 327 ASP A N 1
ATOM 2705 C CA . ASP A 1 327 ? -5.232 10.300 -24.499 1.00 76.81 327 ASP A CA 1
ATOM 2706 C C . ASP A 1 327 ? -5.841 9.541 -23.314 1.00 76.81 327 ASP A C 1
ATOM 2708 O O . ASP A 1 327 ? -5.999 8.321 -23.303 1.00 76.81 327 ASP A O 1
ATOM 2712 N N . LYS A 1 328 ? -6.231 10.302 -22.291 1.00 80.06 328 LYS A N 1
ATOM 2713 C CA . LYS A 1 328 ? -6.834 9.768 -21.062 1.00 80.06 328 LYS A CA 1
ATOM 2714 C C . LYS A 1 328 ? -8.260 9.245 -21.261 1.00 80.06 328 LYS A C 1
ATOM 2716 O O . LYS A 1 328 ? -8.835 8.732 -20.299 1.00 80.06 328 LYS A O 1
ATOM 2721 N N . HIS A 1 329 ? -8.860 9.450 -22.434 1.00 85.06 329 HIS A N 1
ATOM 2722 C CA . HIS A 1 329 ? -10.187 8.935 -22.786 1.00 85.06 329 HIS A CA 1
ATOM 2723 C C . HIS A 1 329 ? -10.099 7.626 -23.571 1.00 85.06 329 HIS A C 1
ATOM 2725 O O . HIS A 1 329 ? -11.096 6.913 -23.645 1.00 85.06 329 HIS A O 1
ATOM 2731 N N . ASP A 1 330 ? -8.912 7.264 -24.059 1.00 85.69 330 ASP A N 1
ATOM 2732 C CA . ASP A 1 330 ? -8.638 5.938 -24.592 1.00 85.69 330 ASP A CA 1
ATOM 2733 C C . ASP A 1 330 ? -8.423 4.945 -23.441 1.00 85.69 330 ASP A C 1
ATOM 2735 O O . ASP A 1 330 ? -7.324 4.781 -22.899 1.00 85.69 330 ASP A O 1
ATOM 2739 N N . LEU A 1 331 ? -9.517 4.301 -23.035 1.00 90.44 331 LEU A N 1
ATOM 2740 C CA . LEU A 1 331 ? -9.546 3.342 -21.933 1.00 90.44 331 LEU A CA 1
ATOM 2741 C C . LEU A 1 331 ? -9.294 1.894 -22.389 1.00 90.44 331 LEU A C 1
ATOM 2743 O O . LEU A 1 331 ? -9.583 0.960 -21.634 1.00 90.44 331 LEU A O 1
ATOM 2747 N N . ARG A 1 332 ? -8.770 1.671 -23.602 1.00 88.94 332 ARG A N 1
ATOM 2748 C CA . ARG A 1 332 ? -8.313 0.339 -24.019 1.00 88.94 332 ARG A CA 1
ATOM 2749 C C . ARG A 1 332 ? -7.154 -0.099 -23.126 1.00 88.94 332 ARG A C 1
ATOM 2751 O O . ARG A 1 332 ? -6.245 0.682 -22.851 1.00 88.94 332 ARG A O 1
ATOM 2758 N N . ILE A 1 333 ? -7.211 -1.320 -22.597 1.00 81.06 333 ILE A N 1
ATOM 2759 C CA . ILE A 1 333 ? -6.293 -1.778 -21.539 1.00 81.06 333 ILE A CA 1
ATOM 2760 C C . ILE A 1 333 ? -4.820 -1.728 -21.970 1.00 81.06 333 ILE A C 1
ATOM 2762 O O . ILE A 1 333 ? -3.938 -1.455 -21.157 1.00 81.06 333 ILE A O 1
ATOM 2766 N N . ASP A 1 334 ? -4.551 -1.947 -23.252 1.00 76.19 334 ASP A N 1
ATOM 2767 C CA . ASP A 1 334 ? -3.230 -1.878 -23.866 1.00 76.19 334 ASP A CA 1
ATOM 2768 C C . ASP A 1 334 ? -2.659 -0.455 -23.903 1.00 76.19 334 ASP A C 1
ATOM 2770 O O . ASP A 1 334 ? -1.437 -0.311 -23.961 1.00 76.19 334 ASP A O 1
ATOM 2774 N N . ASN A 1 335 ? -3.489 0.583 -23.787 1.00 80.00 335 ASN A N 1
ATOM 2775 C CA . ASN A 1 335 ? -3.055 1.970 -23.638 1.00 80.00 335 ASN A CA 1
ATOM 2776 C C . ASN A 1 335 ? -2.587 2.310 -22.208 1.00 80.00 335 ASN A C 1
ATOM 2778 O O . ASN A 1 335 ? -2.008 3.373 -21.986 1.00 80.00 335 ASN A O 1
ATOM 2782 N N . TRP A 1 336 ? -2.785 1.423 -21.228 1.00 78.81 336 TRP A N 1
ATOM 2783 C CA . TRP A 1 336 ? -2.426 1.679 -19.832 1.00 78.81 336 TRP A CA 1
ATOM 2784 C C . TRP A 1 336 ? -1.314 0.748 -19.343 1.00 78.81 336 TRP A C 1
ATOM 2786 O O . TRP A 1 336 ? -1.268 -0.440 -19.655 1.00 78.81 336 TRP A O 1
ATOM 2796 N N . LEU A 1 337 ? -0.387 1.294 -18.556 1.00 71.69 337 LEU A N 1
ATOM 2797 C CA . LEU A 1 337 ? 0.698 0.552 -17.910 1.00 71.69 337 LEU A CA 1
ATOM 2798 C C . LEU A 1 337 ? 0.693 0.797 -16.405 1.00 71.69 337 LEU A C 1
ATOM 2800 O O . LEU A 1 337 ? 0.470 1.920 -15.960 1.00 71.69 337 LEU A O 1
ATOM 2804 N N . ALA A 1 338 ? 1.014 -0.231 -15.621 1.00 62.56 338 ALA A N 1
ATOM 2805 C CA . ALA A 1 338 ? 1.309 -0.057 -14.205 1.00 62.56 338 ALA A CA 1
ATOM 2806 C C . ALA A 1 338 ? 2.606 0.741 -14.034 1.00 62.56 338 ALA A C 1
ATOM 2808 O O . ALA A 1 338 ? 3.661 0.339 -14.525 1.00 62.56 338 ALA A O 1
ATOM 2809 N N . ALA A 1 339 ? 2.538 1.855 -13.309 1.00 56.94 339 ALA A N 1
ATOM 2810 C CA . ALA A 1 339 ? 3.730 2.549 -12.855 1.00 56.94 339 ALA A CA 1
ATOM 2811 C C . ALA A 1 339 ? 4.426 1.697 -11.780 1.00 56.94 339 ALA A C 1
ATOM 2813 O O . ALA A 1 339 ? 3.854 1.448 -10.715 1.00 56.94 339 ALA A O 1
ATOM 2814 N N . CYS A 1 340 ? 5.655 1.263 -12.062 1.00 41.84 340 CYS A N 1
ATOM 2815 C CA . CYS A 1 340 ? 6.518 0.545 -11.127 1.00 41.84 340 CYS A CA 1
ATOM 2816 C C . CYS A 1 340 ? 7.638 1.485 -10.644 1.00 41.84 340 CYS A C 1
ATOM 2818 O O . CYS A 1 340 ? 8.207 2.215 -11.467 1.00 41.84 340 CYS A O 1
ATOM 2820 N N . PRO A 1 341 ? 7.982 1.504 -9.344 1.00 38.72 341 PRO A N 1
ATOM 2821 C CA . PRO A 1 341 ? 9.085 2.315 -8.865 1.00 38.72 341 PRO A CA 1
ATOM 2822 C C . PRO A 1 341 ? 10.404 1.630 -9.241 1.00 38.72 341 PRO A C 1
ATOM 2824 O O . PRO A 1 341 ? 10.848 0.697 -8.580 1.00 38.72 341 PRO A O 1
ATOM 2827 N N . SER A 1 342 ? 11.044 2.100 -10.308 1.00 38.16 342 SER A N 1
ATOM 2828 C CA . SER A 1 342 ? 12.450 1.778 -10.583 1.00 38.16 342 SER A CA 1
ATOM 2829 C C . SER A 1 342 ? 13.378 2.672 -9.759 1.00 38.16 342 SER A C 1
ATOM 2831 O O . SER A 1 342 ? 13.017 3.781 -9.361 1.00 38.16 342 SER A O 1
ATOM 2833 N N . GLU A 1 343 ? 14.608 2.221 -9.530 1.00 34.12 343 GLU A N 1
ATOM 2834 C CA . GLU A 1 343 ? 15.639 3.001 -8.838 1.00 34.12 343 GLU A CA 1
ATOM 2835 C C . GLU A 1 343 ? 15.914 4.352 -9.544 1.00 34.12 343 GLU A C 1
ATOM 2837 O O . GLU A 1 343 ? 16.104 5.367 -8.868 1.00 34.12 343 GLU A O 1
ATOM 2842 N N . ASP A 1 344 ? 15.762 4.430 -10.876 1.00 37.81 344 ASP A N 1
ATOM 2843 C CA . ASP A 1 344 ? 15.887 5.696 -11.621 1.00 37.81 344 ASP A CA 1
ATOM 2844 C C . ASP A 1 344 ? 14.645 6.599 -11.546 1.00 37.81 344 ASP A C 1
ATOM 2846 O O . ASP A 1 344 ? 14.773 7.815 -11.721 1.00 37.81 344 ASP A O 1
ATOM 2850 N N . TYR A 1 345 ? 13.456 6.064 -11.228 1.00 37.12 345 TYR A N 1
ATOM 2851 C CA . TYR A 1 345 ? 12.280 6.885 -10.902 1.00 37.12 345 TYR A CA 1
ATOM 2852 C C . TYR A 1 345 ? 12.566 7.740 -9.657 1.00 37.12 345 TYR A C 1
ATOM 2854 O O . TYR A 1 345 ? 12.266 8.932 -9.640 1.00 37.12 345 TYR A O 1
ATOM 2862 N N . PHE A 1 346 ? 13.266 7.197 -8.655 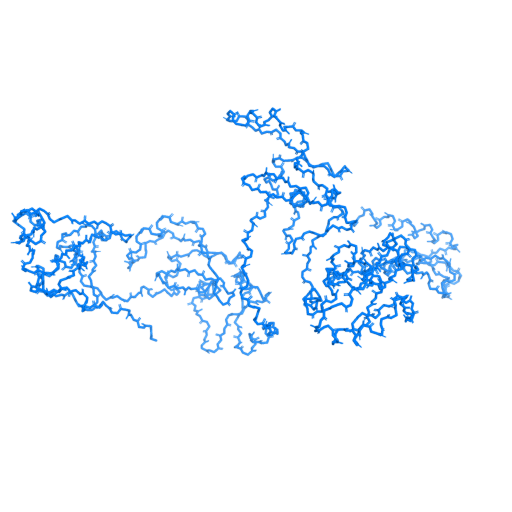1.00 35.66 346 PHE A N 1
ATOM 2863 C CA . PHE A 1 346 ? 13.703 7.970 -7.484 1.00 35.66 346 PHE A CA 1
ATOM 2864 C C . PHE A 1 346 ? 14.882 8.910 -7.775 1.00 35.66 346 PHE A C 1
ATOM 2866 O O . PHE A 1 346 ? 14.977 9.979 -7.168 1.00 35.66 346 PHE A O 1
ATOM 2873 N N . GLN A 1 347 ? 15.771 8.569 -8.716 1.00 39.22 347 GLN A N 1
ATOM 2874 C CA . GLN A 1 347 ? 16.788 9.516 -9.193 1.00 39.22 347 GLN A CA 1
ATOM 2875 C C . GLN A 1 347 ? 16.162 10.686 -9.972 1.00 39.22 347 GLN A C 1
ATOM 2877 O O . GLN A 1 347 ? 16.722 11.783 -9.980 1.00 39.22 347 GLN A O 1
ATOM 2882 N N . SER A 1 348 ? 14.981 10.487 -10.573 1.00 44.09 348 SER A N 1
ATOM 2883 C CA . SER A 1 348 ? 14.251 11.532 -11.293 1.00 44.09 348 SER A CA 1
ATOM 2884 C C . SER A 1 348 ? 13.694 12.651 -10.409 1.00 44.09 348 SER A C 1
ATOM 2886 O O . SER A 1 348 ? 13.603 13.786 -10.861 1.00 44.09 348 SER A O 1
ATOM 2888 N N . GLU A 1 349 ? 13.427 12.394 -9.124 1.00 43.72 349 GLU A N 1
ATOM 2889 C CA . GLU A 1 349 ? 12.957 13.434 -8.196 1.00 43.72 349 GLU A CA 1
ATOM 2890 C C . GLU A 1 349 ? 14.054 14.426 -7.776 1.00 43.72 349 GLU A C 1
ATOM 2892 O O . GLU A 1 349 ? 13.744 15.564 -7.405 1.00 43.72 349 GLU A O 1
ATOM 2897 N N . LYS A 1 350 ? 15.330 14.014 -7.842 1.00 53.28 350 LYS A N 1
ATOM 2898 C CA . LYS A 1 350 ? 16.492 14.865 -7.527 1.00 53.28 350 LYS A CA 1
ATOM 2899 C C . LYS A 1 350 ? 16.881 15.787 -8.681 1.00 53.28 350 LYS A C 1
ATOM 2901 O O . LYS A 1 350 ? 17.516 16.811 -8.444 1.00 53.28 350 LYS A O 1
ATOM 2906 N N . ASP A 1 351 ? 16.511 15.426 -9.906 1.00 66.38 351 ASP A N 1
ATOM 2907 C CA . ASP A 1 351 ? 16.824 16.181 -11.111 1.00 66.38 351 ASP A CA 1
ATOM 2908 C C . ASP A 1 351 ? 15.632 17.079 -11.491 1.00 66.38 351 ASP A C 1
ATOM 2910 O O . ASP A 1 351 ? 14.595 16.572 -11.931 1.00 66.38 351 ASP A O 1
ATOM 2914 N N . PRO A 1 352 ? 15.721 18.410 -11.309 1.00 66.88 352 PRO A N 1
ATOM 2915 C CA . PRO A 1 352 ? 14.582 19.303 -11.508 1.00 66.88 352 PRO A CA 1
ATOM 2916 C C . PRO A 1 352 ? 14.023 19.254 -12.938 1.00 66.88 352 PRO A C 1
ATOM 2918 O O . PRO A 1 352 ? 12.829 19.484 -13.114 1.00 66.88 352 PRO A O 1
ATOM 2921 N N . ILE A 1 353 ? 14.840 18.896 -13.937 1.00 70.62 353 ILE A N 1
ATOM 2922 C CA . ILE A 1 353 ? 14.435 18.809 -15.351 1.00 70.62 353 ILE A CA 1
ATOM 2923 C C . ILE A 1 353 ? 13.502 17.632 -15.608 1.00 70.62 353 ILE A C 1
ATOM 2925 O O . ILE A 1 353 ? 12.649 17.709 -16.490 1.00 70.62 353 ILE A O 1
ATOM 2929 N N . LYS A 1 354 ? 13.598 16.561 -14.812 1.00 72.38 354 LYS A N 1
ATOM 2930 C CA . LYS A 1 354 ? 12.753 15.375 -14.982 1.00 72.38 354 LYS A CA 1
ATOM 2931 C C . LYS A 1 354 ? 11.306 15.587 -14.499 1.00 72.38 354 LYS A C 1
ATOM 2933 O O . LYS A 1 354 ? 10.479 14.684 -14.598 1.00 72.38 354 LYS A O 1
ATOM 2938 N N . LYS A 1 355 ? 10.971 16.800 -14.035 1.00 74.19 355 LYS A N 1
ATOM 2939 C CA . LYS A 1 355 ? 9.603 17.266 -13.767 1.00 74.19 355 LYS A CA 1
ATOM 2940 C C . LYS A 1 355 ? 9.048 17.982 -14.998 1.00 74.19 355 LYS A C 1
ATOM 2942 O O . LYS A 1 355 ? 9.563 19.023 -15.400 1.00 74.19 355 LYS A O 1
ATOM 2947 N N . GLN A 1 356 ? 7.931 17.490 -15.537 1.00 78.31 356 GLN A N 1
ATOM 2948 C CA . GLN A 1 356 ? 7.319 18.031 -16.761 1.00 78.31 356 GLN A CA 1
ATOM 2949 C C . GLN A 1 356 ? 7.054 19.544 -16.702 1.00 78.31 356 GLN A C 1
ATOM 2951 O O . GLN A 1 356 ? 7.256 20.239 -17.694 1.00 78.31 356 GLN A O 1
ATOM 2956 N N . ALA A 1 357 ? 6.607 20.059 -15.552 1.00 70.69 357 ALA A N 1
ATOM 2957 C CA . ALA A 1 357 ? 6.317 21.482 -15.384 1.00 70.69 357 ALA A CA 1
ATOM 2958 C C . ALA A 1 357 ? 7.567 22.354 -15.582 1.00 70.69 357 ALA A C 1
ATOM 2960 O O . ALA A 1 357 ? 7.511 23.330 -16.321 1.00 70.69 357 ALA A O 1
ATOM 2961 N N . VAL A 1 358 ? 8.697 21.953 -14.990 1.00 73.81 358 VAL A N 1
ATOM 2962 C CA . VAL A 1 358 ? 9.983 22.660 -15.110 1.00 73.81 358 VAL A CA 1
ATOM 2963 C C . VAL A 1 358 ? 10.495 22.586 -16.547 1.00 73.81 358 VAL A C 1
ATOM 2965 O O . VAL A 1 358 ? 10.905 23.597 -17.108 1.00 73.81 358 VAL A O 1
ATOM 2968 N N . LEU A 1 359 ? 10.406 21.411 -17.179 1.00 79.38 359 LEU A N 1
ATOM 2969 C CA . LEU A 1 359 ? 10.793 21.236 -18.579 1.00 79.38 359 LEU A CA 1
ATOM 2970 C C . LEU A 1 359 ? 10.005 22.174 -19.509 1.00 79.38 359 LEU A C 1
ATOM 2972 O O . LEU A 1 359 ? 10.599 22.902 -20.298 1.00 79.38 359 LEU A O 1
ATOM 2976 N N . LYS A 1 360 ? 8.672 22.208 -19.376 1.00 81.94 360 LYS A N 1
ATOM 2977 C CA . LYS A 1 360 ? 7.781 23.066 -20.182 1.00 81.94 360 LYS A CA 1
ATOM 2978 C C . LYS A 1 360 ? 7.978 24.563 -19.940 1.00 81.94 360 LYS A C 1
ATOM 2980 O O . LYS A 1 360 ? 7.579 25.371 -20.775 1.00 81.94 360 LYS A O 1
ATOM 2985 N N . GLU A 1 361 ? 8.556 24.937 -18.805 1.00 77.12 361 GLU A N 1
ATOM 2986 C CA . GLU A 1 361 ? 8.895 26.322 -18.482 1.00 77.12 361 GLU A CA 1
ATOM 2987 C C . GLU A 1 361 ? 10.203 26.779 -19.151 1.00 77.12 361 GLU A C 1
ATOM 2989 O O . GLU A 1 361 ? 10.430 27.981 -19.296 1.00 77.12 361 GLU A O 1
ATOM 2994 N N . LEU 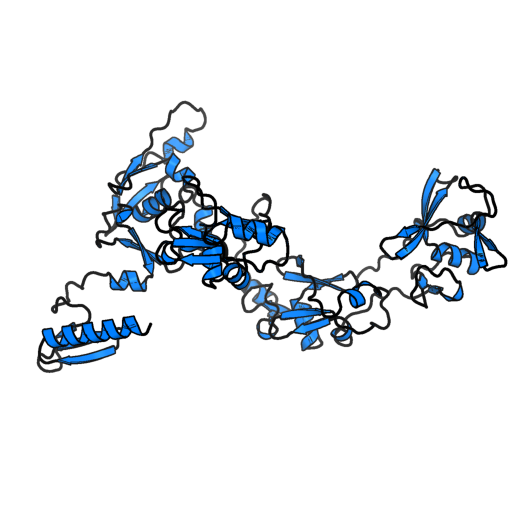A 1 362 ? 11.087 25.843 -19.505 1.00 74.31 362 LEU A N 1
ATOM 2995 C CA . LEU A 1 362 ? 12.423 26.118 -20.045 1.00 74.31 362 LEU A CA 1
ATOM 2996 C C . LEU A 1 362 ? 12.474 25.948 -21.565 1.00 74.31 362 LEU A C 1
ATOM 2998 O O . LEU A 1 362 ? 13.048 26.779 -22.267 1.00 74.31 362 LEU A O 1
ATOM 3002 N N . ILE A 1 363 ? 11.852 24.886 -22.076 1.00 77.81 363 ILE A N 1
ATOM 3003 C CA . ILE A 1 363 ? 11.898 24.525 -23.491 1.00 77.81 363 ILE A CA 1
ATOM 3004 C C . ILE A 1 363 ? 10.493 24.369 -24.072 1.00 77.81 363 ILE A C 1
ATOM 3006 O O . ILE A 1 363 ? 9.524 24.039 -23.385 1.00 77.81 363 ILE A O 1
ATOM 3010 N N . HIS A 1 364 ? 10.382 24.613 -25.367 1.00 82.12 364 HIS A N 1
ATOM 3011 C CA . HIS A 1 364 ? 9.264 24.224 -26.201 1.00 82.12 364 HIS A CA 1
ATOM 3012 C C . HIS A 1 364 ? 9.683 23.018 -27.043 1.00 82.12 364 HIS A C 1
ATOM 3014 O O . HIS A 1 364 ? 10.820 22.934 -27.494 1.00 82.12 364 HIS A O 1
ATOM 3020 N N . TYR A 1 365 ? 8.773 22.069 -27.209 1.00 84.62 365 TYR A N 1
ATOM 3021 C CA . TYR A 1 365 ? 8.944 20.907 -28.067 1.00 84.62 365 TYR A CA 1
ATOM 3022 C C . TYR A 1 365 ? 7.722 20.828 -28.970 1.00 84.62 365 TYR A C 1
ATOM 3024 O O . TYR A 1 365 ? 6.595 20.910 -28.467 1.00 84.62 365 TYR A O 1
ATOM 3032 N N . ASP A 1 366 ? 7.950 20.678 -30.270 1.00 79.88 366 ASP A N 1
ATOM 3033 C CA . ASP A 1 366 ? 6.893 20.443 -31.246 1.00 79.88 366 ASP A CA 1
ATOM 3034 C C . ASP A 1 366 ? 6.756 18.931 -31.516 1.00 79.88 366 ASP A C 1
ATOM 3036 O O . ASP A 1 366 ? 7.659 18.320 -32.094 1.00 79.88 366 ASP A O 1
ATOM 3040 N N . PRO A 1 367 ? 5.625 18.306 -31.134 1.00 77.31 367 PRO A N 1
ATOM 3041 C CA . PRO A 1 367 ? 5.397 16.876 -31.329 1.00 77.31 367 PRO A CA 1
ATOM 3042 C C . PRO A 1 367 ? 5.404 16.404 -32.790 1.00 77.31 367 PRO A C 1
ATOM 3044 O O . PRO A 1 367 ? 5.677 15.226 -33.030 1.00 77.31 367 PRO A O 1
ATOM 3047 N N . HIS A 1 368 ? 5.097 17.286 -33.751 1.00 67.25 368 HIS A N 1
ATOM 3048 C CA . HIS A 1 368 ? 4.976 16.932 -35.171 1.00 67.25 368 HIS A CA 1
ATOM 3049 C C . HIS A 1 368 ? 6.317 16.971 -35.900 1.00 67.25 368 HIS A C 1
ATOM 3051 O O . HIS A 1 368 ? 6.527 16.196 -36.832 1.00 67.25 368 HIS A O 1
ATOM 3057 N N . THR A 1 369 ? 7.227 17.845 -35.469 1.00 75.50 369 THR A N 1
ATOM 3058 C CA . THR A 1 369 ? 8.564 17.995 -36.063 1.00 75.50 369 THR A CA 1
ATOM 3059 C C . THR A 1 369 ? 9.657 17.328 -35.230 1.00 75.50 369 THR A C 1
ATOM 3061 O O . THR A 1 369 ? 10.689 16.947 -35.770 1.00 75.50 369 THR A O 1
ATOM 3064 N N . GLY A 1 370 ? 9.433 17.121 -33.928 1.00 74.50 370 GLY A N 1
ATOM 3065 C CA . GLY A 1 370 ? 10.413 16.527 -33.017 1.00 74.50 370 GLY A CA 1
ATOM 3066 C C . GLY A 1 370 ? 11.506 17.501 -32.560 1.00 74.50 370 GLY A C 1
ATOM 3067 O O . GLY A 1 370 ? 12.479 17.070 -31.940 1.00 74.50 370 GLY A O 1
ATOM 3068 N N . ILE A 1 371 ? 11.358 18.794 -32.869 1.00 80.69 371 ILE A N 1
ATOM 3069 C CA . ILE A 1 371 ? 12.353 19.843 -32.622 1.00 80.69 371 ILE A CA 1
ATOM 3070 C C . ILE A 1 371 ? 12.121 20.489 -31.252 1.00 80.69 371 ILE A C 1
ATOM 3072 O O . ILE A 1 371 ? 10.982 20.722 -30.838 1.00 80.69 371 ILE A O 1
ATOM 3076 N N . PHE A 1 372 ? 13.218 20.814 -30.563 1.00 80.06 372 PHE A N 1
ATOM 3077 C CA . PHE A 1 372 ? 13.210 21.577 -29.319 1.00 80.06 372 PHE A CA 1
ATOM 3078 C C . PHE A 1 372 ? 13.667 23.021 -29.569 1.00 80.06 372 PHE A C 1
ATOM 3080 O O . PHE A 1 372 ? 14.605 23.282 -30.317 1.00 80.06 372 PHE A O 1
ATOM 3087 N N . THR A 1 373 ? 13.014 23.980 -28.922 1.00 76.44 373 THR A N 1
ATOM 3088 C CA . THR A 1 373 ? 13.383 25.401 -28.937 1.00 76.44 373 THR A CA 1
ATOM 3089 C C . THR A 1 373 ? 13.338 25.967 -27.521 1.00 76.44 373 THR A C 1
ATOM 3091 O O . THR A 1 373 ? 12.664 25.431 -26.642 1.00 76.44 373 THR A O 1
ATOM 3094 N N . LEU A 1 374 ? 14.076 27.042 -27.242 1.00 71.31 374 LEU A N 1
ATOM 3095 C CA . LEU A 1 374 ? 13.988 27.715 -25.941 1.00 71.31 374 LEU A CA 1
ATOM 3096 C C . LEU A 1 374 ? 12.714 28.556 -25.871 1.00 71.31 374 LEU A C 1
ATOM 3098 O O . LEU A 1 374 ? 12.361 29.240 -26.832 1.00 71.31 374 LEU A O 1
ATOM 3102 N N . ARG A 1 375 ? 12.045 28.563 -24.714 1.00 67.50 375 ARG A N 1
ATOM 3103 C CA . ARG A 1 375 ? 10.985 29.546 -24.462 1.00 67.50 375 ARG A CA 1
ATOM 3104 C C . ARG A 1 375 ? 11.608 30.862 -24.005 1.00 67.50 375 ARG A C 1
ATOM 3106 O O . ARG A 1 375 ? 12.292 30.898 -22.985 1.00 67.50 375 ARG A O 1
ATOM 3113 N N . GLN A 1 376 ? 11.340 31.948 -24.733 1.00 55.12 376 GLN A N 1
ATOM 3114 C CA . GLN A 1 376 ? 11.701 33.295 -24.285 1.00 55.12 376 GLN A CA 1
ATOM 3115 C C . GLN A 1 376 ? 10.970 33.624 -22.973 1.00 55.12 376 GLN A C 1
ATOM 3117 O O . GLN A 1 376 ? 9.767 33.388 -22.846 1.00 55.12 376 GLN A O 1
ATOM 3122 N N . ARG A 1 377 ? 11.693 34.167 -21.987 1.00 55.00 377 ARG A N 1
ATOM 3123 C CA . ARG A 1 377 ? 11.125 34.651 -20.718 1.00 55.00 377 ARG A CA 1
ATOM 3124 C C . ARG A 1 377 ? 11.228 36.170 -20.636 1.00 55.00 377 ARG A C 1
ATOM 3126 O O . ARG A 1 377 ? 12.223 36.745 -21.059 1.00 55.00 377 ARG A O 1
ATOM 3133 N N . ASN A 1 378 ? 10.225 36.806 -20.029 1.00 45.16 378 ASN A N 1
ATOM 3134 C CA . ASN A 1 378 ? 10.235 38.243 -19.744 1.00 45.16 378 ASN A CA 1
ATOM 3135 C C . ASN A 1 378 ? 11.185 38.560 -18.569 1.00 45.16 378 ASN A C 1
ATOM 3137 O O . ASN A 1 378 ? 10.922 38.206 -17.420 1.00 45.16 378 ASN A O 1
ATOM 3141 N N . LEU A 1 379 ? 12.284 39.253 -18.873 1.00 47.56 379 LEU A N 1
ATOM 3142 C CA . LEU A 1 379 ? 13.495 39.448 -18.054 1.00 47.56 379 LEU A CA 1
ATOM 3143 C C . LEU A 1 379 ? 13.394 40.511 -16.930 1.00 47.56 379 LEU A C 1
ATOM 3145 O O . LEU A 1 379 ? 14.353 41.237 -16.687 1.00 47.56 379 LEU A O 1
ATOM 3149 N N . LYS A 1 380 ? 12.260 40.660 -16.231 1.00 43.53 380 LYS A N 1
ATOM 3150 C CA . LYS A 1 380 ? 12.056 41.802 -15.300 1.00 43.53 380 LYS A CA 1
ATOM 3151 C C . LYS A 1 380 ? 12.186 41.519 -13.792 1.00 43.53 380 LYS A C 1
ATOM 3153 O O . LYS A 1 380 ? 11.973 42.438 -13.005 1.00 43.53 380 LYS A O 1
ATOM 3158 N N . ARG A 1 381 ? 12.534 40.309 -13.333 1.00 43.59 381 ARG A N 1
ATOM 3159 C CA . ARG A 1 381 ? 12.652 40.021 -11.883 1.00 43.59 381 ARG A CA 1
ATOM 3160 C C . ARG A 1 381 ? 14.106 40.017 -11.395 1.00 43.59 381 ARG A C 1
ATOM 3162 O O . ARG A 1 381 ? 14.915 39.182 -11.791 1.00 43.59 381 ARG A O 1
ATOM 3169 N N . LYS A 1 382 ? 14.428 40.953 -10.492 1.00 35.91 382 LYS A N 1
ATOM 3170 C CA . LYS A 1 382 ? 15.690 40.992 -9.730 1.00 35.91 382 LYS A CA 1
ATOM 3171 C C . LYS A 1 382 ? 15.778 39.732 -8.854 1.00 35.91 382 LYS A C 1
ATOM 3173 O O . LYS A 1 382 ? 14.992 39.581 -7.926 1.00 35.91 382 LYS A O 1
ATOM 3178 N N . GLY A 1 383 ? 16.710 38.834 -9.179 1.00 44.22 383 GLY A N 1
ATOM 3179 C CA . GLY A 1 383 ? 16.951 37.566 -8.470 1.00 44.22 383 GLY A CA 1
ATOM 3180 C C . GLY A 1 383 ? 17.342 36.400 -9.390 1.00 44.22 383 GLY A C 1
ATOM 3181 O O . GLY A 1 383 ? 18.062 35.501 -8.968 1.00 44.22 383 GLY A O 1
ATOM 3182 N N . ASP A 1 384 ? 16.964 36.460 -10.671 1.00 43.94 384 ASP A N 1
ATOM 3183 C CA . ASP A 1 384 ? 17.154 35.361 -11.636 1.00 43.94 384 ASP A CA 1
ATOM 3184 C C . ASP A 1 384 ? 18.523 35.354 -12.349 1.00 43.94 384 ASP A C 1
ATOM 3186 O O . ASP A 1 384 ? 18.788 34.501 -13.199 1.00 43.94 384 ASP A O 1
ATOM 3190 N N . ALA A 1 385 ? 19.433 36.265 -11.987 1.00 39.97 385 ALA A N 1
ATOM 3191 C CA . ALA A 1 385 ? 20.754 36.382 -12.613 1.00 39.97 385 ALA A CA 1
ATOM 3192 C C . ALA A 1 385 ? 21.570 35.072 -12.541 1.00 39.97 385 ALA A C 1
ATOM 3194 O O . ALA A 1 385 ? 22.286 34.752 -13.483 1.00 39.97 385 ALA A O 1
ATOM 3195 N N . GLY A 1 386 ? 21.399 34.266 -11.484 1.00 42.12 386 GLY A N 1
ATOM 3196 C CA . GLY A 1 386 ? 22.064 32.963 -11.341 1.00 42.12 386 GLY A CA 1
ATOM 3197 C C . GLY A 1 386 ? 21.452 31.816 -12.161 1.00 42.12 386 GLY A C 1
ATOM 3198 O O . GLY A 1 386 ? 22.146 30.839 -12.446 1.00 42.12 386 GLY A O 1
ATOM 3199 N N . LEU A 1 387 ? 20.177 31.919 -12.564 1.00 43.03 387 LEU A N 1
ATOM 3200 C CA . LEU A 1 387 ? 19.539 30.962 -13.482 1.00 43.03 387 LEU A CA 1
ATOM 3201 C C . LEU A 1 387 ? 19.923 31.265 -14.941 1.00 43.03 387 LEU A C 1
ATOM 3203 O O . LEU A 1 387 ? 20.101 30.344 -15.738 1.00 43.03 387 LEU A O 1
ATOM 3207 N N . ASN A 1 388 ? 20.108 32.551 -15.263 1.00 43.53 388 ASN A N 1
ATOM 3208 C CA . ASN A 1 388 ? 20.458 33.032 -16.600 1.00 43.53 388 ASN A CA 1
ATOM 3209 C C . ASN A 1 388 ? 21.855 32.582 -17.060 1.00 43.53 388 ASN A C 1
ATOM 3211 O O . ASN A 1 388 ? 22.000 32.171 -18.207 1.00 43.53 388 ASN A O 1
ATOM 3215 N N . THR A 1 389 ? 22.867 32.543 -16.186 1.00 41.19 389 THR A N 1
ATOM 3216 C CA . THR A 1 389 ? 24.232 32.116 -16.571 1.00 41.19 389 THR A CA 1
ATOM 3217 C C . THR A 1 389 ? 24.375 30.603 -16.789 1.00 41.19 389 THR A C 1
ATOM 3219 O O . THR A 1 389 ? 25.372 30.155 -17.345 1.00 41.19 389 THR A O 1
ATOM 3222 N N . ARG A 1 390 ? 23.401 29.788 -16.350 1.00 42.56 390 ARG A N 1
ATOM 3223 C CA . ARG A 1 390 ? 23.409 28.318 -16.534 1.00 42.56 390 ARG A CA 1
ATOM 3224 C C . ARG A 1 390 ? 22.574 27.846 -17.728 1.00 42.56 390 ARG A C 1
ATOM 3226 O O . ARG A 1 390 ? 22.670 26.680 -18.106 1.00 42.56 390 ARG A O 1
ATOM 3233 N N . LEU A 1 391 ? 21.764 28.729 -18.315 1.00 44.22 391 LEU A N 1
ATOM 3234 C CA . LEU A 1 391 ? 20.954 28.446 -19.506 1.00 44.22 391 LEU A CA 1
ATOM 3235 C C . LEU A 1 391 ? 21.665 28.798 -20.821 1.00 44.22 391 LEU A C 1
ATOM 3237 O O . LEU A 1 391 ? 21.273 28.300 -21.870 1.00 44.22 391 LEU A O 1
ATOM 3241 N N . THR A 1 392 ? 22.753 29.569 -20.773 1.00 37.91 392 THR A N 1
ATOM 3242 C CA . THR A 1 392 ? 23.524 30.046 -21.939 1.00 37.91 392 THR A CA 1
ATOM 3243 C C . THR A 1 392 ? 24.359 28.979 -22.662 1.00 37.91 392 THR A C 1
ATOM 3245 O O . THR A 1 392 ? 25.101 29.313 -23.577 1.00 37.91 392 THR A O 1
ATOM 3248 N N . LYS A 1 393 ? 24.231 27.692 -22.309 1.00 43.53 393 LYS A N 1
ATOM 3249 C CA . LYS A 1 393 ? 24.857 26.563 -23.032 1.00 43.53 393 LYS A CA 1
ATOM 3250 C C . LYS A 1 393 ? 23.856 25.523 -23.552 1.00 43.53 393 LYS A C 1
ATOM 3252 O O . LYS A 1 393 ? 24.248 24.422 -23.917 1.00 43.53 393 LYS A O 1
ATOM 3257 N N . ALA A 1 394 ? 22.560 25.826 -23.535 1.00 45.66 394 ALA A N 1
ATOM 3258 C CA . ALA A 1 394 ? 21.554 24.936 -24.100 1.00 45.66 394 ALA A CA 1
ATOM 3259 C C . ALA A 1 394 ? 21.493 25.137 -25.620 1.00 45.66 394 ALA A C 1
ATOM 3261 O O . ALA A 1 394 ? 20.870 26.092 -26.071 1.00 45.66 394 ALA A O 1
ATOM 3262 N N . GLU A 1 395 ? 22.127 24.265 -26.407 1.00 52.25 395 GLU A N 1
ATOM 3263 C CA . GLU A 1 395 ? 21.887 24.184 -27.854 1.00 52.25 395 GLU A CA 1
ATOM 3264 C C . GLU A 1 395 ? 20.525 23.503 -28.089 1.00 52.25 395 GLU A C 1
ATOM 3266 O O . GLU A 1 395 ? 20.408 22.285 -27.923 1.00 52.25 395 GLU A O 1
ATOM 3271 N N . PRO A 1 396 ? 19.450 24.243 -28.429 1.00 50.53 396 PRO A N 1
ATOM 3272 C CA . PRO A 1 396 ? 18.091 23.696 -28.420 1.00 50.53 396 PRO A CA 1
ATOM 3273 C C . PRO A 1 396 ? 17.845 22.776 -29.619 1.00 50.53 396 PRO A C 1
ATOM 3275 O O . PRO A 1 396 ? 17.026 21.869 -29.533 1.00 50.53 396 PRO A O 1
ATOM 3278 N N . GLY A 1 397 ? 18.629 22.929 -30.693 1.00 55.09 397 GLY A N 1
ATOM 3279 C CA . GLY A 1 397 ? 18.669 21.979 -31.810 1.00 55.09 397 GLY A CA 1
ATOM 3280 C C . GLY A 1 397 ? 19.208 20.600 -31.418 1.00 55.09 397 GLY A C 1
ATOM 3281 O O . GLY A 1 397 ? 19.070 19.641 -32.177 1.00 55.09 397 GLY A O 1
ATOM 3282 N N . GLY A 1 398 ? 19.771 20.486 -30.212 1.00 62.69 398 GLY A N 1
ATOM 3283 C CA .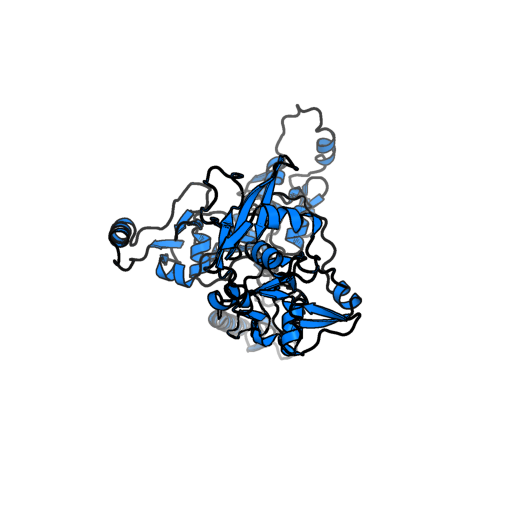 GLY A 1 398 ? 20.486 19.316 -29.754 1.00 62.69 398 GLY A CA 1
ATOM 3284 C C . GLY A 1 398 ? 21.774 19.083 -30.537 1.00 62.69 398 GLY A C 1
ATOM 3285 O O . GLY A 1 398 ? 22.017 19.670 -31.586 1.00 62.69 398 GLY A O 1
ATOM 3286 N N . PHE A 1 399 ? 22.599 18.189 -30.022 1.00 75.00 399 PHE A N 1
ATOM 3287 C CA . PHE A 1 399 ? 23.815 17.752 -30.682 1.00 75.00 399 PHE A CA 1
ATOM 3288 C C . PHE A 1 399 ? 23.800 16.236 -30.824 1.00 75.00 399 PHE A C 1
ATOM 3290 O O . PHE A 1 399 ? 23.161 15.497 -30.063 1.00 75.00 399 PHE A O 1
ATOM 3297 N N . ARG A 1 400 ? 24.511 15.755 -31.837 1.00 77.56 400 ARG A N 1
ATOM 3298 C CA . ARG A 1 400 ? 24.602 14.331 -32.124 1.00 77.56 400 ARG A CA 1
ATOM 3299 C C . ARG A 1 400 ? 25.745 13.716 -31.325 1.00 77.56 400 ARG A C 1
ATOM 3301 O O . ARG A 1 400 ? 26.891 14.134 -31.454 1.00 77.56 400 ARG A O 1
ATOM 3308 N N . ARG A 1 401 ? 25.451 12.652 -30.575 1.00 76.81 401 ARG A N 1
ATOM 3309 C CA . ARG A 1 401 ? 26.467 11.774 -29.978 1.00 76.81 401 ARG A CA 1
ATOM 3310 C C . ARG A 1 401 ? 26.197 10.336 -30.405 1.00 76.81 401 ARG A C 1
ATOM 3312 O O . ARG A 1 401 ? 25.162 9.754 -30.076 1.00 76.81 401 ARG A O 1
ATOM 3319 N N . ASN A 1 402 ? 27.132 9.752 -31.152 1.00 78.12 402 ASN A N 1
ATOM 3320 C CA . ASN A 1 402 ? 26.975 8.460 -31.825 1.00 78.12 402 ASN A CA 1
ATOM 3321 C C . ASN A 1 402 ? 25.743 8.442 -32.756 1.00 78.12 402 ASN A C 1
ATOM 3323 O O . ASN A 1 402 ? 25.664 9.206 -33.724 1.00 78.12 402 ASN A O 1
ATOM 3327 N N . ARG A 1 403 ? 24.782 7.551 -32.486 1.00 77.75 403 ARG A N 1
ATOM 3328 C CA . ARG A 1 403 ? 23.535 7.428 -33.252 1.00 77.75 403 ARG A CA 1
ATOM 3329 C C . ARG A 1 403 ? 22.417 8.330 -32.724 1.00 77.75 403 ARG A C 1
ATOM 3331 O O . ARG A 1 403 ? 21.411 8.463 -33.401 1.00 77.75 403 ARG A O 1
ATOM 3338 N N . TYR A 1 404 ? 22.572 8.966 -31.567 1.00 77.81 404 TYR A N 1
ATOM 3339 C CA . TYR A 1 404 ? 21.458 9.598 -30.865 1.00 77.81 404 TYR A CA 1
ATOM 3340 C C . TYR A 1 404 ? 21.580 11.123 -30.785 1.00 77.81 404 TYR A C 1
ATOM 3342 O O . TYR A 1 404 ? 22.687 11.666 -30.755 1.00 77.81 404 TYR A O 1
ATOM 3350 N N . HIS A 1 405 ? 20.428 11.797 -30.717 1.00 81.31 405 HIS A N 1
ATOM 3351 C CA . HIS A 1 405 ? 20.333 13.229 -30.425 1.00 81.31 405 HIS A CA 1
ATOM 3352 C C . HIS A 1 405 ? 20.242 13.475 -28.916 1.00 81.31 405 HIS A C 1
ATOM 3354 O O . HIS A 1 405 ? 19.504 12.784 -28.204 1.00 81.31 405 HIS A O 1
ATOM 3360 N N . TYR A 1 406 ? 20.990 14.470 -28.446 1.00 82.88 406 TYR A N 1
ATOM 3361 C CA . TYR A 1 406 ? 20.991 14.933 -27.064 1.00 82.88 406 TYR A CA 1
ATOM 3362 C C . TYR A 1 406 ? 20.666 16.422 -27.002 1.00 82.88 406 TYR A C 1
ATOM 3364 O O . TYR A 1 406 ? 21.068 17.174 -27.880 1.00 82.88 406 TYR A O 1
ATOM 3372 N N . CYS A 1 407 ? 19.988 16.863 -25.947 1.00 78.25 407 CYS A N 1
ATOM 3373 C CA . CYS A 1 407 ? 19.808 18.279 -25.640 1.00 78.25 407 CYS A CA 1
ATOM 3374 C C . CYS A 1 407 ? 20.415 18.587 -24.272 1.00 78.25 407 CYS A C 1
ATOM 3376 O O . CYS A 1 407 ? 20.161 17.874 -23.295 1.00 78.25 407 CYS A O 1
ATOM 3378 N N . THR A 1 408 ? 21.167 19.680 -24.192 1.00 76.75 408 THR A N 1
ATOM 3379 C CA . THR A 1 408 ? 21.695 20.193 -22.928 1.00 76.75 408 THR A CA 1
ATOM 3380 C C . THR A 1 408 ? 20.657 21.095 -22.273 1.00 76.75 408 THR A C 1
ATOM 3382 O O . THR A 1 408 ? 20.226 22.089 -22.853 1.00 76.75 408 THR A O 1
ATOM 3385 N N . VAL A 1 409 ? 20.255 20.776 -21.044 1.00 72.31 409 VAL A N 1
ATOM 3386 C CA . VAL A 1 409 ? 19.317 21.583 -20.251 1.00 72.31 409 VAL A CA 1
ATOM 3387 C C . VAL A 1 409 ? 19.920 21.782 -18.860 1.00 72.31 409 VAL A C 1
ATOM 3389 O O . VAL A 1 409 ? 20.350 20.821 -18.226 1.00 72.31 409 VAL A O 1
ATOM 3392 N N . LEU A 1 410 ? 20.005 23.036 -18.395 1.00 69.62 410 LEU A N 1
ATOM 3393 C CA . LEU A 1 410 ? 20.686 23.439 -17.146 1.00 69.62 410 LEU A CA 1
ATOM 3394 C C . LEU A 1 410 ? 22.107 22.849 -16.980 1.00 69.62 410 LEU A C 1
ATOM 3396 O O . LEU A 1 410 ? 22.496 22.458 -15.879 1.00 69.62 410 LEU A O 1
ATOM 3400 N N . GLY A 1 411 ? 22.878 22.771 -18.069 1.00 67.44 411 GLY A N 1
ATOM 3401 C CA . GLY A 1 411 ? 24.264 22.288 -18.050 1.00 67.44 411 GLY A CA 1
ATOM 3402 C C . GLY A 1 411 ? 24.430 20.766 -17.975 1.00 67.44 411 GLY A C 1
ATOM 3403 O O . GLY A 1 411 ? 25.528 20.300 -17.682 1.00 67.44 411 GLY A O 1
ATOM 3404 N N . LYS A 1 412 ? 23.365 19.992 -18.221 1.00 75.62 412 LYS A N 1
ATOM 3405 C CA . LYS A 1 412 ? 23.412 18.527 -18.290 1.00 75.62 412 LYS A CA 1
ATOM 3406 C C . LYS A 1 412 ? 22.763 18.013 -19.571 1.00 75.62 412 LYS A C 1
ATOM 3408 O O . LYS A 1 412 ? 21.737 18.540 -19.999 1.00 75.62 412 LYS A O 1
ATOM 3413 N N . ASP A 1 413 ? 23.347 16.965 -20.140 1.00 80.25 413 ASP A N 1
ATOM 3414 C CA . ASP A 1 413 ? 22.895 16.379 -21.399 1.00 80.25 413 ASP A CA 1
ATOM 3415 C C . ASP A 1 413 ? 21.849 15.293 -21.166 1.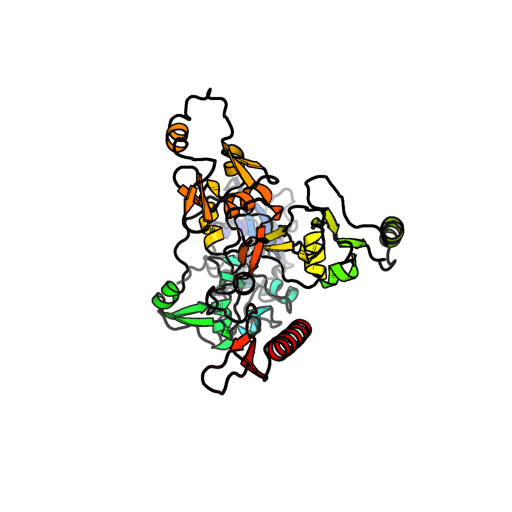00 80.25 413 ASP A C 1
ATOM 3417 O O . ASP A 1 413 ? 22.026 14.387 -20.345 1.00 80.25 413 ASP A O 1
ATOM 3421 N N . TYR A 1 414 ? 20.767 15.354 -21.936 1.00 83.44 414 TYR A N 1
ATOM 3422 C CA . TYR A 1 414 ? 19.693 14.369 -21.912 1.00 83.44 414 TYR A CA 1
ATOM 3423 C C . TYR A 1 414 ? 19.394 13.881 -23.314 1.00 83.44 414 TYR A C 1
ATOM 3425 O O . TYR A 1 414 ? 19.479 14.634 -24.278 1.00 83.44 414 TYR A O 1
ATOM 3433 N N . HIS A 1 415 ? 18.988 12.623 -23.419 1.00 86.00 415 HIS A N 1
ATOM 3434 C CA . HIS A 1 415 ? 18.551 12.054 -24.681 1.00 86.00 415 HIS A CA 1
ATOM 3435 C C . HIS A 1 415 ? 17.290 12.776 -25.174 1.00 86.00 415 HIS A C 1
ATOM 3437 O O . HIS A 1 415 ? 16.299 12.861 -24.441 1.00 86.00 415 HIS A O 1
ATOM 3443 N N . SER A 1 416 ? 17.300 13.265 -26.413 1.00 86.25 416 SER A N 1
ATOM 3444 C CA . SER A 1 416 ? 16.193 14.052 -26.965 1.00 86.25 416 SER A CA 1
ATOM 3445 C C . SER A 1 416 ? 14.883 13.260 -26.976 1.00 86.25 416 SER A C 1
ATOM 3447 O O . SER A 1 416 ? 13.845 13.796 -26.598 1.00 86.25 416 SER A O 1
ATOM 3449 N N . SER A 1 417 ? 14.926 11.954 -27.265 1.00 84.69 417 SER A N 1
ATOM 3450 C CA . SER A 1 417 ? 13.732 11.094 -27.194 1.00 84.69 417 SER A CA 1
ATOM 3451 C C . SER A 1 417 ? 13.135 10.991 -25.782 1.00 84.69 417 SER A C 1
ATOM 3453 O O . SER A 1 417 ? 11.919 10.925 -25.625 1.00 84.69 417 SER A O 1
ATOM 3455 N N . HIS A 1 418 ? 13.965 11.038 -24.734 1.00 86.75 418 HIS A N 1
ATOM 3456 C CA . HIS A 1 418 ? 13.496 10.974 -23.346 1.00 86.75 418 HIS A CA 1
ATOM 3457 C C . HIS A 1 418 ? 12.885 12.305 -22.903 1.00 86.75 418 HIS A C 1
ATOM 3459 O O . HIS A 1 418 ? 11.888 12.316 -22.179 1.00 86.75 418 HIS A O 1
ATOM 3465 N N . LEU A 1 419 ? 13.444 13.427 -23.370 1.00 85.25 419 LEU A N 1
ATOM 3466 C CA . LEU A 1 419 ? 12.856 14.749 -23.163 1.00 85.25 419 LEU A CA 1
ATOM 3467 C C . LEU A 1 419 ? 11.525 14.896 -23.906 1.00 85.25 419 LEU A C 1
ATOM 3469 O O . LEU A 1 419 ? 10.580 15.408 -23.314 1.00 85.25 419 LEU A O 1
ATOM 3473 N N . ALA A 1 420 ? 11.422 14.408 -25.146 1.00 83.25 420 ALA A N 1
ATOM 3474 C CA . ALA A 1 420 ? 10.175 14.390 -25.919 1.00 83.25 420 ALA A CA 1
ATOM 3475 C C . ALA A 1 420 ? 9.089 13.597 -25.179 1.00 83.25 420 ALA A C 1
ATOM 3477 O O . ALA A 1 420 ? 7.973 14.082 -24.975 1.00 83.25 420 ALA A O 1
ATOM 3478 N N . TRP A 1 421 ? 9.452 12.409 -24.686 1.00 81.69 421 TRP A N 1
ATOM 3479 C CA . TRP A 1 421 ? 8.563 11.553 -23.905 1.00 81.69 421 TRP A CA 1
ATOM 3480 C C . TRP A 1 421 ? 8.068 12.239 -22.629 1.00 81.69 421 TRP A C 1
ATOM 3482 O O . TRP A 1 421 ? 6.864 12.292 -22.373 1.00 81.69 421 TRP A O 1
ATOM 3492 N N . LEU A 1 422 ? 8.979 12.839 -21.857 1.00 82.94 422 LEU A N 1
ATOM 3493 C CA . LEU A 1 422 ? 8.618 13.606 -20.666 1.00 82.94 422 LEU A CA 1
ATOM 3494 C C . LEU A 1 422 ? 7.739 14.816 -21.014 1.00 82.94 422 LEU A C 1
ATOM 3496 O O . LEU A 1 422 ? 6.775 15.106 -20.301 1.00 82.94 422 LEU A O 1
ATOM 3500 N N . TYR A 1 423 ? 8.036 15.523 -22.104 1.00 81.94 423 TYR A N 1
ATOM 3501 C CA . TYR A 1 423 ? 7.288 16.704 -22.525 1.00 81.94 423 TYR A CA 1
ATOM 3502 C C . TYR A 1 423 ? 5.828 16.366 -22.844 1.00 81.94 423 TYR A C 1
ATOM 3504 O O . TYR A 1 423 ? 4.919 17.046 -22.353 1.00 81.94 423 TYR A O 1
ATOM 3512 N N . CYS A 1 424 ? 5.595 15.294 -23.601 1.00 73.56 424 CYS A N 1
ATOM 3513 C CA . CYS A 1 424 ? 4.262 14.859 -24.014 1.00 73.56 424 CYS A CA 1
ATOM 3514 C C . CYS A 1 424 ? 3.510 14.126 -22.896 1.00 73.56 424 CYS A C 1
ATOM 3516 O O . CYS A 1 424 ? 2.402 14.529 -22.540 1.00 73.56 424 CYS A O 1
ATOM 3518 N N . TYR A 1 425 ? 4.123 13.110 -22.288 1.00 66.31 425 TYR A N 1
ATOM 3519 C CA . TYR A 1 425 ? 3.435 12.186 -21.377 1.00 66.31 425 TYR A CA 1
ATOM 3520 C C . TYR A 1 425 ? 3.593 12.525 -19.896 1.00 66.31 425 TYR A C 1
ATOM 3522 O O . TYR A 1 425 ? 2.888 11.979 -19.051 1.00 66.31 425 TYR A O 1
ATOM 3530 N N . GLY A 1 426 ? 4.486 13.456 -19.561 1.00 65.94 426 GLY A N 1
ATOM 3531 C CA . GLY A 1 426 ? 4.671 13.942 -18.194 1.00 65.94 426 GLY A CA 1
ATOM 3532 C C . GLY A 1 426 ? 5.372 12.972 -17.256 1.00 65.94 426 GLY A C 1
ATOM 3533 O O . GLY A 1 426 ? 5.483 13.247 -16.063 1.00 65.94 426 GLY A O 1
ATOM 3534 N N . VAL A 1 427 ? 5.877 11.872 -17.803 1.00 65.50 427 VAL A N 1
ATOM 3535 C CA . VAL A 1 427 ? 6.626 10.851 -17.086 1.00 65.50 427 VAL A CA 1
ATOM 3536 C C . VAL A 1 427 ? 8.008 10.728 -17.703 1.00 65.50 427 VAL A C 1
ATOM 3538 O O . VAL A 1 427 ? 8.154 10.718 -18.925 1.00 65.50 427 VAL A O 1
ATOM 3541 N N . TRP A 1 428 ? 9.035 10.637 -16.862 1.00 74.56 428 TRP A N 1
ATOM 3542 C CA . TRP A 1 428 ? 10.332 10.178 -17.343 1.00 74.56 428 TRP A CA 1
ATOM 3543 C C . TRP A 1 428 ? 10.192 8.704 -17.750 1.00 74.56 428 TRP A C 1
ATOM 3545 O O . TRP A 1 428 ? 9.470 7.975 -17.060 1.00 74.56 428 TRP A O 1
ATOM 3555 N N . PRO A 1 429 ? 10.833 8.248 -18.838 1.00 67.25 429 PRO A N 1
ATOM 3556 C CA . PRO A 1 429 ? 10.745 6.853 -19.261 1.00 67.25 429 PRO A CA 1
ATOM 3557 C C . PRO A 1 429 ? 11.094 5.916 -18.094 1.00 67.25 429 PRO A C 1
ATOM 3559 O O . PRO A 1 429 ? 12.089 6.165 -17.402 1.00 67.25 429 PRO A O 1
ATOM 3562 N N . PRO A 1 430 ? 10.253 4.907 -17.801 1.00 53.19 430 PRO A N 1
ATOM 3563 C CA . PRO A 1 430 ? 10.434 4.063 -16.629 1.00 53.19 430 PRO A CA 1
ATOM 3564 C C . PRO A 1 430 ? 11.703 3.227 -16.790 1.00 53.19 430 PRO A C 1
ATOM 3566 O O . PRO A 1 430 ? 11.883 2.574 -17.809 1.00 53.19 430 PRO A O 1
ATOM 3569 N N . ALA A 1 431 ? 12.560 3.193 -15.772 1.00 50.16 431 ALA A N 1
ATOM 3570 C CA . ALA A 1 431 ? 13.814 2.445 -15.845 1.00 50.16 431 ALA A CA 1
ATOM 3571 C C . ALA A 1 431 ? 13.691 0.937 -15.603 1.00 50.16 431 ALA A C 1
ATOM 3573 O O . ALA A 1 431 ? 14.688 0.222 -15.572 1.00 50.16 431 ALA A O 1
ATOM 3574 N N . THR A 1 432 ? 12.479 0.413 -15.426 1.00 46.97 432 THR A N 1
ATOM 3575 C CA . THR A 1 432 ? 12.272 -1.035 -15.336 1.00 46.97 432 THR A CA 1
ATOM 3576 C C . THR A 1 432 ? 12.059 -1.638 -16.720 1.00 46.97 432 THR A C 1
ATOM 3578 O O . THR A 1 432 ? 10.926 -1.674 -17.201 1.00 46.97 432 THR A O 1
ATOM 3581 N N . GLY A 1 433 ? 13.136 -2.143 -17.327 1.00 53.97 433 GLY A N 1
ATOM 3582 C CA . GLY A 1 433 ? 13.113 -3.117 -18.431 1.00 53.97 433 GLY A CA 1
ATOM 3583 C C . GLY A 1 433 ? 12.487 -2.666 -19.756 1.00 53.97 433 GLY A C 1
ATOM 3584 O O . GLY A 1 433 ? 12.436 -3.469 -20.691 1.00 53.97 433 GLY A O 1
ATOM 3585 N N . LEU A 1 434 ? 12.011 -1.420 -19.837 1.00 65.31 434 LEU A N 1
ATOM 3586 C CA . LEU A 1 434 ? 11.448 -0.810 -21.032 1.00 65.31 434 LEU A CA 1
ATOM 3587 C C . LEU A 1 434 ? 12.360 0.317 -21.518 1.00 65.31 434 LEU A C 1
ATOM 3589 O O . LEU A 1 434 ? 12.829 1.136 -20.733 1.00 65.31 434 LEU A O 1
ATOM 3593 N N . GLU A 1 435 ? 12.573 0.370 -22.822 1.00 74.25 435 GLU A N 1
ATOM 3594 C CA . GLU A 1 435 ? 13.401 1.354 -23.507 1.00 74.25 435 GLU A CA 1
ATOM 3595 C C . GLU A 1 435 ? 12.535 2.154 -24.481 1.00 74.25 435 GLU A C 1
ATOM 3597 O O . GLU A 1 435 ? 11.544 1.641 -25.010 1.00 74.25 435 GLU A O 1
ATOM 3602 N N . ILE A 1 436 ? 12.899 3.419 -24.713 1.00 80.62 436 ILE A N 1
ATOM 3603 C CA . ILE A 1 436 ? 12.325 4.164 -25.835 1.00 80.62 436 ILE A CA 1
ATOM 3604 C C . ILE A 1 436 ? 12.974 3.654 -27.116 1.00 80.62 436 ILE A C 1
ATOM 3606 O O . ILE A 1 436 ? 14.173 3.844 -27.317 1.00 80.62 436 ILE A O 1
ATOM 3610 N N . ASP A 1 437 ? 12.153 3.071 -27.976 1.00 79.62 437 ASP A N 1
ATOM 3611 C CA . ASP A 1 437 ? 12.499 2.640 -29.323 1.00 79.62 437 ASP A CA 1
ATOM 3612 C C . ASP A 1 437 ? 11.904 3.591 -30.366 1.00 79.62 437 ASP A C 1
ATOM 3614 O O . ASP A 1 437 ? 10.812 4.145 -30.187 1.00 79.62 437 ASP A O 1
ATOM 3618 N N . HIS A 1 438 ? 12.641 3.762 -31.460 1.00 84.62 438 HIS A N 1
ATOM 3619 C CA . HIS A 1 438 ? 12.252 4.562 -32.614 1.00 84.62 438 HIS A CA 1
ATOM 3620 C C . HIS A 1 438 ? 11.615 3.637 -33.647 1.00 84.62 438 HIS A C 1
ATOM 3622 O O . HIS A 1 438 ? 12.282 2.769 -34.202 1.00 84.62 438 HIS A O 1
ATOM 3628 N N . ILE A 1 439 ? 10.327 3.828 -33.934 1.00 76.38 439 ILE A N 1
ATOM 3629 C CA . ILE A 1 439 ? 9.535 2.932 -34.792 1.00 76.38 439 ILE A CA 1
ATOM 3630 C C . ILE A 1 439 ? 10.161 2.792 -36.186 1.00 76.38 439 ILE A C 1
ATOM 3632 O O . ILE A 1 439 ? 10.207 1.693 -36.733 1.00 76.38 439 ILE A O 1
ATOM 3636 N N . ASN A 1 440 ? 10.669 3.891 -36.749 1.00 78.38 440 ASN A N 1
ATOM 3637 C CA . ASN A 1 440 ? 11.334 3.911 -38.053 1.00 78.38 440 ASN A CA 1
ATOM 3638 C C . ASN A 1 440 ? 12.838 3.584 -38.011 1.00 78.38 440 ASN A C 1
ATOM 3640 O O . ASN A 1 440 ? 13.518 3.758 -39.022 1.00 78.38 440 ASN A O 1
ATOM 3644 N N . LEU A 1 441 ? 13.371 3.166 -36.857 1.00 77.19 441 LEU A N 1
ATOM 3645 C CA . LEU A 1 441 ? 14.793 2.876 -36.619 1.00 77.19 441 LEU A CA 1
ATOM 3646 C C . LEU A 1 441 ? 15.739 4.074 -36.814 1.00 77.19 441 LEU A C 1
ATOM 3648 O O . LEU A 1 441 ? 16.961 3.923 -36.737 1.00 77.19 441 LEU A O 1
ATOM 3652 N N . ASN A 1 442 ? 15.198 5.272 -37.037 1.00 79.50 442 ASN A N 1
ATOM 3653 C CA . ASN A 1 442 ? 15.961 6.501 -37.138 1.00 79.50 442 ASN A CA 1
ATOM 3654 C C . ASN A 1 442 ? 15.987 7.202 -35.779 1.00 79.50 442 ASN A C 1
ATOM 3656 O O . ASN A 1 442 ? 15.076 7.939 -35.407 1.00 79.50 442 ASN A O 1
ATOM 3660 N N . SER A 1 443 ? 17.093 7.026 -35.066 1.00 78.44 443 SER A N 1
ATOM 3661 C CA . SER A 1 443 ? 17.348 7.609 -33.748 1.00 78.44 443 SER A CA 1
ATOM 3662 C C . SER A 1 443 ? 17.480 9.141 -33.726 1.00 78.44 443 SER A C 1
ATOM 3664 O O . SER A 1 443 ? 17.575 9.730 -32.645 1.00 78.44 443 SER A O 1
ATOM 3666 N N . LEU A 1 444 ? 17.495 9.794 -34.893 1.00 80.38 444 LEU A N 1
ATOM 3667 C CA . LEU A 1 444 ? 17.471 11.254 -35.033 1.00 80.38 444 LEU A CA 1
ATOM 3668 C C . LEU A 1 444 ? 16.037 11.802 -35.121 1.00 80.38 444 LEU A C 1
ATOM 3670 O O . LEU A 1 444 ? 15.807 12.977 -34.843 1.00 80.38 444 LEU A O 1
ATOM 3674 N N . ASP A 1 445 ? 15.066 10.957 -35.469 1.00 81.88 445 ASP A N 1
ATOM 3675 C CA . ASP A 1 445 ? 13.666 11.341 -35.612 1.00 81.88 445 ASP A CA 1
ATOM 3676 C C . ASP A 1 445 ? 12.939 11.250 -34.266 1.00 81.88 445 ASP A C 1
ATOM 3678 O O . ASP A 1 445 ? 12.350 10.233 -33.901 1.00 81.88 445 ASP A O 1
ATOM 3682 N N . ASN A 1 446 ? 12.990 12.344 -33.510 1.00 82.88 446 ASN A N 1
ATOM 3683 C CA . ASN A 1 446 ? 12.415 12.429 -32.170 1.00 82.88 446 ASN A CA 1
ATOM 3684 C C . ASN A 1 446 ? 10.951 12.897 -32.158 1.00 82.88 446 ASN A C 1
ATOM 3686 O O . ASN A 1 446 ? 10.486 13.383 -31.124 1.00 82.88 446 ASN A O 1
ATOM 3690 N N . ARG A 1 447 ? 10.213 12.784 -33.272 1.00 83.38 447 ARG A N 1
ATOM 3691 C CA . ARG A 1 447 ? 8.759 13.025 -33.293 1.00 83.38 447 ARG A CA 1
ATOM 3692 C C . ARG A 1 447 ? 8.069 12.050 -32.351 1.00 83.38 447 ARG A C 1
ATOM 3694 O O . ARG A 1 447 ? 8.360 10.859 -32.392 1.00 83.38 447 ARG A O 1
ATOM 3701 N N . ILE A 1 448 ? 7.120 12.514 -31.538 1.00 83.31 448 ILE A N 1
ATOM 3702 C CA . ILE A 1 448 ? 6.490 11.648 -30.528 1.00 83.31 448 ILE A CA 1
ATOM 3703 C C . ILE A 1 448 ? 5.770 10.451 -31.163 1.00 83.31 448 ILE A C 1
ATOM 3705 O O . ILE A 1 448 ? 5.808 9.353 -30.622 1.00 83.31 448 ILE A O 1
ATOM 3709 N N . ALA A 1 449 ? 5.197 10.643 -32.358 1.00 74.56 449 ALA A N 1
ATOM 3710 C CA . ALA A 1 449 ? 4.549 9.592 -33.141 1.00 74.56 449 ALA A CA 1
ATOM 3711 C C . ALA A 1 449 ? 5.518 8.490 -33.612 1.00 74.56 449 ALA A C 1
ATOM 3713 O O . ALA A 1 449 ? 5.075 7.407 -33.978 1.00 74.56 449 ALA A O 1
ATOM 3714 N N . ASN A 1 450 ? 6.826 8.762 -33.603 1.00 78.81 450 ASN A N 1
ATOM 3715 C CA . ASN A 1 450 ? 7.881 7.819 -33.960 1.00 78.81 450 ASN A CA 1
ATOM 3716 C C . ASN A 1 450 ? 8.510 7.129 -32.732 1.00 78.81 450 ASN A C 1
ATOM 3718 O O . ASN A 1 450 ? 9.396 6.295 -32.892 1.00 78.81 450 ASN A O 1
ATOM 3722 N N . LEU A 1 451 ? 8.079 7.448 -31.508 1.00 80.94 451 LEU A N 1
ATOM 3723 C CA . LEU A 1 451 ? 8.632 6.882 -30.275 1.00 80.94 451 LEU A CA 1
ATOM 3724 C C . LEU A 1 451 ? 7.655 5.891 -29.637 1.00 80.94 451 LEU A C 1
ATOM 3726 O O . LEU A 1 451 ? 6.449 6.127 -29.588 1.00 80.94 451 LEU A O 1
ATOM 3730 N N . ARG A 1 452 ? 8.176 4.800 -29.071 1.00 75.81 452 ARG A N 1
ATOM 3731 C CA . ARG A 1 452 ? 7.392 3.834 -28.282 1.00 75.81 452 ARG A CA 1
ATOM 3732 C C . ARG A 1 452 ? 8.204 3.251 -27.131 1.00 75.81 452 ARG A C 1
ATOM 3734 O O . ARG A 1 452 ? 9.421 3.176 -27.213 1.00 75.81 452 ARG A O 1
ATOM 3741 N N . LEU A 1 453 ? 7.526 2.786 -26.081 1.00 74.81 453 LEU A N 1
ATOM 3742 C CA . LEU A 1 453 ? 8.152 1.970 -25.035 1.00 74.81 453 LEU A CA 1
ATOM 3743 C C . LEU A 1 453 ? 8.105 0.494 -25.432 1.00 74.81 453 LEU A C 1
ATOM 3745 O O . LEU A 1 453 ? 7.026 -0.041 -25.687 1.00 74.81 453 LEU A O 1
ATOM 3749 N N . VAL A 1 454 ? 9.259 -0.162 -25.440 1.00 65.06 454 VAL A N 1
ATOM 3750 C CA . VAL A 1 454 ? 9.404 -1.590 -25.758 1.00 65.06 454 VAL A CA 1
ATOM 3751 C C . VAL A 1 454 ? 10.283 -2.271 -24.724 1.00 65.06 454 VAL A C 1
ATOM 3753 O O . VAL A 1 454 ? 11.095 -1.614 -24.085 1.00 65.06 454 VAL A O 1
ATOM 3756 N N . SER A 1 455 ? 10.163 -3.586 -24.553 1.00 66.50 455 SER A N 1
ATOM 3757 C CA . SER A 1 455 ? 11.146 -4.321 -23.753 1.00 66.50 455 SER A CA 1
ATOM 3758 C C . SER A 1 455 ? 12.506 -4.364 -24.448 1.00 66.50 455 SER A C 1
ATOM 3760 O O . SER A 1 455 ? 12.587 -4.269 -25.673 1.00 66.50 455 SER A O 1
ATOM 3762 N N . HIS A 1 456 ? 13.579 -4.586 -23.687 1.00 67.19 456 HIS A N 1
ATOM 3763 C CA . HIS A 1 456 ? 14.917 -4.763 -24.263 1.00 67.19 456 HIS A CA 1
ATOM 3764 C C . HIS A 1 456 ? 14.946 -5.856 -25.355 1.00 67.19 456 HIS A C 1
ATOM 3766 O O . HIS A 1 456 ? 15.524 -5.669 -26.422 1.00 67.19 456 HIS A O 1
ATOM 3772 N N . ALA A 1 457 ? 14.230 -6.968 -25.143 1.00 63.81 457 ALA A N 1
ATOM 3773 C CA . ALA A 1 457 ? 14.105 -8.046 -26.127 1.00 63.81 457 ALA A CA 1
ATOM 3774 C C . ALA A 1 457 ? 13.381 -7.603 -27.413 1.00 63.81 457 ALA A C 1
ATOM 3776 O O . ALA A 1 457 ? 13.778 -7.985 -28.513 1.00 63.81 457 ALA A O 1
ATOM 3777 N N . GLN A 1 458 ? 12.339 -6.777 -27.288 1.00 66.75 458 GLN A N 1
ATOM 3778 C CA . GLN A 1 458 ? 11.630 -6.201 -28.432 1.00 66.75 458 GLN A CA 1
ATOM 3779 C C . GLN A 1 458 ? 12.494 -5.173 -29.175 1.00 66.75 458 GLN A C 1
ATOM 3781 O O . GLN A 1 458 ? 12.508 -5.180 -30.401 1.00 66.75 458 GLN A O 1
ATOM 3786 N N . ASN A 1 459 ? 13.262 -4.345 -28.457 1.00 68.44 459 ASN A N 1
ATOM 3787 C CA . ASN A 1 459 ? 14.209 -3.404 -29.060 1.00 68.44 459 ASN A CA 1
ATOM 3788 C C . ASN A 1 459 ? 15.314 -4.138 -29.842 1.00 68.44 459 ASN A C 1
ATOM 3790 O O . ASN A 1 459 ? 15.642 -3.791 -30.975 1.00 68.44 459 ASN A O 1
ATOM 3794 N N . MET A 1 460 ? 15.849 -5.220 -29.269 1.00 67.88 460 MET A N 1
ATOM 3795 C CA . MET A 1 460 ? 16.831 -6.085 -29.931 1.00 67.88 460 MET A CA 1
ATOM 3796 C C . MET A 1 460 ? 16.268 -6.759 -31.187 1.00 67.88 460 MET A C 1
ATOM 3798 O O . MET A 1 460 ? 16.984 -6.898 -32.177 1.00 67.88 460 MET A O 1
ATOM 3802 N N . ALA A 1 461 ? 14.989 -7.139 -31.178 1.00 63.03 461 ALA A N 1
ATOM 3803 C CA . ALA A 1 461 ? 14.319 -7.705 -32.346 1.00 63.03 461 ALA A CA 1
ATOM 3804 C C . ALA A 1 461 ? 14.121 -6.687 -33.488 1.00 63.03 461 ALA A C 1
ATOM 3806 O O . ALA A 1 461 ? 14.042 -7.093 -34.644 1.00 63.03 461 ALA A O 1
ATOM 3807 N N . ASN A 1 462 ? 14.085 -5.386 -33.180 1.00 59.25 462 ASN A N 1
ATOM 3808 C CA . ASN A 1 462 ? 14.000 -4.301 -34.162 1.00 59.25 462 ASN A CA 1
ATOM 3809 C C . ASN A 1 462 ? 15.369 -3.853 -34.697 1.00 59.25 462 ASN A C 1
ATOM 3811 O O . ASN A 1 462 ? 15.438 -2.904 -35.477 1.00 59.25 462 ASN A O 1
ATOM 3815 N N . GLN A 1 463 ? 16.470 -4.500 -34.299 1.00 60.47 463 GLN A N 1
ATOM 3816 C CA . GLN A 1 463 ? 17.779 -4.144 -34.835 1.00 60.47 463 GLN A CA 1
ATOM 3817 C C . GLN A 1 463 ? 17.826 -4.409 -36.347 1.00 60.47 463 GLN A C 1
ATOM 3819 O O . GLN A 1 463 ? 17.384 -5.470 -36.804 1.00 60.47 463 GLN A O 1
ATOM 3824 N N . PRO A 1 464 ? 18.396 -3.482 -37.137 1.00 62.00 464 PRO A N 1
ATOM 3825 C CA . PRO A 1 464 ? 18.657 -3.747 -38.540 1.00 62.00 464 PRO A CA 1
ATOM 3826 C C . PRO A 1 464 ? 19.550 -4.983 -38.667 1.00 62.00 464 PRO A C 1
ATOM 3828 O O . PRO A 1 464 ? 20.407 -5.245 -37.816 1.00 62.00 464 PRO A O 1
ATOM 3831 N N . LEU A 1 465 ? 19.356 -5.744 -39.745 1.00 63.81 465 LEU A N 1
ATOM 3832 C CA . LEU A 1 465 ? 20.207 -6.891 -40.049 1.00 63.81 465 LEU A CA 1
ATOM 3833 C C . LEU A 1 465 ? 21.674 -6.442 -40.040 1.00 63.81 465 LEU A C 1
ATOM 3835 O O . LEU A 1 465 ? 22.011 -5.382 -40.574 1.00 63.81 465 LEU A O 1
ATOM 3839 N N . MET A 1 466 ? 22.548 -7.234 -39.414 1.00 62.94 466 MET A N 1
ATOM 3840 C CA . MET A 1 466 ? 23.977 -6.923 -39.404 1.00 62.94 466 MET A CA 1
ATOM 3841 C C . MET A 1 466 ? 24.484 -6.787 -40.843 1.00 62.94 466 MET A C 1
ATOM 3843 O O . MET A 1 466 ? 24.049 -7.528 -41.719 1.00 62.94 466 MET A O 1
ATOM 3847 N N . LYS A 1 467 ? 25.433 -5.875 -41.092 1.00 60.28 467 LYS A N 1
ATOM 3848 C CA . LYS A 1 467 ? 26.018 -5.682 -42.435 1.00 60.28 467 LYS A CA 1
ATOM 3849 C C . LYS A 1 467 ? 26.661 -6.956 -43.000 1.00 60.28 467 LYS A C 1
ATOM 3851 O O . LYS A 1 467 ? 26.740 -7.109 -44.207 1.00 60.28 467 LYS A O 1
ATOM 3856 N N . SER A 1 468 ? 27.090 -7.862 -42.123 1.00 62.19 468 SER A N 1
ATOM 3857 C CA . SER A 1 468 ? 27.617 -9.192 -42.446 1.00 62.19 468 SER A CA 1
ATOM 3858 C C . SER A 1 468 ? 26.532 -10.240 -42.741 1.00 62.19 468 SER A C 1
ATOM 3860 O O . SER A 1 468 ? 26.850 -11.401 -42.998 1.00 62.19 468 SER A O 1
ATOM 3862 N N . ASN A 1 469 ? 25.246 -9.876 -42.682 1.00 66.06 469 ASN A N 1
ATOM 3863 C CA . ASN A 1 469 ? 24.153 -10.778 -43.011 1.00 66.06 469 ASN A CA 1
ATOM 3864 C C . ASN A 1 469 ? 23.996 -10.904 -44.534 1.00 66.06 469 ASN A C 1
ATOM 3866 O O . ASN A 1 469 ? 23.208 -10.200 -45.164 1.00 66.06 469 ASN A O 1
ATOM 3870 N N . ASN A 1 470 ? 24.698 -11.880 -45.101 1.00 66.88 470 ASN A N 1
ATOM 3871 C CA . ASN A 1 470 ? 24.683 -12.177 -46.533 1.00 66.88 470 ASN A CA 1
ATOM 3872 C C . ASN A 1 470 ? 23.359 -12.795 -47.029 1.00 66.88 470 ASN A C 1
ATOM 3874 O O . ASN A 1 470 ? 23.163 -12.951 -48.234 1.00 66.88 470 ASN A O 1
ATOM 3878 N N . SER A 1 471 ? 22.437 -13.167 -46.132 1.00 71.50 471 SER A N 1
ATOM 3879 C CA . SER A 1 471 ? 21.125 -13.697 -46.518 1.00 71.50 471 SER A CA 1
ATOM 3880 C C . SER A 1 471 ? 20.069 -12.601 -46.677 1.00 71.50 471 SER A C 1
ATOM 3882 O O . SER A 1 471 ? 19.055 -12.829 -47.333 1.00 71.50 471 SER A O 1
ATOM 3884 N N . GLY A 1 472 ? 20.258 -11.410 -46.102 1.00 73.50 472 GLY A N 1
ATOM 3885 C CA . GLY A 1 472 ? 19.215 -10.377 -46.083 1.00 73.50 472 GLY A CA 1
ATOM 3886 C C . GLY A 1 472 ? 17.949 -10.785 -45.311 1.00 73.50 472 GLY A C 1
ATOM 3887 O O . GLY A 1 472 ? 16.926 -10.115 -45.423 1.00 73.50 472 GLY A O 1
ATOM 3888 N N . PHE A 1 473 ? 17.996 -11.870 -44.523 1.00 73.50 473 PHE A N 1
ATOM 3889 C CA . PHE A 1 473 ? 16.888 -12.334 -43.690 1.00 73.50 473 PHE A CA 1
ATOM 3890 C C . PHE A 1 473 ? 17.386 -12.744 -42.294 1.00 73.50 473 PHE A C 1
ATOM 3892 O O . PHE A 1 473 ? 18.419 -13.400 -42.142 1.00 73.50 473 PHE A O 1
ATOM 3899 N N . ALA A 1 474 ? 16.684 -12.332 -41.235 1.00 73.62 474 ALA A N 1
ATOM 3900 C CA . ALA A 1 474 ? 17.094 -12.629 -39.861 1.00 73.62 474 ALA A CA 1
ATOM 3901 C C . ALA A 1 474 ? 16.995 -14.134 -39.569 1.00 73.62 474 ALA A C 1
ATOM 3903 O O . ALA A 1 474 ? 15.966 -14.758 -39.827 1.00 73.62 474 ALA A O 1
ATOM 3904 N N . GLY A 1 475 ? 18.040 -14.718 -38.978 1.00 77.94 475 GLY A N 1
ATOM 3905 C CA . GLY A 1 475 ? 18.011 -16.130 -38.592 1.00 77.94 475 GLY A CA 1
ATOM 3906 C C . GLY A 1 475 ? 18.246 -17.116 -39.738 1.00 77.94 475 GLY A C 1
ATOM 3907 O O . GLY A 1 475 ? 17.969 -18.297 -39.566 1.00 77.94 475 GLY A O 1
ATOM 3908 N N . VAL A 1 476 ? 18.711 -16.656 -40.905 1.00 83.44 476 VAL A N 1
ATOM 3909 C CA . VAL A 1 476 ? 19.059 -17.513 -42.048 1.00 83.44 476 VAL A CA 1
ATOM 3910 C C . VAL A 1 476 ? 20.509 -17.248 -42.426 1.00 83.44 476 VAL A C 1
ATOM 3912 O O . VAL A 1 476 ? 20.867 -16.111 -42.730 1.00 83.44 476 VAL A O 1
ATOM 3915 N N . ILE A 1 477 ? 21.347 -18.282 -42.394 1.00 85.00 477 ILE A N 1
ATOM 3916 C CA . ILE A 1 477 ? 22.776 -18.192 -42.726 1.00 85.00 477 ILE A CA 1
ATOM 3917 C C . ILE A 1 477 ? 23.152 -19.260 -43.749 1.00 85.00 477 ILE A C 1
ATOM 3919 O O . ILE A 1 477 ? 22.562 -20.340 -43.776 1.00 85.00 477 ILE A O 1
ATOM 3923 N N . LYS A 1 478 ? 24.141 -18.952 -44.589 1.00 83.25 478 LYS A N 1
ATOM 3924 C CA . LYS A 1 478 ? 24.756 -19.930 -45.487 1.00 83.25 478 LYS A CA 1
ATOM 3925 C C . LYS A 1 478 ? 25.774 -20.734 -44.680 1.00 83.25 478 LYS A C 1
ATOM 3927 O O . LYS A 1 478 ? 26.671 -20.151 -44.077 1.00 83.25 478 LYS A O 1
ATOM 3932 N N . ASP A 1 479 ? 25.582 -22.042 -44.620 1.00 72.94 479 ASP A N 1
ATOM 3933 C CA . ASP A 1 479 ? 26.418 -22.962 -43.860 1.00 72.94 479 ASP A CA 1
ATOM 3934 C C . ASP A 1 479 ? 27.717 -23.230 -44.628 1.00 72.94 479 ASP A C 1
ATOM 3936 O O . ASP A 1 479 ? 27.705 -23.816 -45.710 1.00 72.94 479 ASP A O 1
ATOM 3940 N N . SER A 1 480 ? 28.839 -22.744 -44.097 1.00 65.69 480 SER A N 1
ATOM 3941 C CA . SER A 1 480 ? 30.157 -22.915 -44.713 1.00 65.69 480 SER A CA 1
ATOM 3942 C C . SER A 1 480 ? 30.795 -24.272 -44.408 1.00 65.69 480 SER A C 1
ATOM 3944 O O . SER A 1 480 ? 31.753 -24.634 -45.082 1.00 65.69 480 SER A O 1
ATOM 3946 N N . GLN A 1 481 ? 30.282 -25.025 -43.425 1.00 62.12 481 GLN A N 1
ATOM 3947 C CA . GLN A 1 481 ? 30.837 -26.326 -43.024 1.00 62.12 481 GLN A CA 1
ATOM 3948 C C . GLN A 1 481 ? 30.177 -27.516 -43.737 1.00 62.12 481 GLN A C 1
ATOM 3950 O O . GLN A 1 481 ? 30.780 -28.583 -43.819 1.00 62.12 481 GLN A O 1
ATOM 3955 N N . HIS A 1 482 ? 28.968 -27.347 -44.281 1.00 57.12 482 HIS A N 1
ATOM 3956 C CA . HIS A 1 482 ? 28.227 -28.405 -44.973 1.00 57.12 482 HIS A CA 1
ATOM 3957 C C . HIS A 1 482 ? 27.662 -27.901 -46.310 1.00 57.12 482 HIS A C 1
ATOM 3959 O O . HIS A 1 482 ? 26.525 -27.436 -46.387 1.00 57.12 482 HIS A O 1
ATOM 3965 N N . GLU A 1 483 ? 28.491 -27.983 -47.356 1.00 59.34 483 GLU A N 1
ATOM 3966 C CA . GLU A 1 483 ? 28.131 -27.909 -48.785 1.00 59.34 483 GLU A CA 1
ATOM 3967 C C . GLU A 1 483 ? 26.990 -26.943 -49.148 1.00 59.34 483 GLU A C 1
ATOM 3969 O O . GLU A 1 483 ? 25.927 -27.348 -49.615 1.00 59.34 483 GLU A O 1
ATOM 3974 N N . GLY A 1 484 ? 27.188 -25.639 -48.939 1.00 61.56 484 GLY A N 1
ATOM 3975 C CA . GLY A 1 484 ? 26.333 -24.605 -49.536 1.00 61.56 484 GLY A CA 1
ATOM 3976 C C . GLY A 1 484 ? 24.868 -24.590 -49.080 1.00 61.56 484 GLY A C 1
ATOM 3977 O O . GLY A 1 484 ? 24.080 -23.831 -49.646 1.00 61.56 484 GLY A O 1
ATOM 3978 N N . LYS A 1 485 ? 24.507 -25.378 -48.060 1.00 78.25 485 LYS A N 1
ATOM 3979 C CA . LYS A 1 485 ? 23.148 -25.454 -47.515 1.00 78.25 485 LYS A CA 1
ATOM 3980 C C . LYS A 1 485 ? 22.815 -24.201 -46.702 1.00 78.25 485 LYS A C 1
ATOM 3982 O O . LYS A 1 485 ? 23.672 -23.546 -46.109 1.00 78.25 485 LYS A O 1
ATOM 3987 N N . TRP A 1 486 ? 21.538 -23.854 -46.664 1.00 85.12 486 TRP A N 1
ATOM 3988 C CA . TRP A 1 486 ? 20.999 -22.728 -45.911 1.00 85.12 486 TRP A CA 1
ATOM 3989 C C . TRP A 1 486 ? 20.442 -23.206 -44.580 1.00 85.12 486 TRP A C 1
ATOM 3991 O O . TRP A 1 486 ? 19.544 -24.041 -44.524 1.00 85.12 486 TRP A O 1
ATOM 4001 N N . ARG A 1 487 ? 20.954 -22.664 -43.480 1.00 84.62 487 ARG A N 1
ATOM 4002 C CA . ARG A 1 487 ? 20.524 -23.024 -42.129 1.00 84.62 487 ARG A CA 1
ATOM 4003 C C . ARG A 1 487 ? 19.584 -21.958 -41.580 1.00 84.62 487 ARG A C 1
ATOM 4005 O O . ARG A 1 487 ? 19.923 -20.774 -41.587 1.00 84.62 487 ARG A O 1
ATOM 4012 N N . ALA A 1 488 ? 18.426 -22.380 -41.072 1.00 86.56 488 ALA A N 1
ATOM 4013 C CA . ALA A 1 488 ? 17.467 -21.509 -40.395 1.00 86.56 488 ALA A CA 1
ATOM 4014 C C . ALA A 1 488 ? 17.506 -21.727 -38.875 1.00 86.56 488 ALA A C 1
ATOM 4016 O O . ALA A 1 488 ? 17.471 -22.865 -38.404 1.00 86.56 488 ALA A O 1
ATOM 4017 N N . TYR A 1 489 ? 17.521 -20.645 -38.100 1.00 85.44 489 TYR A N 1
ATOM 4018 C CA . TYR A 1 489 ? 17.512 -20.672 -36.638 1.00 85.44 489 TYR A CA 1
ATOM 4019 C C . TYR A 1 489 ? 16.587 -19.599 -36.048 1.00 85.44 489 TYR A C 1
ATOM 4021 O O . TYR A 1 489 ? 16.423 -18.501 -36.586 1.00 85.44 489 TYR A O 1
ATOM 4029 N N . LEU A 1 490 ? 15.969 -19.920 -34.913 1.00 83.00 490 LEU A N 1
ATOM 4030 C CA . LEU A 1 490 ? 15.095 -19.031 -34.145 1.00 83.00 490 LEU A CA 1
ATOM 4031 C C . LEU A 1 490 ? 15.382 -19.220 -32.654 1.00 83.00 490 LEU A C 1
ATOM 4033 O O . LEU A 1 490 ? 15.415 -20.349 -32.173 1.00 83.00 490 LEU A O 1
ATOM 4037 N N . SER A 1 491 ? 15.593 -18.116 -31.932 1.00 75.31 491 SER A N 1
ATOM 4038 C CA . SER A 1 491 ? 15.828 -18.112 -30.477 1.00 75.31 491 SER A CA 1
ATOM 4039 C C . SER A 1 491 ? 16.943 -19.067 -30.020 1.00 75.31 491 SER A C 1
ATOM 4041 O O . SER A 1 491 ? 16.792 -19.783 -29.036 1.00 75.31 491 SER A O 1
ATOM 4043 N N . GLY A 1 492 ? 18.049 -19.123 -30.769 1.00 73.75 492 GLY A N 1
ATOM 4044 C CA . GLY A 1 492 ? 19.193 -19.994 -30.465 1.00 73.75 492 GLY A CA 1
ATOM 4045 C C . GLY A 1 492 ? 19.008 -21.470 -30.841 1.00 73.75 492 GLY A C 1
ATOM 4046 O O . GLY A 1 492 ? 19.943 -22.246 -30.678 1.00 73.75 492 GLY A O 1
ATOM 4047 N N . LYS A 1 493 ? 17.846 -21.865 -31.381 1.00 80.38 493 LYS A N 1
ATOM 4048 C CA . LYS A 1 493 ? 17.572 -23.235 -31.832 1.00 80.38 493 LYS A CA 1
ATOM 4049 C C . LYS A 1 493 ? 17.561 -23.331 -33.356 1.00 80.38 493 LYS A C 1
ATOM 4051 O O . LYS A 1 493 ? 16.906 -22.535 -34.034 1.00 80.38 493 LYS A O 1
ATOM 4056 N N . THR A 1 494 ? 18.249 -24.335 -33.892 1.00 86.81 494 THR A N 1
ATOM 4057 C CA . THR A 1 494 ? 18.208 -24.671 -35.321 1.00 86.81 494 THR A CA 1
ATOM 4058 C C . THR A 1 494 ? 16.844 -25.259 -35.670 1.00 86.81 494 THR A C 1
ATOM 4060 O O . THR A 1 494 ? 16.394 -26.216 -35.044 1.00 86.81 494 THR A O 1
ATOM 4063 N N . ILE A 1 495 ? 16.180 -24.665 -36.660 1.00 86.94 495 ILE A N 1
ATOM 4064 C CA . ILE A 1 495 ? 14.903 -25.146 -37.201 1.00 86.94 495 ILE A CA 1
ATOM 4065 C C . ILE A 1 495 ? 15.162 -26.258 -38.219 1.00 86.94 495 ILE A C 1
ATOM 4067 O O . ILE A 1 495 ? 14.427 -27.237 -38.260 1.00 86.94 495 ILE A O 1
ATOM 4071 N N . GLY A 1 496 ? 16.209 -26.098 -39.030 1.00 85.69 496 GLY A N 1
ATOM 4072 C CA . GLY A 1 496 ? 16.611 -27.066 -40.042 1.00 85.69 496 GLY A CA 1
ATOM 4073 C C . GLY A 1 496 ? 17.663 -26.504 -40.995 1.00 85.69 496 GLY A C 1
ATOM 4074 O O . GLY A 1 496 ? 17.985 -25.309 -40.962 1.00 85.69 496 GLY A O 1
ATOM 4075 N N . THR A 1 497 ? 18.190 -27.385 -41.836 1.00 87.44 497 THR A N 1
ATOM 4076 C CA . THR A 1 497 ? 19.058 -27.070 -42.973 1.00 87.44 497 THR A CA 1
ATOM 4077 C C . THR A 1 497 ? 18.301 -27.352 -44.270 1.00 87.44 497 THR A C 1
ATOM 4079 O O . THR A 1 497 ? 17.552 -28.319 -44.364 1.00 87.44 497 THR A O 1
ATOM 4082 N N . PHE A 1 498 ? 18.466 -26.476 -45.255 1.00 86.56 498 PHE A N 1
ATOM 4083 C CA . PHE A 1 498 ? 17.705 -26.451 -46.502 1.00 86.56 498 PHE A CA 1
ATOM 4084 C C . PHE A 1 498 ? 18.650 -26.282 -47.686 1.00 86.56 498 PHE A C 1
ATOM 4086 O O . PHE A 1 498 ? 19.751 -25.751 -47.536 1.00 86.56 498 PHE A O 1
ATOM 4093 N N . HIS A 1 499 ? 18.234 -26.719 -48.869 1.00 82.75 499 HIS A N 1
ATOM 4094 C CA . HIS A 1 499 ? 19.064 -26.599 -50.068 1.00 82.75 499 HIS A CA 1
ATOM 4095 C C . HIS A 1 499 ? 19.013 -25.185 -50.648 1.00 82.75 499 HIS A C 1
ATOM 4097 O O . HIS A 1 499 ? 20.011 -24.700 -51.179 1.00 82.75 499 HIS A O 1
ATOM 4103 N N . THR A 1 500 ? 17.887 -24.488 -50.480 1.00 85.44 500 THR A N 1
ATOM 4104 C CA . THR A 1 500 ? 17.692 -23.130 -51.000 1.00 85.44 500 THR A CA 1
ATOM 4105 C C . THR A 1 500 ? 17.463 -22.104 -49.892 1.00 85.44 500 THR A C 1
ATOM 4107 O O . THR A 1 500 ? 17.043 -22.413 -48.770 1.00 85.44 500 THR A O 1
ATOM 4110 N N . LYS A 1 501 ? 17.745 -20.841 -50.216 1.00 85.12 501 LYS A N 1
ATOM 4111 C CA . LYS A 1 501 ? 17.569 -19.703 -49.310 1.00 85.12 501 LYS A CA 1
ATOM 4112 C C . LYS A 1 501 ? 16.090 -19.489 -48.985 1.00 85.12 501 LYS A C 1
ATOM 4114 O O . LYS A 1 501 ? 15.728 -19.191 -47.847 1.00 85.12 501 LYS A O 1
ATOM 4119 N N . GLU A 1 502 ? 15.237 -19.654 -49.984 1.00 86.62 502 GLU A N 1
ATOM 4120 C CA . GLU A 1 502 ? 13.798 -19.425 -49.937 1.00 86.62 502 GLU A CA 1
ATOM 4121 C C . GLU A 1 502 ? 13.106 -20.429 -49.007 1.00 86.62 502 GLU A C 1
ATOM 4123 O O . GLU A 1 502 ? 12.255 -20.045 -48.199 1.00 86.62 502 GLU A O 1
ATOM 4128 N N . GLU A 1 503 ? 13.519 -21.699 -49.051 1.00 85.94 503 GLU A N 1
ATOM 4129 C CA . GLU A 1 503 ? 13.037 -22.749 -48.147 1.00 85.94 503 GLU A CA 1
ATOM 4130 C C . GLU A 1 503 ? 13.381 -22.444 -46.687 1.00 85.94 503 GLU A C 1
ATOM 4132 O O . GLU A 1 503 ? 12.507 -22.509 -45.817 1.00 85.94 503 GLU A O 1
ATOM 4137 N N . ALA A 1 504 ? 14.620 -22.017 -46.424 1.00 85.62 504 ALA A N 1
ATOM 4138 C CA . ALA A 1 504 ? 15.055 -21.620 -45.088 1.00 85.62 504 ALA A CA 1
ATOM 4139 C C . ALA A 1 504 ? 14.247 -20.424 -44.552 1.00 85.62 504 ALA A C 1
ATOM 4141 O O . ALA A 1 504 ? 13.824 -20.423 -43.392 1.00 85.62 504 ALA A O 1
ATOM 4142 N N . ILE A 1 505 ? 13.959 -19.430 -45.402 1.00 87.38 505 ILE A N 1
ATOM 4143 C CA . ILE A 1 505 ? 13.107 -18.283 -45.053 1.00 87.38 505 ILE A CA 1
ATOM 4144 C C . ILE A 1 505 ? 11.675 -18.740 -44.744 1.00 87.38 505 ILE A C 1
ATOM 4146 O O . ILE A 1 505 ? 11.087 -18.302 -43.749 1.00 87.38 505 ILE A O 1
ATOM 4150 N N . LYS A 1 506 ? 11.098 -19.628 -45.563 1.00 87.19 506 LYS A N 1
ATOM 4151 C CA . LYS A 1 506 ? 9.731 -20.138 -45.378 1.00 87.19 506 LYS A CA 1
ATOM 4152 C C . LYS A 1 506 ? 9.600 -20.919 -44.069 1.00 87.19 506 LYS A C 1
ATOM 4154 O O . LYS A 1 506 ? 8.677 -20.655 -43.295 1.00 87.19 506 LYS A O 1
ATOM 4159 N N . ALA A 1 507 ? 10.554 -21.802 -43.776 1.00 86.19 507 ALA A N 1
ATOM 4160 C CA . ALA A 1 507 ? 10.609 -22.545 -42.520 1.00 86.19 507 ALA A CA 1
ATOM 4161 C C . ALA A 1 507 ? 10.769 -21.613 -41.309 1.00 86.19 507 ALA A C 1
ATOM 4163 O O . ALA A 1 507 ? 10.078 -21.769 -40.297 1.00 86.19 507 ALA A O 1
ATOM 4164 N N . ARG A 1 508 ? 11.613 -20.580 -41.429 1.00 87.25 508 ARG A N 1
ATOM 4165 C CA . ARG A 1 508 ? 11.820 -19.583 -40.374 1.00 87.25 508 ARG A CA 1
ATOM 4166 C C . ARG A 1 508 ? 10.567 -18.758 -40.076 1.00 87.25 508 ARG A C 1
ATOM 4168 O O . ARG A 1 508 ? 10.266 -18.545 -38.899 1.00 87.25 508 ARG A O 1
ATOM 4175 N N . LYS A 1 509 ? 9.831 -18.328 -41.110 1.00 84.31 509 LYS A N 1
ATOM 4176 C CA . LYS A 1 509 ? 8.539 -17.622 -40.981 1.00 84.31 509 LYS A CA 1
ATOM 4177 C C . LYS A 1 509 ? 7.467 -18.515 -40.354 1.00 84.31 509 LYS A C 1
ATOM 4179 O O . LYS A 1 509 ? 6.722 -18.068 -39.486 1.00 84.31 509 LYS A O 1
ATOM 4184 N N . HIS A 1 510 ? 7.408 -19.785 -40.754 1.00 83.50 510 HIS A N 1
ATOM 4185 C CA . HIS A 1 510 ? 6.457 -20.743 -40.195 1.00 83.50 510 HIS A CA 1
ATOM 4186 C C . HIS A 1 510 ? 6.694 -20.980 -38.694 1.00 83.50 510 HIS A C 1
ATOM 4188 O O . HIS A 1 510 ? 5.756 -20.906 -37.898 1.00 83.50 510 HIS A O 1
ATOM 4194 N N . ALA A 1 511 ? 7.952 -21.182 -38.288 1.00 82.69 511 ALA A N 1
ATOM 4195 C CA . ALA A 1 511 ? 8.319 -21.336 -36.880 1.00 82.69 511 ALA A CA 1
ATOM 4196 C C . ALA A 1 511 ? 8.000 -20.082 -36.046 1.00 82.69 511 ALA A C 1
ATOM 4198 O O . ALA A 1 511 ? 7.558 -20.192 -34.904 1.00 82.69 511 ALA A O 1
ATOM 4199 N N . GLU A 1 512 ? 8.164 -18.891 -36.626 1.00 78.81 512 GLU A N 1
ATOM 4200 C CA . GLU A 1 512 ? 7.822 -17.629 -35.969 1.00 78.81 512 GLU A CA 1
ATOM 4201 C C . GLU A 1 512 ? 6.324 -17.494 -35.697 1.00 78.81 512 GLU A C 1
ATOM 4203 O O . GLU A 1 512 ? 5.922 -17.144 -34.588 1.00 78.81 512 GLU A O 1
ATOM 4208 N N . ASN A 1 513 ? 5.497 -17.819 -36.692 1.00 73.69 513 ASN A N 1
ATOM 4209 C CA . ASN A 1 513 ? 4.041 -17.775 -36.567 1.00 73.69 513 ASN A CA 1
ATOM 4210 C C . ASN A 1 513 ? 3.525 -18.806 -35.558 1.00 73.69 513 ASN A C 1
ATOM 4212 O O . ASN A 1 513 ? 2.559 -18.537 -34.846 1.00 73.69 513 ASN A O 1
ATOM 4216 N N . LYS A 1 514 ? 4.183 -19.968 -35.464 1.00 71.12 514 LYS A N 1
ATOM 4217 C CA . LYS A 1 514 ? 3.887 -20.971 -34.437 1.00 71.12 514 LYS A CA 1
ATOM 4218 C C . LYS A 1 514 ? 4.261 -20.451 -33.047 1.00 71.12 514 LYS A C 1
ATOM 4220 O O . LYS A 1 514 ? 3.433 -20.505 -32.151 1.00 71.12 514 LYS A O 1
ATOM 4225 N N . SER A 1 515 ? 5.448 -19.867 -32.881 1.00 61.09 515 SER A N 1
ATOM 4226 C CA . SER A 1 515 ? 5.892 -19.293 -31.600 1.00 61.09 515 SER A CA 1
ATOM 4227 C C . SER A 1 515 ? 4.961 -18.176 -31.097 1.00 61.09 515 SER A C 1
ATOM 4229 O O . SER A 1 515 ? 4.584 -18.169 -29.933 1.00 61.09 515 SER A O 1
ATOM 4231 N N . LYS A 1 516 ? 4.490 -17.291 -31.990 1.00 54.22 516 LYS A N 1
ATOM 4232 C CA . LYS A 1 516 ? 3.555 -16.192 -31.663 1.00 54.22 516 LYS A CA 1
ATOM 4233 C C . LYS A 1 516 ? 2.135 -16.638 -31.280 1.00 54.22 516 LYS A C 1
ATOM 4235 O O . LYS A 1 516 ? 1.371 -15.821 -30.785 1.00 54.22 516 LYS A O 1
ATOM 4240 N N . ARG A 1 517 ? 1.746 -17.887 -31.563 1.00 43.88 517 ARG A N 1
ATOM 4241 C CA . ARG A 1 517 ? 0.417 -18.437 -31.228 1.00 43.88 517 ARG A CA 1
ATOM 4242 C C . ARG A 1 517 ? 0.372 -19.153 -29.875 1.00 43.88 517 ARG A C 1
ATOM 4244 O O . ARG A 1 517 ? -0.723 -19.410 -29.388 1.00 43.88 517 ARG A O 1
ATOM 4251 N N . PHE A 1 518 ? 1.526 -19.507 -29.310 1.00 42.09 518 PHE A N 1
ATOM 4252 C CA . PHE A 1 518 ? 1.644 -20.351 -28.112 1.00 42.09 518 PHE A CA 1
ATOM 4253 C C . PHE A 1 518 ? 2.403 -19.679 -26.952 1.00 42.09 518 PHE A C 1
ATOM 4255 O O . PHE A 1 518 ? 2.715 -20.346 -25.968 1.00 42.09 518 PHE A O 1
ATOM 4262 N N . GLY A 1 519 ? 2.700 -18.384 -27.056 1.00 32.75 519 GLY A N 1
ATOM 4263 C CA . GLY A 1 519 ? 3.236 -17.543 -25.983 1.00 32.75 519 GLY A CA 1
ATOM 4264 C C . GLY A 1 519 ? 2.458 -16.244 -25.919 1.00 32.75 519 GLY A C 1
ATOM 4265 O O . GLY A 1 519 ? 2.402 -15.673 -24.810 1.00 32.75 519 GLY A O 1
#